Protein AF-0000000079817206 (afdb_homodimer)

Structure (mmCIF, N/CA/C/O backbone):
data_AF-0000000079817206-model_v1
#
loop_
_entity.id
_entity.type
_entity.pdbx_description
1 polymer 'threonine ammonia-lyase'
#
loop_
_atom_site.group_PDB
_atom_site.id
_atom_site.type_symbol
_atom_site.label_atom_id
_atom_site.label_alt_id
_atom_site.label_comp_id
_atom_site.label_asym_id
_atom_site.label_entity_id
_atom_site.label_seq_id
_atom_site.pdbx_PDB_ins_code
_atom_site.Cartn_x
_atom_site.Cartn_y
_atom_site.Cartn_z
_atom_site.occupancy
_atom_site.B_iso_or_equiv
_atom_site.auth_seq_id
_atom_site.auth_comp_id
_atom_site.auth_asym_id
_atom_site.auth_atom_id
_atom_site.pdbx_PDB_model_num
ATOM 1 N N . MET A 1 1 ? -5.758 43.406 7.004 1 36.78 1 MET A N 1
ATOM 2 C CA . MET A 1 1 ? -5.715 42.844 5.652 1 36.78 1 MET A CA 1
ATOM 3 C C . MET A 1 1 ? -6.172 41.406 5.641 1 36.78 1 MET A C 1
ATOM 5 O O . MET A 1 1 ? -5.727 40.594 6.469 1 36.78 1 MET A O 1
ATOM 9 N N . THR A 1 2 ? -7.305 41.031 5.168 1 45.62 2 THR A N 1
ATOM 10 C CA . THR A 1 2 ? -7.918 39.719 5.176 1 45.62 2 THR A CA 1
ATOM 11 C C . THR A 1 2 ? -6.922 38.656 4.715 1 45.62 2 THR A C 1
ATOM 13 O O . THR A 1 2 ? -6.344 38.75 3.633 1 45.62 2 THR A O 1
ATOM 16 N N . PRO A 1 3 ? -6.383 37.875 5.688 1 63.97 3 PRO A N 1
ATOM 17 C CA . PRO A 1 3 ? -5.312 36.969 5.266 1 63.97 3 PRO A CA 1
ATOM 18 C C . PRO A 1 3 ? -5.613 36.281 3.941 1 63.97 3 PRO A C 1
ATOM 20 O O . PRO A 1 3 ? -6.777 36 3.625 1 63.97 3 PRO A O 1
ATOM 23 N N . ASP A 1 4 ? -4.809 36.375 2.914 1 84.56 4 ASP A N 1
ATOM 24 C CA . ASP A 1 4 ? -4.949 35.812 1.586 1 84.56 4 ASP A CA 1
ATOM 25 C C . ASP A 1 4 ? -5.086 34.281 1.669 1 84.56 4 ASP A C 1
ATOM 27 O O . ASP A 1 4 ? -4.098 33.562 1.857 1 84.56 4 ASP A O 1
ATOM 31 N N . LEU A 1 5 ? -6.406 33.844 1.868 1 96 5 LEU A N 1
ATOM 32 C CA . LEU A 1 5 ? -6.719 32.438 1.858 1 96 5 LEU A CA 1
ATOM 33 C C . LEU A 1 5 ? -6.395 31.812 0.503 1 96 5 LEU A C 1
ATOM 35 O O . LEU A 1 5 ? -6.586 32.438 -0.536 1 96 5 LEU A O 1
ATOM 39 N N . PRO A 1 6 ? -5.809 30.609 0.53 1 98.25 6 PRO A N 1
ATOM 40 C CA . PRO A 1 6 ? -5.594 29.953 -0.757 1 98.25 6 PRO A CA 1
ATOM 41 C C . PRO A 1 6 ? -6.898 29.625 -1.48 1 98.25 6 PRO A C 1
ATOM 43 O O . PRO A 1 6 ? -7.949 29.516 -0.845 1 98.25 6 PRO A O 1
ATOM 46 N N . THR A 1 7 ? -6.828 29.562 -2.805 1 98.19 7 THR A N 1
ATOM 47 C CA . THR A 1 7 ? -7.957 29.219 -3.668 1 98.19 7 THR A CA 1
ATOM 48 C C . THR A 1 7 ? -7.688 27.922 -4.43 1 98.19 7 THR A C 1
ATOM 50 O O . THR A 1 7 ? -6.613 27.328 -4.301 1 98.19 7 THR A O 1
ATOM 53 N N . ILE A 1 8 ? -8.68 27.562 -5.234 1 98.69 8 ILE A N 1
ATOM 54 C CA . ILE A 1 8 ? -8.531 26.375 -6.055 1 98.69 8 ILE A CA 1
ATOM 55 C C . ILE A 1 8 ? -7.398 26.562 -7.059 1 98.69 8 ILE A C 1
ATOM 57 O O . ILE A 1 8 ? -6.68 25.609 -7.379 1 98.69 8 ILE A O 1
ATOM 61 N N . GLU A 1 9 ? -7.172 27.734 -7.469 1 98.62 9 GLU A N 1
ATOM 62 C CA . GLU A 1 9 ? -6.078 28.016 -8.398 1 98.62 9 GLU A CA 1
ATOM 63 C C . GLU A 1 9 ? -4.723 27.75 -7.742 1 98.62 9 GLU A C 1
ATOM 65 O O . GLU A 1 9 ? -3.787 27.312 -8.406 1 98.62 9 GLU A O 1
ATOM 70 N N . ASP A 1 10 ? -4.66 28.047 -6.441 1 98.69 10 ASP A N 1
ATOM 71 C CA . ASP A 1 10 ? -3.434 27.75 -5.703 1 98.69 10 ASP A CA 1
ATOM 72 C C . ASP A 1 10 ? -3.201 26.25 -5.586 1 98.69 10 ASP A C 1
ATOM 74 O O . ASP A 1 10 ? -2.064 25.781 -5.672 1 98.69 10 ASP A O 1
ATOM 78 N N . VAL A 1 11 ? -4.289 25.484 -5.391 1 98.94 11 VAL A N 1
ATOM 79 C CA . VAL A 1 11 ? -4.195 24.031 -5.289 1 98.94 11 VAL A CA 1
ATOM 80 C C . VAL A 1 11 ? -3.752 23.453 -6.629 1 98.94 11 VAL A C 1
ATOM 82 O O . VAL A 1 11 ? -2.873 22.578 -6.672 1 98.94 11 VAL A O 1
ATOM 85 N N . ARG A 1 12 ? -4.305 23.969 -7.703 1 98.88 12 ARG A N 1
ATOM 86 C CA . ARG A 1 12 ? -3.945 23.484 -9.039 1 98.88 12 ARG A CA 1
ATOM 87 C C . ARG A 1 12 ? -2.496 23.844 -9.367 1 98.88 12 ARG A C 1
ATOM 89 O O . ARG A 1 12 ? -1.781 23.031 -9.961 1 98.88 12 ARG A O 1
ATOM 96 N N . ALA A 1 13 ? -2.08 25.031 -8.977 1 98.81 13 ALA A N 1
ATOM 97 C CA . ALA A 1 13 ? -0.686 25.422 -9.18 1 98.81 13 ALA A CA 1
ATOM 98 C C . ALA A 1 13 ? 0.252 24.516 -8.383 1 98.81 13 ALA A C 1
ATOM 100 O O . ALA A 1 13 ? 1.326 24.156 -8.859 1 98.81 13 ALA A O 1
ATOM 101 N N . ALA A 1 14 ? -0.159 24.219 -7.152 1 98.88 14 ALA A N 1
ATOM 102 C CA . ALA A 1 14 ? 0.621 23.312 -6.312 1 98.88 14 A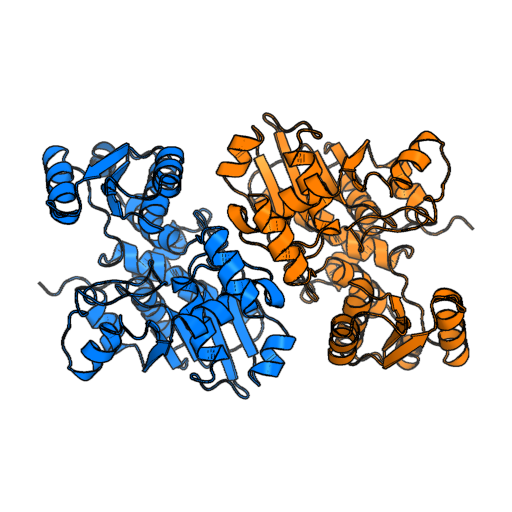LA A CA 1
ATOM 103 C C . ALA A 1 14 ? 0.752 21.938 -6.957 1 98.88 14 ALA A C 1
ATOM 105 O O . ALA A 1 14 ? 1.809 21.297 -6.879 1 98.88 14 ALA A O 1
ATOM 106 N N . ALA A 1 15 ? -0.317 21.453 -7.602 1 98.81 15 ALA A N 1
ATOM 107 C CA . ALA A 1 15 ? -0.291 20.172 -8.289 1 98.81 15 ALA A CA 1
ATOM 108 C C . ALA A 1 15 ? 0.79 20.141 -9.367 1 98.81 15 ALA A C 1
ATOM 110 O O . ALA A 1 15 ? 1.488 19.141 -9.539 1 98.81 15 ALA A O 1
ATOM 111 N N . GLY A 1 16 ? 0.89 21.25 -10.086 1 98.56 16 GLY A N 1
ATOM 112 C CA . GLY A 1 16 ? 1.954 21.359 -11.07 1 98.56 16 GLY A CA 1
ATOM 113 C C . GLY A 1 16 ? 3.342 21.328 -10.453 1 98.56 16 GLY A C 1
ATOM 114 O O . GLY A 1 16 ? 4.246 20.688 -10.992 1 98.56 16 GLY A O 1
ATOM 115 N N . ARG A 1 17 ? 3.492 21.938 -9.328 1 98.31 17 ARG A N 1
ATOM 116 C CA . ARG A 1 17 ? 4.793 22.062 -8.68 1 98.31 17 ARG A CA 1
ATOM 117 C C . ARG A 1 17 ? 5.246 20.734 -8.109 1 98.31 17 ARG A C 1
ATOM 119 O O . ARG A 1 17 ? 6.434 20.391 -8.141 1 98.31 17 ARG A O 1
ATOM 126 N N . ILE A 1 18 ? 4.277 19.938 -7.562 1 98.19 18 ILE A N 1
ATOM 127 C CA . ILE A 1 18 ? 4.711 18.734 -6.852 1 98.19 18 ILE A CA 1
ATOM 128 C C . ILE A 1 18 ? 4.754 17.562 -7.816 1 98.19 18 ILE A C 1
ATOM 130 O O . ILE A 1 18 ? 5.223 16.469 -7.461 1 98.19 18 ILE A O 1
ATOM 134 N N . ALA A 1 19 ? 4.215 17.766 -9.086 1 96.75 19 ALA A N 1
ATOM 135 C CA . ALA A 1 19 ? 4.215 16.703 -10.094 1 96.75 19 ALA A CA 1
ATOM 136 C C . ALA A 1 19 ? 5.621 16.156 -10.312 1 96.75 19 ALA A C 1
ATOM 138 O O . ALA A 1 19 ? 6.574 16.922 -10.484 1 96.75 19 ALA A O 1
ATOM 139 N N . GLY A 1 20 ? 5.785 14.828 -10.305 1 93.31 20 GLY A N 1
ATOM 140 C CA . GLY A 1 20 ? 7.082 14.195 -10.484 1 93.31 20 GLY A CA 1
ATOM 141 C C . GLY A 1 20 ? 7.867 14.055 -9.195 1 93.31 20 GLY A C 1
ATOM 142 O O . GLY A 1 20 ? 8.875 13.344 -9.148 1 93.31 20 GLY A O 1
ATOM 143 N N . HIS A 1 21 ? 7.363 14.719 -8.125 1 95.75 21 HIS A N 1
ATOM 144 C CA . HIS A 1 21 ? 8.047 14.648 -6.84 1 95.75 21 HIS A CA 1
ATOM 145 C C . HIS A 1 21 ? 7.203 13.906 -5.809 1 95.75 21 HIS A C 1
ATOM 147 O O . HIS A 1 21 ? 7.715 13.039 -5.09 1 95.75 21 HIS A O 1
ATOM 153 N N . ALA A 1 22 ? 5.941 14.242 -5.75 1 97 22 ALA A N 1
ATOM 154 C CA . ALA A 1 22 ? 5.023 13.508 -4.883 1 97 22 ALA A CA 1
ATOM 155 C C . ALA A 1 22 ? 4.535 12.234 -5.559 1 97 22 ALA A C 1
ATOM 157 O O . ALA A 1 22 ? 4.449 12.164 -6.789 1 97 22 ALA A O 1
ATOM 158 N N . VAL A 1 23 ? 4.273 11.25 -4.785 1 96.62 23 VAL A N 1
ATOM 159 C CA . VAL A 1 23 ? 3.729 9.992 -5.289 1 96.62 23 VAL A CA 1
ATOM 160 C C . VAL A 1 23 ? 2.225 10.141 -5.512 1 96.62 23 VAL A C 1
ATOM 162 O O . VAL A 1 23 ? 1.514 10.68 -4.66 1 96.62 23 VAL A O 1
ATOM 165 N N . ARG A 1 24 ? 1.726 9.844 -6.746 1 96.88 24 ARG A N 1
ATOM 166 C CA . ARG A 1 24 ? 0.29 9.641 -6.918 1 96.88 24 ARG A CA 1
ATOM 167 C C . ARG A 1 24 ? -0.172 8.367 -6.227 1 96.88 24 ARG A C 1
ATOM 169 O O . ARG A 1 24 ? -0.235 7.305 -6.848 1 96.88 24 ARG A O 1
ATOM 176 N N . THR A 1 25 ? -0.462 8.453 -4.926 1 98.12 25 THR A N 1
ATOM 177 C CA . THR A 1 25 ? -0.766 7.273 -4.121 1 98.12 25 THR A CA 1
ATOM 178 C C . THR A 1 25 ? -2.055 6.609 -4.598 1 98.12 25 THR A C 1
ATOM 180 O O . THR A 1 25 ? -2.916 7.266 -5.188 1 98.12 25 THR A O 1
ATOM 183 N N . PRO A 1 26 ? -2.246 5.336 -4.391 1 97.69 26 PRO A N 1
ATOM 184 C CA . PRO A 1 26 ? -3.395 4.621 -4.953 1 97.69 26 PRO A CA 1
ATOM 185 C C . PRO A 1 26 ? -4.703 4.953 -4.238 1 97.69 26 PRO A C 1
ATOM 187 O O . PRO A 1 26 ? -4.688 5.383 -3.08 1 97.69 26 PRO A O 1
ATOM 190 N N . LEU A 1 27 ? -5.766 4.871 -4.973 1 98.12 27 LEU A N 1
ATOM 191 C CA . LEU A 1 27 ? -7.129 4.793 -4.457 1 98.12 27 LEU A CA 1
ATOM 192 C C . LEU A 1 27 ? -7.609 3.346 -4.41 1 98.12 27 LEU A C 1
ATOM 194 O O . LEU A 1 27 ? -7.98 2.777 -5.438 1 98.12 27 LEU A O 1
ATOM 198 N N . LEU A 1 28 ? -7.609 2.773 -3.205 1 98.06 28 LEU A N 1
ATOM 199 C CA . LEU A 1 28 ? -7.801 1.34 -3.018 1 98.06 28 LEU A CA 1
ATOM 200 C C . LEU A 1 28 ? -9.281 1.004 -2.875 1 98.06 28 LEU A C 1
ATOM 202 O O . LEU A 1 28 ? -10.062 1.822 -2.387 1 98.06 28 LEU A O 1
ATOM 206 N N . GLU A 1 29 ? -9.602 -0.166 -3.266 1 95.88 29 GLU A N 1
ATOM 207 C CA . GLU A 1 29 ? -10.961 -0.694 -3.127 1 95.88 29 GLU A CA 1
ATOM 208 C C . GLU A 1 29 ? -10.938 -2.182 -2.787 1 95.88 29 GLU A C 1
ATOM 210 O O . GLU A 1 29 ? -10.102 -2.93 -3.303 1 95.88 29 GLU A O 1
ATOM 215 N N . SER A 1 30 ? -11.734 -2.574 -1.894 1 93.44 30 SER A N 1
ATOM 216 C CA . SER A 1 30 ? -11.906 -3.967 -1.493 1 93.44 30 SER A CA 1
ATOM 217 C C . SER A 1 30 ? -13.359 -4.414 -1.672 1 93.44 30 SER A C 1
ATOM 219 O O . SER A 1 30 ? -14.273 -3.826 -1.086 1 93.44 30 SER A O 1
ATOM 221 N N . PRO A 1 31 ? -13.594 -5.473 -2.438 1 88.94 31 PRO A N 1
ATOM 222 C CA . PRO A 1 31 ? -14.961 -5.984 -2.572 1 88.94 31 PRO A CA 1
ATOM 223 C C . PRO A 1 31 ? -15.586 -6.367 -1.232 1 88.94 31 PRO A C 1
ATOM 225 O O . PRO A 1 31 ? -16.781 -6.156 -1.023 1 88.94 31 PRO A O 1
ATOM 228 N N . ARG A 1 32 ? -14.797 -6.898 -0.347 1 89.5 32 ARG A N 1
ATOM 229 C CA . ARG A 1 32 ? -15.289 -7.301 0.965 1 89.5 32 ARG A CA 1
ATOM 230 C C . ARG A 1 32 ? -15.719 -6.086 1.783 1 89.5 32 ARG A C 1
ATOM 232 O O . ARG A 1 32 ? -16.734 -6.129 2.484 1 89.5 32 ARG A O 1
ATOM 239 N N . LEU A 1 33 ? -14.961 -5.031 1.721 1 95.38 33 LEU A N 1
ATOM 240 C CA . LEU A 1 33 ? -15.328 -3.814 2.436 1 95.38 33 LEU A CA 1
ATOM 241 C C . LEU A 1 33 ? -16.562 -3.17 1.812 1 95.38 33 LEU A C 1
ATOM 243 O O . LEU A 1 33 ? -17.406 -2.615 2.52 1 95.38 33 LEU A O 1
ATOM 247 N N . ASN A 1 34 ? -16.594 -3.207 0.492 1 95.25 34 ASN A N 1
ATOM 248 C CA . ASN A 1 34 ? -17.797 -2.721 -0.181 1 95.25 34 ASN A CA 1
ATOM 249 C C . ASN A 1 34 ? -19.047 -3.441 0.31 1 95.25 34 ASN A C 1
ATOM 251 O O . ASN A 1 34 ? -20.062 -2.807 0.591 1 95.25 34 ASN A O 1
ATOM 255 N N . GLU A 1 35 ? -18.938 -4.754 0.39 1 92.56 35 GLU A N 1
ATOM 256 C CA . GLU A 1 35 ? -20.062 -5.539 0.889 1 92.56 35 GLU A CA 1
ATOM 257 C C . GLU A 1 35 ? -20.406 -5.16 2.328 1 92.56 35 GLU A C 1
ATOM 259 O O . GLU A 1 35 ? -21.578 -5 2.67 1 92.56 35 GLU A O 1
ATOM 264 N N . ARG A 1 36 ? -19.422 -4.992 3.137 1 94.12 36 ARG A N 1
ATOM 265 C CA . ARG A 1 36 ? -19.594 -4.676 4.551 1 94.12 36 ARG A CA 1
ATOM 266 C C . ARG A 1 36 ? -20.312 -3.344 4.727 1 94.12 36 ARG A C 1
ATOM 268 O O . ARG A 1 36 ? -21.172 -3.213 5.59 1 94.12 36 ARG A O 1
ATOM 275 N N . VAL A 1 37 ? -19.938 -2.33 3.854 1 97.38 37 VAL A N 1
ATOM 276 C CA . VAL A 1 37 ? -20.469 -0.993 4.082 1 97.38 37 VAL A CA 1
ATOM 277 C C . VAL A 1 37 ? -21.703 -0.777 3.211 1 97.38 37 VAL A C 1
ATOM 279 O O . VAL A 1 37 ? -22.391 0.238 3.342 1 97.38 37 VAL A O 1
ATOM 282 N N . GLY A 1 38 ? -22.047 -1.653 2.291 1 97.38 38 GLY A N 1
ATOM 283 C CA . GLY A 1 38 ? -23.234 -1.577 1.45 1 97.38 38 GLY A CA 1
ATOM 284 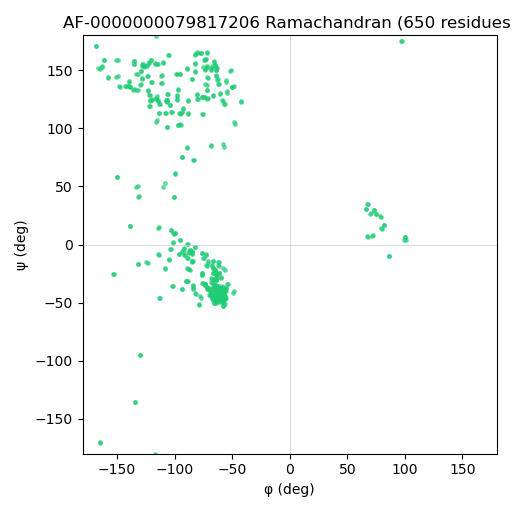C C . GLY A 1 38 ? -23.125 -0.54 0.349 1 97.38 38 GLY A C 1
ATOM 285 O O . GLY A 1 38 ? -24.125 0.019 -0.092 1 97.38 38 GLY A O 1
ATOM 286 N N . GLY A 1 39 ? -21.984 -0.208 -0.1 1 98 39 GLY A N 1
ATOM 287 C CA . GLY A 1 39 ? -21.641 0.766 -1.12 1 98 39 GLY A CA 1
ATOM 288 C C . GLY A 1 39 ? -20.219 0.614 -1.626 1 98 39 GLY A C 1
ATOM 289 O O . GLY A 1 39 ? -19.609 -0.443 -1.461 1 98 39 GLY A O 1
ATOM 290 N N . ARG A 1 40 ? -19.75 1.541 -2.381 1 97.88 40 ARG A N 1
ATOM 291 C CA . ARG A 1 40 ? -18.375 1.549 -2.859 1 97.88 40 ARG A CA 1
ATOM 292 C C . ARG A 1 40 ? -17.484 2.379 -1.942 1 97.88 40 ARG A C 1
ATOM 294 O O . ARG A 1 40 ? -17.719 3.576 -1.761 1 97.88 40 ARG A O 1
ATOM 301 N N . LEU A 1 41 ? -16.609 1.777 -1.298 1 98.75 41 LEU A N 1
ATOM 302 C CA . LEU A 1 41 ? -15.648 2.447 -0.432 1 98.75 41 LEU A CA 1
ATOM 303 C C . LEU A 1 41 ? -14.289 2.549 -1.108 1 98.75 41 LEU A C 1
ATOM 305 O O . LEU A 1 41 ? -13.664 1.529 -1.423 1 98.75 41 LEU A O 1
ATOM 309 N N . LEU A 1 42 ? -13.828 3.775 -1.421 1 98.75 42 LEU A N 1
ATOM 310 C CA . LEU A 1 42 ? -12.531 4.066 -2.021 1 98.75 42 LEU A CA 1
ATOM 311 C C . LEU A 1 42 ? -11.586 4.684 -0.998 1 98.75 42 LEU A C 1
ATOM 313 O O . LEU A 1 42 ? -11.914 5.695 -0.372 1 98.75 42 LEU A O 1
ATOM 317 N N . VAL A 1 43 ? -10.43 4.059 -0.792 1 98.88 43 VAL A N 1
ATOM 318 C CA . VAL A 1 43 ? -9.539 4.484 0.28 1 98.88 43 VAL A CA 1
ATOM 319 C C . VAL A 1 43 ? -8.25 5.047 -0.316 1 98.88 43 VAL A C 1
ATOM 321 O O . VAL A 1 43 ? -7.488 4.324 -0.967 1 98.88 43 VAL A O 1
ATOM 324 N N . LYS A 1 44 ? -8.016 6.387 -0.151 1 98.94 44 LYS A N 1
ATOM 325 C CA . LYS A 1 44 ? -6.781 7.031 -0.589 1 98.94 44 LYS A CA 1
ATOM 326 C C . LYS A 1 44 ? -5.625 6.711 0.356 1 98.94 44 LYS A C 1
ATOM 328 O O . LYS A 1 44 ? -5.602 7.184 1.496 1 98.94 44 LYS A O 1
ATOM 333 N N . ALA A 1 45 ? -4.633 5.953 -0.129 1 98.81 45 ALA A N 1
ATOM 334 C CA . ALA A 1 45 ? -3.59 5.391 0.726 1 98.81 45 ALA A CA 1
ATOM 335 C C . ALA A 1 45 ? -2.371 6.309 0.78 1 98.81 45 ALA A C 1
ATOM 337 O O . ALA A 1 45 ? -1.287 5.938 0.323 1 98.81 45 ALA A O 1
ATOM 338 N N . GLU A 1 46 ? -2.461 7.383 1.501 1 98.5 46 GLU A N 1
ATOM 339 C CA . GLU A 1 46 ? -1.394 8.375 1.588 1 98.5 46 GLU A CA 1
ATOM 340 C C . GLU A 1 46 ? -0.262 7.891 2.49 1 98.5 46 GLU A C 1
ATOM 342 O O . GLU A 1 46 ? 0.794 8.523 2.562 1 98.5 46 GLU A O 1
ATOM 347 N N . SER A 1 47 ? -0.465 6.754 3.17 1 98 47 SER A N 1
ATOM 348 C CA . SER A 1 47 ? 0.639 6.098 3.863 1 98 47 SER A CA 1
ATOM 349 C C . SER A 1 47 ? 1.729 5.668 2.887 1 98 47 SER A C 1
ATOM 351 O O . SER A 1 47 ? 2.854 5.367 3.295 1 98 47 SER A O 1
ATOM 353 N N . LEU A 1 48 ? 1.409 5.652 1.597 1 98.25 48 LEU A N 1
ATOM 354 C CA . LEU A 1 48 ? 2.371 5.234 0.582 1 98.25 48 LEU A CA 1
ATOM 355 C C . LEU A 1 48 ? 3.008 6.445 -0.092 1 98.25 48 LEU A C 1
ATOM 357 O O . LEU A 1 48 ? 3.705 6.305 -1.1 1 98.25 48 LEU A O 1
ATOM 361 N N . GLN A 1 49 ? 2.797 7.641 0.411 1 97.75 49 GLN A N 1
ATOM 362 C CA . GLN A 1 49 ? 3.477 8.859 -0.025 1 97.75 49 GLN A CA 1
ATOM 363 C C . GLN A 1 49 ? 4.895 8.93 0.536 1 97.75 49 GLN A C 1
ATOM 365 O O . GLN A 1 49 ? 5.25 8.156 1.432 1 97.75 49 GLN A O 1
ATOM 370 N N . LYS A 1 50 ? 5.727 9.805 -0.004 1 95.44 50 LYS A N 1
ATOM 371 C CA . LYS A 1 50 ? 7.02 10.102 0.61 1 95.44 50 LYS A CA 1
ATOM 372 C C . LYS A 1 50 ? 6.859 10.422 2.094 1 95.44 50 LYS A C 1
ATOM 374 O O . LYS A 1 50 ? 5.91 11.102 2.49 1 95.44 50 LYS A O 1
ATOM 379 N N . VAL A 1 51 ? 7.746 9.852 2.887 1 93.75 51 VAL A N 1
ATOM 380 C CA . VAL A 1 51 ? 7.809 9.969 4.34 1 93.75 51 VAL A CA 1
ATOM 381 C C . VAL A 1 51 ? 6.598 9.273 4.965 1 93.75 51 VAL A C 1
ATOM 383 O O . VAL A 1 51 ? 6.293 9.492 6.141 1 93.75 51 VAL A O 1
ATOM 386 N N . ALA A 1 52 ? 5.758 8.57 4.16 1 95.69 52 ALA A N 1
ATOM 387 C CA . ALA A 1 52 ? 4.605 7.781 4.582 1 95.69 52 ALA A CA 1
ATOM 388 C C . ALA A 1 52 ? 3.502 8.68 5.137 1 95.69 52 ALA A C 1
ATOM 390 O O . ALA A 1 52 ? 2.828 8.32 6.105 1 95.69 52 ALA A O 1
ATOM 391 N N . ALA A 1 53 ? 3.391 9.93 4.508 1 96.69 53 ALA A N 1
ATOM 392 C CA . ALA A 1 53 ? 2.338 10.82 4.988 1 96.69 53 ALA A CA 1
ATOM 393 C C . ALA A 1 53 ? 2.033 11.914 3.965 1 96.69 53 ALA A C 1
ATOM 395 O O . ALA A 1 53 ? 2.91 12.305 3.191 1 96.69 53 ALA A O 1
ATOM 396 N N . PHE A 1 54 ? 0.867 12.469 4.082 1 98.5 54 PHE A N 1
ATOM 397 C CA . PHE A 1 54 ? 0.378 13.516 3.191 1 98.5 54 PHE A CA 1
ATOM 398 C C . PHE A 1 54 ? 1.191 14.789 3.355 1 98.5 54 PHE A C 1
ATOM 400 O O . PHE A 1 54 ? 1.214 15.641 2.461 1 98.5 54 PHE A O 1
ATOM 407 N N . LYS A 1 55 ? 1.89 14.938 4.473 1 97.88 55 LYS A N 1
ATOM 408 C CA . LYS A 1 55 ? 2.566 16.172 4.828 1 97.88 55 LYS A CA 1
ATOM 409 C C . LYS A 1 55 ? 3.631 16.547 3.799 1 97.88 55 LYS A C 1
ATOM 411 O O . LYS A 1 55 ? 3.986 17.719 3.65 1 97.88 55 LYS A O 1
ATOM 416 N N . PHE A 1 56 ? 4.129 15.562 3.078 1 98.19 56 PHE A N 1
ATOM 417 C CA . PHE A 1 56 ? 5.133 15.828 2.057 1 98.19 56 PHE A CA 1
ATOM 418 C C . PHE A 1 56 ? 4.609 16.828 1.028 1 98.19 56 PHE A C 1
ATOM 420 O O . PHE A 1 56 ? 5.344 17.703 0.574 1 98.19 56 PHE A O 1
ATOM 427 N N . ARG A 1 57 ? 3.32 16.734 0.616 1 98.81 57 ARG A N 1
ATOM 428 C CA . ARG A 1 57 ? 2.734 17.562 -0.441 1 98.81 57 ARG A CA 1
ATOM 429 C C . ARG A 1 57 ? 2.854 19.047 -0.113 1 98.81 57 ARG A C 1
ATOM 431 O O . ARG A 1 57 ? 3.361 19.828 -0.921 1 98.81 57 ARG A O 1
ATOM 438 N N . GLY A 1 58 ? 2.393 19.422 1.06 1 98.75 58 GLY A N 1
ATOM 439 C CA . GLY A 1 58 ? 2.441 20.812 1.476 1 98.75 58 GLY A CA 1
ATOM 440 C C . GLY A 1 58 ? 3.852 21.328 1.723 1 98.75 58 GLY A C 1
ATOM 441 O O . GLY A 1 58 ? 4.203 22.422 1.313 1 98.75 58 GLY A O 1
ATOM 442 N N . ALA A 1 59 ? 4.664 20.453 2.443 1 98.5 59 ALA A N 1
ATOM 443 C CA . ALA A 1 59 ? 6.043 20.844 2.732 1 98.5 59 ALA A CA 1
ATOM 444 C C . ALA A 1 59 ? 6.82 21.109 1.446 1 98.5 59 ALA A C 1
ATOM 446 O O . ALA A 1 59 ? 7.496 22.125 1.323 1 98.5 59 ALA A O 1
ATOM 447 N N . PHE A 1 60 ? 6.684 20.219 0.492 1 98.69 60 PHE A N 1
ATOM 448 C CA . PHE A 1 60 ? 7.398 20.375 -0.768 1 98.69 60 PHE A CA 1
ATOM 449 C C . PHE A 1 60 ? 6.906 21.609 -1.518 1 98.69 60 PHE A C 1
ATOM 451 O O . PHE A 1 60 ? 7.703 22.375 -2.061 1 98.69 60 PHE A O 1
ATOM 458 N N . ASN A 1 61 ? 5.566 21.797 -1.572 1 98.81 61 ASN A N 1
ATOM 459 C CA . ASN A 1 61 ? 5.012 22.969 -2.244 1 98.81 61 ASN A CA 1
ATOM 460 C C . ASN A 1 61 ? 5.543 24.266 -1.642 1 98.81 61 ASN A C 1
ATOM 462 O O . ASN A 1 61 ? 5.953 25.172 -2.369 1 98.81 61 ASN A O 1
ATOM 466 N N . ARG A 1 62 ? 5.559 24.359 -0.304 1 98.62 62 ARG A N 1
ATOM 467 C CA . ARG A 1 62 ? 6.023 25.547 0.385 1 98.62 62 ARG A CA 1
ATOM 468 C C . ARG A 1 62 ? 7.508 25.797 0.121 1 98.62 62 ARG A C 1
ATOM 470 O O . ARG A 1 62 ? 7.906 26.906 -0.241 1 98.62 62 ARG A O 1
ATOM 477 N N . ILE A 1 63 ? 8.289 24.781 0.196 1 98.5 63 ILE A N 1
ATOM 478 C CA . ILE A 1 63 ? 9.742 24.922 0.12 1 98.5 63 ILE A CA 1
ATOM 479 C C . ILE A 1 63 ? 10.164 25.172 -1.328 1 98.5 63 ILE A C 1
ATOM 481 O O . ILE A 1 63 ? 11.102 25.938 -1.589 1 98.5 63 ILE A O 1
ATOM 485 N N . SER A 1 64 ? 9.43 24.594 -2.289 1 97.81 64 SER A N 1
ATOM 486 C CA . SER A 1 64 ? 9.75 24.781 -3.699 1 97.81 64 SER A CA 1
ATOM 487 C C . SER A 1 64 ? 9.531 26.234 -4.125 1 97.81 64 SER A C 1
ATOM 489 O O . SER A 1 64 ? 10.023 26.656 -5.176 1 97.81 64 SER A O 1
ATOM 491 N N . ARG A 1 65 ? 8.836 27.031 -3.316 1 97.75 65 ARG A N 1
ATOM 492 C CA . ARG A 1 65 ? 8.469 28.406 -3.689 1 97.75 65 ARG A CA 1
ATOM 493 C C . ARG A 1 65 ? 9.383 29.422 -3.014 1 97.75 65 ARG A C 1
ATOM 495 O O . ARG A 1 65 ? 9.18 30.625 -3.145 1 97.75 65 ARG A O 1
ATOM 502 N N . LEU A 1 66 ? 10.32 28.969 -2.293 1 98.12 66 LEU A N 1
ATOM 503 C CA . LEU A 1 66 ? 11.25 29.859 -1.605 1 98.12 66 LEU A CA 1
ATOM 504 C C . LEU A 1 66 ? 12.078 30.656 -2.605 1 98.12 66 LEU A C 1
ATOM 506 O O . LEU A 1 66 ? 12.461 30.141 -3.658 1 98.12 66 LEU A O 1
ATOM 510 N N . THR A 1 67 ? 12.375 31.875 -2.25 1 97.44 67 THR A N 1
ATOM 511 C CA . THR A 1 67 ? 13.336 32.656 -3.012 1 97.44 67 THR A CA 1
ATOM 512 C C . THR A 1 67 ? 14.75 32.125 -2.795 1 97.44 67 THR A C 1
ATOM 514 O O . THR A 1 67 ? 15 31.359 -1.864 1 97.44 67 THR A O 1
ATOM 517 N N . GLU A 1 68 ? 15.625 32.562 -3.639 1 97.44 68 GLU A N 1
ATOM 518 C CA . GLU A 1 68 ? 17.016 32.188 -3.484 1 97.44 68 GLU A CA 1
ATOM 519 C C . GLU A 1 68 ? 17.578 32.625 -2.135 1 97.44 68 GLU A C 1
ATOM 521 O O . GLU A 1 68 ? 18.375 31.906 -1.518 1 97.44 68 GLU A O 1
ATOM 526 N N . GLU A 1 69 ? 17.172 33.781 -1.738 1 97.44 69 GLU A N 1
ATOM 527 C CA . GLU A 1 69 ? 17.609 34.312 -0.445 1 97.44 69 GLU A CA 1
ATOM 528 C C . GLU A 1 69 ? 17.094 33.438 0.7 1 97.44 69 GLU A C 1
ATOM 530 O O . GLU A 1 69 ? 17.828 33.125 1.631 1 97.44 69 GLU A O 1
ATOM 535 N N . GLU A 1 70 ? 15.852 33.062 0.62 1 97.62 70 GLU A N 1
ATOM 536 C CA . GLU A 1 70 ? 15.258 32.188 1.63 1 97.62 70 GLU A CA 1
ATOM 537 C C . GLU A 1 70 ? 15.93 30.828 1.652 1 97.62 70 GLU A C 1
ATOM 539 O O . GLU A 1 70 ? 16.156 30.266 2.723 1 97.62 70 GLU A O 1
ATOM 544 N N . LYS A 1 71 ? 16.203 30.328 0.488 1 97.69 71 LYS A N 1
ATOM 545 C CA . LYS A 1 71 ? 16.875 29.031 0.385 1 97.69 71 LYS A CA 1
ATOM 546 C C . LYS A 1 71 ? 18.234 29.062 1.062 1 97.69 71 LYS A C 1
ATOM 548 O O . LYS A 1 71 ? 18.625 28.109 1.727 1 97.69 71 LYS A O 1
ATOM 553 N N . ARG A 1 72 ? 18.922 30.141 0.877 1 97 72 ARG A N 1
ATOM 554 C CA . ARG A 1 72 ? 20.234 30.266 1.481 1 97 72 ARG A CA 1
ATOM 555 C C . ARG A 1 72 ? 20.141 30.297 3.004 1 97 72 ARG A C 1
ATOM 557 O O . ARG A 1 72 ? 21.031 29.797 3.697 1 97 72 ARG A O 1
ATOM 564 N N . ALA A 1 73 ? 19.094 30.906 3.461 1 97.44 73 ALA A N 1
ATOM 565 C CA . ALA A 1 73 ? 18.906 31.031 4.906 1 97.44 73 ALA A CA 1
ATOM 566 C C . ALA A 1 73 ? 18.5 29.703 5.52 1 97.44 73 ALA A C 1
ATOM 568 O O . ALA A 1 73 ? 18.844 29.406 6.668 1 97.44 73 ALA A O 1
ATOM 569 N N . GLY A 1 74 ? 17.719 28.922 4.77 1 98 74 GLY A N 1
ATOM 570 C CA . GLY A 1 74 ? 17.266 27.625 5.242 1 98 74 GLY A CA 1
ATOM 571 C C . GLY A 1 74 ? 15.867 27.672 5.836 1 98 74 GLY A C 1
ATOM 572 O O . GLY A 1 74 ? 15.258 28.734 5.93 1 98 74 GLY A O 1
ATOM 573 N N . VAL A 1 75 ? 15.359 26.469 6.191 1 98.31 75 VAL A N 1
ATOM 574 C CA . VAL A 1 75 ? 14 26.391 6.715 1 98.31 75 VAL A CA 1
ATOM 575 C C . VAL A 1 75 ? 14.016 25.75 8.102 1 98.31 75 VAL A C 1
ATOM 577 O O . VAL A 1 75 ? 14.977 25.078 8.469 1 98.31 75 VAL A O 1
ATOM 580 N N . LEU A 1 76 ? 12.977 26.062 8.875 1 97.5 76 LEU A N 1
ATOM 581 C CA . LEU A 1 76 ? 12.812 25.531 10.219 1 97.5 76 LEU A CA 1
ATOM 582 C C . LEU A 1 76 ? 11.383 25.062 10.453 1 97.5 76 LEU A C 1
ATOM 584 O O . LEU A 1 76 ? 10.43 25.719 10.039 1 97.5 76 LEU A O 1
ATOM 588 N N . ALA A 1 77 ? 11.25 23.906 11.008 1 95.62 77 ALA A N 1
ATOM 589 C CA . ALA A 1 77 ? 9.945 23.406 11.453 1 95.62 77 ALA A CA 1
ATOM 590 C C . ALA A 1 77 ? 10.016 22.922 12.891 1 95.62 77 ALA A C 1
ATOM 592 O O . ALA A 1 77 ? 11.086 22.547 13.375 1 95.62 77 ALA A O 1
ATOM 593 N N . PHE A 1 78 ? 8.938 23.047 13.555 1 88.56 78 PHE A N 1
ATOM 594 C CA . PHE A 1 78 ? 8.836 22.453 14.883 1 88.56 78 PHE A CA 1
ATOM 595 C C . PHE A 1 78 ? 7.77 21.359 14.906 1 88.56 78 PHE A C 1
ATOM 597 O O . PHE A 1 78 ? 6.586 21.641 14.719 1 88.56 78 PHE A O 1
ATOM 604 N N . SER A 1 79 ? 8.172 20.203 14.93 1 80 79 SER A N 1
ATOM 605 C CA . SER A 1 79 ? 7.355 19 14.898 1 80 79 SER A CA 1
ATOM 606 C C . SER A 1 79 ? 8.164 17.766 15.312 1 80 79 SER A C 1
ATOM 608 O O . SER A 1 79 ? 9.391 17.766 15.195 1 80 79 SER A O 1
ATOM 610 N N . SER A 1 80 ? 7.395 16.875 15.852 1 68.38 80 SER A N 1
ATOM 611 C CA . SER A 1 80 ? 8.062 15.594 16.094 1 68.38 80 SER A CA 1
ATOM 612 C C . SER A 1 80 ? 7.484 14.492 15.219 1 68.38 80 SER A C 1
ATOM 614 O O . SER A 1 80 ? 7.805 13.312 15.406 1 68.38 80 SER A O 1
ATOM 616 N N . GLY A 1 81 ? 6.797 14.781 14.289 1 86.81 81 GLY A N 1
ATOM 617 C CA . GLY A 1 81 ? 6.105 13.719 13.578 1 86.81 81 GLY A CA 1
ATOM 618 C C . GLY A 1 81 ? 6.223 13.836 12.07 1 86.81 81 GLY A C 1
ATOM 619 O O . GLY A 1 81 ? 7.316 14.039 11.547 1 86.81 81 GLY A O 1
ATOM 620 N N . ASN A 1 82 ? 5.141 13.648 11.359 1 91.19 82 ASN A N 1
ATOM 621 C CA . ASN A 1 82 ? 5.082 13.555 9.906 1 91.19 82 ASN A CA 1
ATOM 622 C C . ASN A 1 82 ? 5.543 14.844 9.242 1 91.19 82 ASN A C 1
ATOM 624 O O . ASN A 1 82 ? 6.203 14.812 8.195 1 91.19 82 ASN A O 1
ATOM 628 N N . HIS A 1 83 ? 5.234 15.945 9.867 1 94.31 83 HIS A N 1
ATOM 629 C CA . HIS A 1 83 ? 5.617 17.234 9.297 1 94.31 83 HIS A CA 1
ATOM 630 C C . HIS A 1 83 ? 7.129 17.422 9.336 1 94.31 83 HIS A C 1
ATOM 632 O O . HIS A 1 83 ? 7.719 17.922 8.375 1 94.31 83 HIS A O 1
ATOM 638 N N . ALA A 1 84 ? 7.746 17.016 10.461 1 93.12 84 ALA A N 1
ATOM 639 C CA . ALA A 1 84 ? 9.203 17.109 10.586 1 93.12 84 ALA A CA 1
ATOM 640 C C . ALA A 1 84 ? 9.898 16.328 9.469 1 93.12 84 ALA A C 1
ATOM 642 O O . ALA A 1 84 ? 10.805 16.859 8.82 1 93.12 84 ALA A O 1
ATOM 643 N N . GLN A 1 85 ? 9.469 15.156 9.219 1 92.25 85 GLN A N 1
ATOM 644 C CA . GLN A 1 85 ? 10.062 14.312 8.188 1 92.25 85 GLN A CA 1
ATOM 645 C C . GLN A 1 85 ? 9.812 14.883 6.801 1 92.25 85 GLN A C 1
ATOM 647 O O . GLN A 1 85 ? 10.703 14.859 5.945 1 92.25 85 GLN A O 1
ATOM 652 N N . ALA A 1 86 ? 8.641 15.398 6.57 1 95.75 86 ALA A N 1
ATOM 653 C CA . ALA A 1 86 ? 8.273 15.984 5.285 1 95.75 86 ALA A CA 1
ATOM 654 C C . ALA A 1 86 ? 9.148 17.188 4.961 1 95.75 86 ALA A C 1
ATOM 656 O O . ALA A 1 86 ? 9.656 17.312 3.84 1 95.75 86 ALA A O 1
ATOM 657 N N . VAL A 1 87 ? 9.32 18.062 5.969 1 96.94 87 VAL A N 1
ATOM 658 C CA . VAL A 1 87 ? 10.125 19.266 5.777 1 96.94 87 VAL A CA 1
ATOM 659 C C . VAL A 1 87 ? 11.578 18.875 5.523 1 96.94 87 VAL A C 1
ATOM 661 O O . VAL A 1 87 ? 12.227 19.422 4.625 1 96.94 87 VAL A O 1
ATOM 664 N N . ALA A 1 88 ? 12.062 17.938 6.312 1 95.12 88 ALA A N 1
ATOM 665 C CA . ALA A 1 88 ? 13.445 17.484 6.152 1 95.12 88 ALA A CA 1
ATOM 666 C C . ALA A 1 88 ? 13.688 16.953 4.746 1 95.12 88 ALA A C 1
ATOM 668 O O . ALA A 1 88 ? 14.648 17.344 4.082 1 95.12 88 ALA A O 1
ATOM 669 N N . LEU A 1 89 ? 12.836 16.094 4.277 1 94.88 89 LEU A N 1
ATOM 670 C CA . LEU A 1 89 ? 13.016 15.492 2.959 1 94.88 89 LEU A CA 1
ATOM 671 C C . LEU A 1 89 ? 12.859 16.531 1.859 1 94.88 89 LEU A C 1
ATOM 673 O O . LEU A 1 89 ? 13.656 16.578 0.922 1 94.88 89 LEU A O 1
ATOM 677 N N . ALA A 1 90 ? 11.789 17.359 1.935 1 97 90 ALA A N 1
ATOM 678 C CA . ALA A 1 90 ? 11.539 18.391 0.928 1 97 90 ALA A CA 1
ATOM 679 C C . ALA A 1 90 ? 12.719 19.344 0.825 1 97 90 ALA A C 1
ATOM 681 O O . ALA A 1 90 ? 13.117 19.734 -0.276 1 97 90 ALA A O 1
ATOM 682 N N . ALA A 1 91 ? 13.25 19.734 1.983 1 97.31 91 ALA A N 1
ATOM 683 C CA . ALA A 1 91 ? 14.406 20.625 2.008 1 97.31 91 ALA A CA 1
ATOM 684 C C . ALA A 1 91 ? 15.609 19.984 1.318 1 97.31 91 ALA A C 1
ATOM 686 O O . ALA A 1 91 ? 16.25 20.625 0.478 1 97.31 91 ALA A O 1
ATOM 687 N N . ARG A 1 92 ? 15.867 18.781 1.658 1 94.75 92 ARG A N 1
ATOM 688 C CA . ARG A 1 92 ? 16.969 18.047 1.033 1 94.75 92 ARG A CA 1
ATOM 689 C C . ARG A 1 92 ? 16.812 18.016 -0.484 1 94.75 92 ARG A C 1
ATOM 691 O O . ARG A 1 92 ? 17.766 18.266 -1.218 1 94.75 92 ARG A O 1
ATOM 698 N N . MET A 1 93 ? 15.625 17.75 -0.941 1 94 93 MET A N 1
ATOM 699 C CA . MET A 1 93 ? 15.344 17.641 -2.369 1 94 93 MET A CA 1
ATOM 700 C C . MET A 1 93 ? 15.531 19 -3.059 1 94 93 MET A C 1
ATOM 702 O O . MET A 1 93 ? 15.891 19.047 -4.238 1 94 93 MET A O 1
ATOM 706 N N . ALA A 1 94 ? 15.297 20.062 -2.305 1 95.88 94 ALA A N 1
ATOM 707 C CA . ALA A 1 94 ? 15.398 21.406 -2.861 1 95.88 94 ALA A CA 1
ATOM 708 C C . ALA A 1 94 ? 16.797 21.969 -2.66 1 95.88 94 ALA A C 1
ATOM 710 O O . ALA A 1 94 ? 17.094 23.094 -3.098 1 95.88 94 ALA A O 1
ATOM 711 N N . GLY A 1 95 ? 17.672 21.25 -1.975 1 95.38 95 GLY A N 1
ATOM 712 C CA . GLY A 1 95 ? 19 21.734 -1.675 1 95.38 95 GLY A CA 1
ATOM 713 C C . GLY A 1 95 ? 19.016 22.812 -0.61 1 95.38 95 GLY A C 1
ATOM 714 O O . GLY A 1 95 ? 19.828 23.75 -0.677 1 95.38 95 GLY A O 1
ATOM 715 N N . VAL A 1 96 ? 18.094 22.797 0.296 1 97.25 96 VAL A N 1
ATOM 716 C CA . VAL A 1 96 ? 17.922 23.797 1.347 1 97.25 96 VAL A CA 1
ATOM 717 C C . VAL A 1 96 ? 18.25 23.188 2.705 1 97.25 96 VAL A C 1
ATOM 719 O O . VAL A 1 96 ? 17.891 22.031 2.971 1 97.25 96 VAL A O 1
ATOM 722 N N . SER A 1 97 ? 18.922 23.875 3.559 1 96.81 97 SER A N 1
ATOM 723 C CA . SER A 1 97 ? 19.172 23.406 4.914 1 96.81 97 SER A CA 1
ATOM 724 C C . SER A 1 97 ? 17.891 23.438 5.754 1 96.81 97 SER A C 1
ATOM 726 O O . SER A 1 97 ? 17.062 24.328 5.594 1 96.81 97 SER A O 1
ATOM 728 N N . ALA A 1 98 ? 17.766 22.422 6.613 1 97.25 98 ALA A N 1
ATOM 729 C CA . ALA A 1 98 ? 16.578 22.359 7.461 1 97.25 98 ALA A CA 1
ATOM 730 C C . ALA A 1 98 ? 16.969 22.156 8.922 1 97.25 98 ALA A C 1
ATOM 732 O O . ALA A 1 98 ? 17.891 21.406 9.234 1 97.25 98 ALA A O 1
ATOM 733 N N . VAL A 1 99 ? 16.281 22.875 9.797 1 96.19 99 VAL A N 1
ATOM 734 C CA . VAL A 1 99 ? 16.344 22.703 11.242 1 96.19 99 VAL A CA 1
ATOM 735 C C . VAL A 1 99 ? 14.992 22.234 11.766 1 96.19 99 VAL A C 1
ATOM 737 O O . VAL A 1 99 ? 13.961 22.844 11.445 1 96.19 99 VAL A O 1
ATOM 740 N N . ILE A 1 100 ? 15.016 21.172 12.5 1 95.56 100 ILE A N 1
ATOM 741 C CA . ILE A 1 100 ? 13.797 20.656 13.109 1 95.56 100 ILE A CA 1
ATOM 742 C C . ILE A 1 100 ? 13.914 20.734 14.633 1 95.56 100 ILE A C 1
ATOM 744 O O . ILE A 1 100 ? 14.836 20.156 15.219 1 95.56 100 ILE A O 1
ATOM 748 N N . VAL A 1 101 ? 12.938 21.391 15.242 1 93.31 101 VAL A N 1
ATOM 749 C CA . VAL A 1 101 ? 12.883 21.516 16.703 1 93.31 101 VAL A CA 1
ATOM 750 C C . VAL A 1 101 ? 12.039 20.375 17.281 1 93.31 101 VAL A C 1
ATOM 752 O O . VAL A 1 101 ? 10.859 20.234 16.938 1 93.31 101 VAL A O 1
ATOM 755 N N . MET A 1 102 ? 12.641 19.547 18.047 1 89.69 102 MET A N 1
ATOM 756 C CA . MET A 1 102 ? 11.977 18.391 18.625 1 89.69 102 MET A CA 1
ATOM 757 C C . MET A 1 102 ? 12.18 18.344 20.141 1 89.69 102 MET A C 1
ATOM 759 O O . MET A 1 102 ? 13.156 18.891 20.656 1 89.69 102 MET A O 1
ATOM 763 N N . PRO A 1 103 ? 11.234 17.703 20.844 1 86.44 103 PRO A N 1
ATOM 764 C CA . PRO A 1 103 ? 11.461 17.562 22.281 1 86.44 103 PRO A CA 1
ATOM 765 C C . PRO A 1 103 ? 12.633 16.641 22.609 1 86.44 103 PRO A C 1
ATOM 767 O O . PRO A 1 103 ? 12.891 15.688 21.875 1 86.44 103 PRO A O 1
ATOM 770 N N . GLU A 1 104 ? 13.203 16.891 23.688 1 84.88 104 GLU A N 1
ATOM 771 C CA . GLU A 1 104 ? 14.359 16.109 24.125 1 84.88 104 GLU A CA 1
ATOM 772 C C . GLU A 1 104 ? 13.992 14.641 24.359 1 84.88 104 GLU A C 1
ATOM 774 O O . GLU A 1 104 ? 14.828 13.75 24.203 1 84.88 104 GLU A O 1
ATOM 779 N N . ASP A 1 105 ? 12.742 14.414 24.656 1 78.81 105 ASP A N 1
ATOM 780 C CA . ASP A 1 105 ? 12.32 13.062 24.984 1 78.81 105 ASP A CA 1
ATOM 781 C C . ASP A 1 105 ? 11.578 12.414 23.812 1 78.81 105 ASP A C 1
ATOM 783 O O . ASP A 1 105 ? 10.836 11.445 23.984 1 78.81 105 ASP A O 1
ATOM 787 N N . ALA A 1 106 ? 11.68 13.047 22.688 1 75.75 106 ALA A N 1
ATOM 788 C CA . ALA A 1 106 ? 11.078 12.445 21.5 1 75.75 106 ALA A CA 1
ATOM 789 C C . ALA A 1 106 ? 11.617 11.031 21.281 1 75.75 106 ALA A C 1
ATOM 791 O O . ALA A 1 106 ? 12.781 10.758 21.547 1 75.75 106 ALA A O 1
ATOM 792 N N . PRO A 1 107 ? 10.781 10.156 20.875 1 68.88 107 PRO A N 1
ATOM 793 C CA . PRO A 1 107 ? 11.258 8.812 20.562 1 68.88 107 PRO A CA 1
ATOM 794 C C . PRO A 1 107 ? 12.477 8.82 19.641 1 68.88 107 PRO A C 1
ATOM 796 O O . PRO A 1 107 ? 12.516 9.594 18.672 1 68.88 107 PRO A O 1
ATOM 799 N N . ALA A 1 108 ? 13.406 8 20.016 1 68.56 108 ALA A N 1
ATOM 800 C CA . ALA A 1 108 ? 14.688 7.941 19.297 1 68.56 108 ALA A CA 1
ATOM 801 C C . ALA A 1 108 ? 14.469 7.715 17.812 1 68.56 108 ALA A C 1
ATOM 803 O O . ALA A 1 108 ? 15.18 8.289 16.984 1 68.56 108 ALA A O 1
ATOM 804 N N . MET A 1 109 ? 13.453 6.977 17.484 1 67.19 109 MET A N 1
ATOM 805 C CA . MET A 1 109 ? 13.188 6.645 16.094 1 67.19 109 MET A CA 1
ATOM 806 C C . MET A 1 109 ? 12.805 7.891 15.297 1 67.19 109 MET A C 1
ATOM 808 O O . MET A 1 109 ? 13.219 8.047 14.148 1 67.19 109 MET A O 1
ATOM 812 N N . LYS A 1 110 ? 12.133 8.766 15.828 1 70.75 110 LYS A N 1
ATOM 813 C CA . LYS A 1 110 ? 11.727 9.992 15.148 1 70.75 110 LYS A CA 1
ATOM 814 C C . LYS A 1 110 ? 12.914 10.922 14.922 1 70.75 110 LYS A C 1
ATOM 816 O O . LYS A 1 110 ? 13.023 11.555 13.875 1 70.75 110 LYS A O 1
ATOM 821 N N . LEU A 1 111 ? 13.766 10.906 16 1 75.19 111 LEU A N 1
ATOM 822 C CA . LEU A 1 111 ? 14.984 11.695 15.906 1 75.19 111 LEU A CA 1
ATOM 823 C C . LEU A 1 111 ? 15.891 11.172 14.797 1 75.19 111 LEU A C 1
ATOM 825 O O . LEU A 1 111 ? 16.359 11.938 13.953 1 75.19 111 LEU A O 1
ATOM 829 N N . THR A 1 112 ? 16.031 9.844 14.852 1 74.69 112 THR A N 1
ATOM 830 C CA . THR A 1 112 ? 16.875 9.195 13.859 1 74.69 112 THR A CA 1
ATOM 831 C C . THR A 1 112 ? 16.328 9.398 12.453 1 74.69 112 THR A C 1
ATOM 833 O O . THR A 1 112 ? 17.062 9.758 11.531 1 74.69 112 THR A O 1
ATOM 836 N N . ASN A 1 113 ? 15.094 9.289 12.25 1 76.88 113 ASN A N 1
ATOM 837 C CA . ASN A 1 113 ? 14.469 9.445 10.945 1 76.88 113 ASN A CA 1
ATOM 838 C C . ASN A 1 113 ? 14.648 10.859 10.398 1 76.88 113 ASN A C 1
ATOM 840 O O . ASN A 1 113 ? 14.945 11.039 9.219 1 76.88 113 ASN A O 1
ATOM 844 N N . THR A 1 114 ? 14.508 11.758 11.273 1 78.88 114 THR A N 1
ATOM 845 C CA . THR A 1 114 ? 14.633 13.156 10.883 1 78.88 114 THR A CA 1
ATOM 846 C C . THR A 1 114 ? 16.062 13.484 10.477 1 78.88 114 THR A C 1
ATOM 848 O O . THR A 1 114 ? 16.297 14.156 9.469 1 78.88 114 THR A O 1
ATOM 851 N N . ARG A 1 115 ? 16.984 12.984 11.219 1 81.81 115 ARG A N 1
ATOM 852 C CA . ARG A 1 115 ? 18.391 13.227 10.938 1 81.81 115 ARG A CA 1
ATOM 853 C C . ARG A 1 115 ? 18.812 12.531 9.648 1 81.81 115 ARG A C 1
ATOM 855 O O . ARG A 1 115 ? 19.656 13.039 8.914 1 81.81 115 ARG A O 1
ATOM 862 N N . GLU A 1 116 ? 18.172 11.422 9.438 1 81.31 116 GLU A N 1
ATOM 863 C CA . GLU A 1 116 ? 18.516 10.641 8.25 1 81.31 116 GLU A CA 1
ATOM 864 C C . GLU A 1 116 ? 18.141 11.391 6.977 1 81.31 116 GLU A C 1
ATOM 866 O O . GLU A 1 116 ? 18.75 11.188 5.926 1 81.31 116 GLU A O 1
ATOM 871 N N . TYR A 1 117 ? 17.281 12.281 7.109 1 84.75 117 TYR A N 1
ATOM 872 C CA . TYR A 1 117 ? 16.906 13.102 5.961 1 84.75 117 TYR A CA 1
ATOM 873 C C . TYR A 1 117 ? 17.828 14.297 5.82 1 84.75 117 TYR A C 1
ATOM 875 O O . TYR A 1 117 ? 17.688 15.102 4.898 1 84.75 117 TYR A O 1
ATOM 883 N N . GLY A 1 118 ? 18.766 14.5 6.781 1 85.44 118 GLY A N 1
ATOM 884 C CA . GLY A 1 118 ? 19.797 15.523 6.656 1 85.44 118 GLY 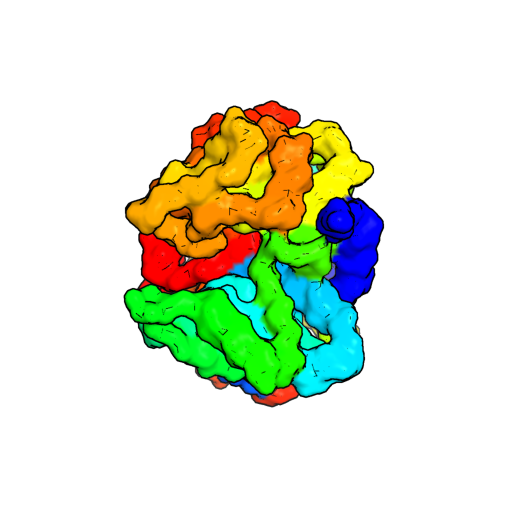A CA 1
ATOM 885 C C . GLY A 1 118 ? 19.469 16.781 7.434 1 85.44 118 GLY A C 1
ATOM 886 O O . GLY A 1 118 ? 20.203 17.781 7.344 1 85.44 118 GLY A O 1
ATOM 887 N N . ALA A 1 119 ? 18.438 16.75 8.188 1 93 119 ALA A N 1
ATOM 888 C CA . ALA A 1 119 ? 18.047 17.938 8.922 1 93 119 ALA A CA 1
ATOM 889 C C . ALA A 1 119 ? 18.797 18.062 10.242 1 93 119 ALA A C 1
ATOM 891 O O . ALA A 1 119 ? 19.156 17.047 10.852 1 93 119 ALA A O 1
ATOM 892 N N . GLU A 1 120 ? 19.125 19.266 10.57 1 93.88 120 GLU A N 1
ATOM 893 C CA . GLU A 1 120 ? 19.609 19.547 11.914 1 93.88 120 GLU A CA 1
ATOM 894 C C . GLU A 1 120 ? 18.484 19.469 12.938 1 93.88 120 GLU A C 1
ATOM 896 O O . GLU A 1 120 ? 17.391 19.984 12.703 1 93.88 120 GLU A O 1
ATOM 901 N N . VAL A 1 121 ? 18.734 18.781 14.055 1 92.69 121 VAL A N 1
ATOM 902 C CA . VAL A 1 121 ? 17.719 18.641 15.102 1 92.69 121 VAL A CA 1
ATOM 903 C C . VAL A 1 121 ? 18.094 19.531 16.297 1 92.69 121 VAL A C 1
ATOM 905 O O . VAL A 1 121 ? 19.219 19.438 16.812 1 92.69 121 VAL A O 1
ATOM 908 N N . VAL A 1 122 ? 17.203 20.375 16.656 1 91.81 122 VAL A N 1
ATOM 909 C CA . VAL A 1 122 ? 17.328 21.188 17.859 1 91.81 122 VAL A CA 1
ATOM 910 C C . VAL A 1 122 ? 16.359 20.688 18.922 1 91.81 122 VAL A C 1
ATOM 912 O O . VAL A 1 122 ? 15.148 20.609 18.672 1 91.81 122 VAL A O 1
ATOM 915 N N . LEU A 1 123 ? 16.953 20.375 20.031 1 90.12 123 LEU A N 1
ATOM 916 C CA . LEU A 1 123 ? 16.125 19.797 21.078 1 90.12 123 LEU A CA 1
ATOM 917 C C . LEU A 1 123 ? 15.656 20.875 22.062 1 90.12 123 LEU A C 1
ATOM 919 O O . LEU A 1 123 ? 16.328 21.891 22.25 1 90.12 123 LEU A O 1
ATOM 923 N N . TYR A 1 124 ? 14.484 20.688 22.578 1 88.94 124 TYR A N 1
ATOM 924 C CA . TYR A 1 124 ? 13.969 21.578 23.6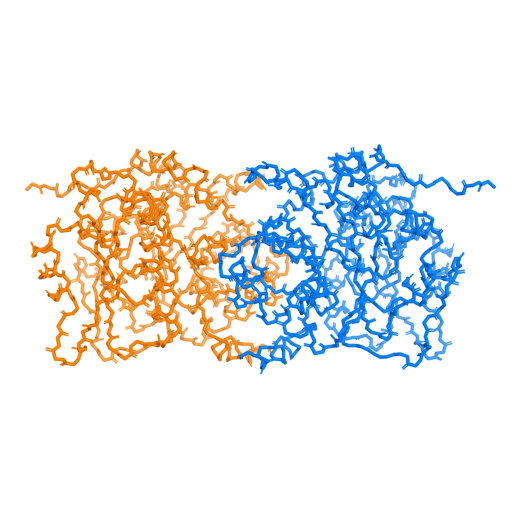25 1 88.94 124 TYR A CA 1
ATOM 925 C C . TYR A 1 124 ? 13.336 20.766 24.75 1 88.94 124 TYR A C 1
ATOM 927 O O . TYR A 1 124 ? 12.984 19.594 24.562 1 88.94 124 TYR A O 1
ATOM 935 N N . ASP A 1 125 ? 13.242 21.375 25.922 1 88.62 125 ASP A N 1
ATOM 936 C CA . ASP A 1 125 ? 12.57 20.766 27.062 1 88.62 125 ASP A CA 1
ATOM 937 C C . ASP A 1 125 ? 11.078 21.109 27.062 1 88.62 125 ASP A C 1
ATOM 939 O O . ASP A 1 125 ? 10.688 22.219 27.422 1 88.62 125 ASP A O 1
ATOM 943 N N . ARG A 1 126 ? 10.219 20.078 26.844 1 80.06 126 ARG A N 1
ATOM 944 C CA . ARG A 1 126 ? 8.797 20.312 26.656 1 80.06 126 ARG A CA 1
ATOM 945 C C . ARG A 1 126 ? 8.125 20.734 27.953 1 80.06 126 ARG A C 1
ATOM 947 O O . ARG A 1 126 ? 7 21.234 27.953 1 80.06 126 ARG A O 1
ATOM 954 N N . TYR A 1 127 ? 8.789 20.516 29.078 1 83.25 127 TYR A N 1
ATOM 955 C CA . TYR A 1 127 ? 8.195 20.844 30.359 1 83.25 127 TYR A CA 1
ATOM 956 C C . TYR A 1 127 ? 8.5 22.281 30.75 1 83.25 127 TYR A C 1
ATOM 958 O O . TYR A 1 127 ? 7.75 22.906 31.516 1 83.25 127 TYR A O 1
ATOM 966 N N . THR A 1 128 ? 9.508 22.812 30.172 1 86.19 128 THR A N 1
ATOM 967 C CA . THR A 1 128 ? 9.922 24.125 30.625 1 86.19 128 THR A CA 1
ATOM 968 C C . THR A 1 128 ? 9.938 25.125 29.469 1 86.19 128 THR A C 1
ATOM 970 O O . THR A 1 128 ? 10 26.328 29.672 1 86.19 128 THR A O 1
ATOM 973 N N . GLN A 1 129 ? 9.898 24.516 28.25 1 86.5 129 GLN A N 1
ATOM 974 C CA . GLN A 1 129 ? 10.008 25.375 27.062 1 86.5 129 GLN A CA 1
ATOM 975 C C . GLN A 1 129 ? 8.852 25.141 26.109 1 86.5 129 GLN A C 1
ATOM 977 O O . GLN A 1 129 ? 8.25 24.062 26.094 1 86.5 129 GLN A O 1
ATOM 982 N N . ASP A 1 130 ? 8.625 26.203 25.391 1 84.19 130 ASP A N 1
ATOM 983 C CA . ASP A 1 130 ? 7.645 26.141 24.312 1 84.19 130 ASP A CA 1
ATOM 984 C C . ASP A 1 130 ? 8.32 25.922 22.969 1 84.19 130 ASP A C 1
ATOM 986 O O . ASP A 1 130 ? 9.203 26.672 22.578 1 84.19 130 ASP A O 1
ATOM 990 N N . ARG A 1 131 ? 7.879 24.875 22.297 1 82.94 131 ARG A N 1
ATOM 991 C CA . ARG A 1 131 ? 8.516 24.484 21.031 1 82.94 131 ARG A CA 1
ATOM 992 C C . ARG A 1 131 ? 8.453 25.625 20.031 1 82.94 131 ARG A C 1
ATOM 994 O O . ARG A 1 131 ? 9.414 25.875 19.297 1 82.94 131 ARG A O 1
ATOM 1001 N N . GLU A 1 132 ? 7.336 26.281 19.922 1 84.69 132 GLU A N 1
ATOM 1002 C CA . GLU A 1 132 ? 7.188 27.375 18.969 1 84.69 132 GLU A CA 1
ATOM 1003 C C . GLU A 1 132 ? 8.109 28.547 19.312 1 84.69 132 GLU A C 1
ATOM 1005 O O . GLU A 1 132 ? 8.727 29.125 18.422 1 84.69 132 GLU A O 1
ATOM 1010 N N . ALA A 1 133 ? 8.195 28.828 20.547 1 88.12 133 ALA A N 1
ATOM 1011 C CA . ALA A 1 133 ? 9.055 29.922 20.984 1 88.12 133 ALA A CA 1
ATOM 1012 C C . ALA A 1 133 ? 10.523 29.609 20.688 1 88.12 133 ALA A C 1
ATOM 1014 O O . ALA A 1 133 ? 11.266 30.484 20.219 1 88.12 133 ALA A O 1
ATOM 1015 N N . VAL A 1 134 ? 10.875 28.406 21 1 90.06 134 VAL A N 1
ATOM 1016 C CA . VAL A 1 134 ? 12.242 27.984 20.75 1 90.06 134 VAL A CA 1
ATOM 1017 C C . VAL A 1 134 ?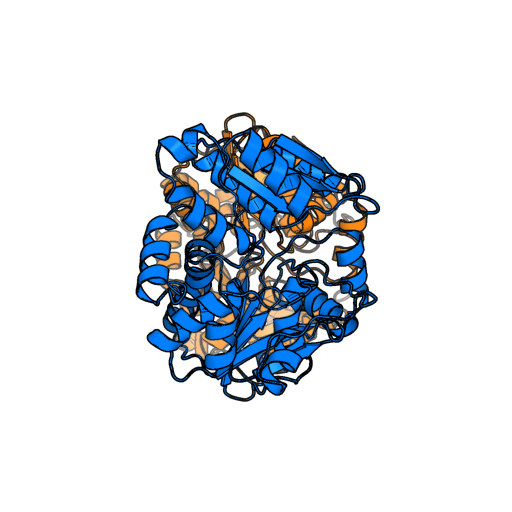 12.531 28.047 19.25 1 90.06 134 VAL A C 1
ATOM 1019 O O . VAL A 1 134 ? 13.562 28.578 18.828 1 90.06 134 VAL A O 1
ATOM 1022 N N . GLY A 1 135 ? 11.68 27.5 18.484 1 90.5 135 GLY A N 1
ATOM 1023 C CA . GLY A 1 135 ? 11.836 27.5 17.047 1 90.5 135 GLY A CA 1
ATOM 1024 C C . GLY A 1 135 ? 11.906 28.891 16.438 1 90.5 135 GLY A C 1
ATOM 1025 O O . GLY A 1 135 ? 12.758 29.156 15.594 1 90.5 135 GLY A O 1
ATOM 1026 N N . MET A 1 136 ? 11.031 29.75 16.922 1 91.69 136 MET A N 1
ATOM 1027 C CA . MET A 1 136 ? 10.992 31.109 16.406 1 91.69 136 MET A CA 1
ATOM 1028 C C . MET A 1 136 ? 12.273 31.859 16.75 1 91.69 136 MET A C 1
ATOM 1030 O O . MET A 1 136 ? 12.773 32.656 15.938 1 91.69 136 MET A O 1
ATOM 1034 N N . ALA A 1 137 ? 12.773 31.594 17.891 1 93 137 ALA A N 1
ATOM 1035 C CA . ALA A 1 137 ? 14.023 32.25 18.297 1 93 137 ALA A CA 1
ATOM 1036 C C . ALA A 1 137 ? 15.172 31.812 17.391 1 93 137 ALA A C 1
ATOM 1038 O O . ALA A 1 137 ? 15.969 32.656 16.953 1 93 137 ALA A O 1
ATOM 1039 N N . VAL A 1 138 ? 15.211 30.562 17.156 1 93.44 138 VAL A N 1
ATOM 1040 C CA . VAL A 1 138 ? 16.25 30.031 16.281 1 93.44 138 VAL A CA 1
ATOM 1041 C C . VAL A 1 138 ? 16.094 30.594 14.867 1 93.44 138 VAL A C 1
ATOM 1043 O O . VAL A 1 138 ? 17.062 31 14.234 1 93.44 138 VAL A O 1
ATOM 1046 N N . ALA A 1 139 ? 14.867 30.578 14.367 1 95 139 ALA A N 1
ATOM 1047 C CA . ALA A 1 139 ? 14.578 31.078 13.023 1 95 139 ALA A CA 1
ATOM 1048 C C . ALA A 1 139 ? 14.977 32.531 12.883 1 95 139 ALA A C 1
ATOM 1050 O O . ALA A 1 139 ? 15.539 32.938 11.859 1 95 139 ALA A O 1
ATOM 1051 N N . GLU A 1 140 ? 14.648 33.344 13.875 1 94.94 140 GLU A N 1
ATOM 1052 C CA . GLU A 1 140 ? 14.977 34.75 13.859 1 94.94 140 GLU A CA 1
ATOM 1053 C C . GLU A 1 140 ? 16.484 34.969 13.891 1 94.94 140 GLU A C 1
ATOM 1055 O O . GLU A 1 140 ? 17.016 35.812 13.148 1 94.94 140 GLU A O 1
ATOM 1060 N N . GLU A 1 141 ? 17.078 34.281 14.75 1 95.12 141 GLU A N 1
ATOM 1061 C CA . GLU A 1 141 ? 18.516 34.406 14.898 1 95.12 141 GLU A CA 1
ATOM 1062 C C . GLU A 1 141 ? 19.25 34.062 13.609 1 95.12 141 GLU A C 1
ATOM 1064 O O . GLU A 1 141 ? 20.203 34.719 13.219 1 95.12 141 GLU A O 1
ATOM 1069 N N . ARG A 1 142 ? 18.719 33.062 12.922 1 95.06 142 ARG A N 1
ATOM 1070 C CA . ARG A 1 142 ? 19.422 32.562 11.766 1 95.06 142 ARG A CA 1
ATOM 1071 C C . ARG A 1 142 ? 18.781 33.062 10.469 1 95.06 142 ARG A C 1
ATOM 1073 O O . ARG A 1 142 ? 19.281 32.75 9.375 1 95.06 142 ARG A O 1
ATOM 1080 N N . GLY A 1 143 ? 17.688 33.781 10.602 1 96.5 143 GLY A N 1
ATOM 1081 C CA . GLY A 1 143 ? 17 34.312 9.438 1 96.5 143 GLY A CA 1
ATOM 1082 C C . GLY A 1 143 ? 16.312 33.219 8.625 1 96.5 143 GLY A C 1
ATOM 1083 O O . GLY A 1 143 ? 16.188 33.312 7.406 1 96.5 143 GLY A O 1
ATOM 1084 N N . MET A 1 144 ? 15.945 32.156 9.242 1 97.69 144 MET A N 1
ATOM 1085 C CA . MET A 1 144 ? 15.375 30.984 8.555 1 97.69 144 MET A CA 1
ATOM 1086 C C . MET A 1 144 ? 13.891 31.188 8.289 1 97.69 144 MET A C 1
ATOM 1088 O O . MET A 1 144 ? 13.234 32 8.961 1 97.69 144 MET A O 1
ATOM 1092 N N . VAL A 1 145 ? 13.406 30.516 7.332 1 97.75 145 VAL A N 1
ATOM 1093 C CA . VAL A 1 145 ? 11.977 30.516 7.023 1 97.75 145 VAL A CA 1
ATOM 1094 C C . VAL A 1 145 ? 11.273 29.422 7.824 1 97.75 145 VAL A C 1
ATOM 1096 O O . VAL A 1 145 ? 11.648 28.25 7.742 1 97.75 145 VAL A O 1
ATOM 1099 N N . VAL A 1 146 ? 10.281 29.812 8.578 1 96.94 146 VAL A N 1
ATOM 1100 C CA . VAL A 1 146 ? 9.5 28.844 9.328 1 96.94 146 VAL A CA 1
ATOM 1101 C C . VAL A 1 146 ? 8.477 28.188 8.406 1 96.94 146 VAL A C 1
ATOM 1103 O O . VAL A 1 146 ? 7.758 28.875 7.672 1 96.94 146 VAL A O 1
ATOM 1106 N N . VAL A 1 147 ? 8.453 26.859 8.414 1 97.31 147 VAL A N 1
ATOM 1107 C CA . VAL A 1 147 ? 7.461 26.094 7.664 1 97.31 147 VAL A CA 1
ATOM 1108 C C . VAL A 1 147 ? 6.438 25.5 8.625 1 97.31 147 VAL A C 1
ATOM 1110 O O . VAL A 1 147 ? 6.695 24.469 9.258 1 97.31 147 VAL A O 1
ATOM 1113 N N . PRO A 1 148 ? 5.301 26.125 8.711 1 95.44 148 PRO A N 1
ATOM 1114 C CA . PRO A 1 148 ? 4.305 25.625 9.664 1 95.44 148 PRO A CA 1
ATOM 1115 C C . PRO A 1 148 ? 3.643 24.328 9.203 1 95.44 148 PRO A C 1
ATOM 1117 O O . PRO A 1 148 ? 3.67 24 8.016 1 95.44 148 PRO A O 1
ATOM 1120 N N . PRO A 1 149 ? 3.086 23.641 10.117 1 94.69 149 PRO A N 1
ATOM 1121 C CA . PRO A 1 149 ? 2.58 22.297 9.812 1 94.69 149 PRO A CA 1
ATOM 1122 C C . PRO A 1 149 ? 1.269 22.328 9.031 1 94.69 149 PRO A C 1
ATOM 1124 O O . PRO A 1 149 ? 0.928 21.359 8.352 1 94.69 149 PRO A O 1
ATOM 1127 N N . PHE A 1 150 ? 0.44 23.422 9.156 1 96.06 150 PHE A N 1
ATOM 1128 C CA . PHE A 1 150 ? -0.841 23.344 8.461 1 96.06 150 PHE A CA 1
ATOM 1129 C C . PHE A 1 150 ? -1.352 24.75 8.125 1 96.06 150 PHE A C 1
ATOM 1131 O O . PHE A 1 150 ? -2.043 24.938 7.121 1 96.06 150 PHE A O 1
ATOM 1138 N N . ASP A 1 151 ? -0.926 25.781 8.891 1 96.25 151 ASP A N 1
ATOM 1139 C CA . ASP A 1 151 ? -1.59 27.078 8.812 1 96.25 151 ASP A CA 1
ATOM 1140 C C . ASP A 1 151 ? -0.806 28.047 7.926 1 96.25 151 ASP A C 1
ATOM 1142 O O . ASP A 1 151 ? -0.399 29.125 8.375 1 96.25 151 ASP A O 1
ATOM 1146 N N . HIS A 1 152 ? -0.668 27.703 6.758 1 97.44 152 HIS A N 1
ATOM 1147 C CA . HIS A 1 152 ? 0.016 28.469 5.719 1 97.44 152 HIS A CA 1
ATOM 1148 C C . HIS A 1 152 ? -0.611 28.219 4.352 1 97.44 152 HIS A C 1
ATOM 1150 O O . HIS A 1 152 ? -0.934 27.078 4.008 1 97.44 152 HIS A O 1
ATOM 1156 N N . PRO A 1 153 ? -0.812 29.328 3.549 1 98.31 153 PRO A N 1
ATOM 1157 C CA . PRO A 1 153 ? -1.521 29.172 2.277 1 98.31 153 PRO A CA 1
ATOM 1158 C C . PRO A 1 153 ? -0.864 28.125 1.366 1 98.31 153 PRO A C 1
ATOM 1160 O O . PRO A 1 153 ? -1.559 27.328 0.735 1 98.31 153 PRO A O 1
ATOM 1163 N N . ASN A 1 154 ? 0.462 28.094 1.344 1 98.44 154 ASN A N 1
ATOM 1164 C CA . ASN A 1 154 ? 1.165 27.172 0.464 1 98.44 154 ASN A CA 1
ATOM 1165 C C . ASN A 1 154 ? 1.086 25.734 0.982 1 98.44 154 ASN A C 1
ATOM 1167 O O . ASN A 1 154 ? 1.092 24.781 0.198 1 98.44 154 ASN A O 1
ATOM 1171 N N . ILE A 1 155 ? 1.088 25.594 2.312 1 98.5 155 ILE A N 1
ATOM 1172 C CA . ILE A 1 155 ? 0.935 24.281 2.906 1 98.5 155 ILE A CA 1
ATOM 1173 C C . ILE A 1 155 ? -0.458 23.734 2.602 1 98.5 155 ILE A C 1
ATOM 1175 O O . ILE A 1 155 ? -0.6 22.594 2.127 1 98.5 155 ILE A O 1
ATOM 1179 N N . ILE A 1 156 ? -1.454 24.562 2.799 1 98.88 156 ILE A N 1
ATOM 1180 C CA . ILE A 1 156 ? -2.84 24.188 2.551 1 98.88 156 ILE A CA 1
ATOM 1181 C C . ILE A 1 156 ? -3.014 23.797 1.085 1 98.88 156 ILE A C 1
ATOM 1183 O O . ILE A 1 156 ? -3.588 22.75 0.781 1 98.88 156 ILE A O 1
ATOM 1187 N N . ALA A 1 157 ? -2.48 24.609 0.187 1 98.88 157 ALA A N 1
ATOM 1188 C CA . ALA A 1 157 ? -2.594 24.344 -1.245 1 98.88 157 ALA A CA 1
ATOM 1189 C C . ALA A 1 157 ? -1.935 23.016 -1.613 1 98.88 157 ALA A C 1
ATOM 1191 O O . ALA A 1 157 ? -2.5 22.234 -2.371 1 98.88 157 ALA A O 1
ATOM 1192 N N . GLY A 1 158 ? -0.734 22.797 -1.091 1 98.88 158 GLY A N 1
ATOM 1193 C CA . GLY A 1 158 ? -0.042 21.547 -1.345 1 98.88 158 GLY A CA 1
ATOM 1194 C C . GLY A 1 158 ? -0.818 20.328 -0.872 1 98.88 158 GLY A C 1
ATOM 1195 O O . GLY A 1 158 ? -0.945 19.344 -1.604 1 98.88 158 GLY A O 1
ATOM 1196 N N . GLN A 1 159 ? -1.354 20.422 0.338 1 98.81 159 GLN A N 1
ATOM 1197 C CA . GLN A 1 159 ? -2.121 19.312 0.889 1 98.81 159 GLN A CA 1
ATOM 1198 C C . GLN A 1 159 ? -3.385 19.062 0.072 1 98.81 159 GLN A C 1
ATOM 1200 O O . GLN A 1 159 ? -3.818 17.906 -0.07 1 98.81 159 GLN A O 1
ATOM 1205 N N . GLY A 1 160 ? -3.926 20.141 -0.54 1 98.94 160 GLY A N 1
ATOM 1206 C CA . GLY A 1 160 ? -5.16 20.062 -1.304 1 98.94 160 GLY A CA 1
ATOM 1207 C C . GLY A 1 160 ? -5.023 19.25 -2.58 1 98.94 160 GLY A C 1
ATOM 1208 O O . GLY A 1 160 ? -6.023 18.844 -3.168 1 98.94 160 GLY A O 1
ATOM 1209 N N . THR A 1 161 ? -3.793 19.016 -3.064 1 98.94 161 THR A N 1
ATOM 1210 C CA . THR A 1 161 ? -3.574 18.234 -4.281 1 98.94 161 THR A CA 1
ATOM 1211 C C . THR A 1 161 ? -4.07 16.812 -4.113 1 98.94 161 THR A C 1
ATOM 1213 O O . THR A 1 161 ? -4.426 16.141 -5.09 1 98.94 161 THR A O 1
ATOM 1216 N N . LEU A 1 162 ? -4.102 16.359 -2.844 1 98.94 162 LEU A N 1
ATOM 1217 C CA . LEU A 1 162 ? -4.668 15.055 -2.533 1 98.94 162 LEU A CA 1
ATOM 1218 C C . LEU A 1 162 ? -6.125 14.969 -2.982 1 98.94 162 LEU A C 1
ATOM 1220 O O . LEU A 1 162 ? -6.535 13.984 -3.596 1 98.94 162 LEU A O 1
ATOM 1224 N N . GLY A 1 163 ? -6.875 16.047 -2.688 1 98.94 163 GLY A N 1
ATOM 1225 C CA . GLY A 1 163 ? -8.266 16.094 -3.109 1 98.94 163 GLY A CA 1
ATOM 1226 C C . GLY A 1 163 ? -8.438 16.031 -4.617 1 98.94 163 GLY A C 1
ATOM 1227 O O . GLY A 1 163 ? -9.32 15.328 -5.117 1 98.94 163 GLY A O 1
ATOM 1228 N N . LEU A 1 164 ? -7.586 16.719 -5.348 1 98.88 164 LEU A N 1
ATOM 1229 C CA . LEU A 1 164 ? -7.613 16.672 -6.805 1 98.88 164 LEU A CA 1
ATOM 1230 C C . LEU A 1 164 ? -7.406 15.242 -7.305 1 98.88 164 LEU A C 1
ATOM 1232 O O . LEU A 1 164 ? -8.133 14.773 -8.188 1 98.88 164 LEU A O 1
ATOM 1236 N N . GLU A 1 165 ? -6.434 14.586 -6.738 1 98.75 165 GLU A N 1
ATOM 1237 C CA . GLU A 1 165 ? -6.109 13.227 -7.156 1 98.75 165 GLU A CA 1
ATOM 1238 C C . GLU A 1 165 ? -7.277 12.281 -6.902 1 98.75 165 GLU A C 1
ATOM 1240 O O . GLU A 1 165 ? -7.586 11.43 -7.738 1 98.75 165 GLU A O 1
ATOM 1245 N N . VAL A 1 166 ? -7.918 12.414 -5.73 1 98.88 166 VAL A N 1
ATOM 1246 C CA . VAL A 1 166 ? -9.016 11.523 -5.379 1 98.88 166 VAL A CA 1
ATOM 1247 C C . VAL A 1 166 ? -10.148 11.672 -6.391 1 98.88 166 VAL A C 1
ATOM 1249 O O . VAL A 1 166 ? -10.703 10.68 -6.859 1 98.88 166 VAL A O 1
ATOM 1252 N N . ILE A 1 167 ? -10.477 12.93 -6.727 1 98.81 167 ILE A N 1
ATOM 1253 C CA . ILE A 1 167 ? -11.547 13.203 -7.684 1 98.81 167 ILE A CA 1
ATOM 1254 C C . ILE A 1 167 ? -11.195 12.578 -9.031 1 98.81 167 ILE A C 1
ATOM 1256 O O . ILE A 1 167 ? -12.023 11.875 -9.633 1 98.81 167 ILE A O 1
ATOM 1260 N N . GLU A 1 168 ? -9.977 12.789 -9.461 1 98.38 168 GLU A N 1
ATOM 1261 C CA . GLU A 1 168 ? -9.516 12.273 -10.75 1 98.38 168 GLU A CA 1
ATOM 1262 C C . GLU A 1 168 ? -9.508 10.75 -10.766 1 98.38 168 GLU A C 1
ATOM 1264 O O . GLU A 1 168 ? -9.984 10.133 -11.727 1 98.38 168 GLU A O 1
ATOM 1269 N N . GLN A 1 169 ? -8.977 10.148 -9.766 1 97.88 169 GLN A N 1
ATOM 1270 C CA . GLN A 1 169 ? -8.852 8.695 -9.688 1 97.88 169 GLN A CA 1
ATOM 1271 C C . GLN A 1 169 ? -10.219 8.031 -9.586 1 97.88 169 GLN A C 1
ATOM 1273 O O . GLN A 1 169 ? -10.43 6.953 -10.141 1 97.88 169 GLN A O 1
ATOM 1278 N N . ALA A 1 170 ? -11.117 8.648 -8.789 1 98.12 170 ALA A N 1
ATOM 1279 C CA . ALA A 1 170 ? -12.484 8.133 -8.75 1 98.12 170 ALA A CA 1
ATOM 1280 C C . ALA A 1 170 ? -13.117 8.133 -10.133 1 98.12 170 ALA A C 1
ATOM 1282 O O . ALA A 1 170 ? -13.742 7.148 -10.539 1 98.12 170 ALA A O 1
ATOM 1283 N N . ALA A 1 171 ? -12.906 9.211 -10.867 1 97.31 171 ALA A N 1
ATOM 1284 C CA . ALA A 1 171 ? -13.43 9.305 -12.227 1 97.31 171 ALA A CA 1
ATOM 1285 C C . ALA A 1 171 ? -12.828 8.227 -13.125 1 97.31 171 ALA A C 1
ATOM 1287 O O . ALA A 1 171 ? -13.531 7.641 -13.953 1 97.31 171 ALA A O 1
ATOM 1288 N N . GLU A 1 172 ? -11.531 7.973 -12.977 1 95.06 172 GLU A N 1
ATOM 1289 C CA . GLU A 1 172 ? -10.852 6.93 -13.742 1 95.06 172 GLU A CA 1
ATOM 1290 C C . GLU A 1 172 ? -11.469 5.559 -13.477 1 95.06 172 GLU A C 1
ATOM 1292 O O . GLU A 1 172 ? -11.438 4.68 -14.336 1 95.06 172 GLU A O 1
ATOM 1297 N N . LEU A 1 173 ? -12.039 5.391 -12.281 1 93.88 173 LEU A N 1
ATOM 1298 C CA . LEU A 1 173 ? -12.688 4.141 -11.906 1 93.88 173 LEU A CA 1
ATOM 1299 C C . LEU A 1 173 ? -14.156 4.141 -12.312 1 93.88 173 LEU A C 1
ATOM 1301 O O . LEU A 1 173 ? -14.898 3.221 -11.961 1 93.88 173 LEU A O 1
ATOM 1305 N N . GLY A 1 174 ? -14.625 5.211 -12.922 1 94.06 174 GLY A N 1
ATOM 1306 C CA . GLY A 1 174 ? -16.016 5.34 -13.352 1 94.06 174 GLY A CA 1
ATOM 1307 C C . GLY A 1 174 ? -16.953 5.703 -12.219 1 94.06 174 GLY A C 1
ATOM 1308 O O . GLY A 1 174 ? -18.141 5.383 -12.258 1 94.06 174 GLY A O 1
ATOM 1309 N N . ALA A 1 175 ? -16.375 6.301 -11.227 1 95.25 175 ALA A N 1
ATOM 1310 C CA . ALA A 1 175 ? -17.172 6.605 -10.039 1 95.25 175 ALA A CA 1
ATOM 1311 C C . ALA A 1 175 ? -17.375 8.109 -9.891 1 95.25 175 ALA A C 1
ATOM 1313 O O . ALA A 1 175 ? -16.5 8.898 -10.242 1 95.25 175 ALA A O 1
ATOM 1314 N N . THR A 1 176 ? -18.547 8.477 -9.398 1 95.81 176 THR A N 1
ATOM 1315 C CA . THR A 1 176 ? -18.828 9.812 -8.891 1 95.81 176 THR A CA 1
ATOM 1316 C C . THR A 1 176 ? -18.891 9.82 -7.367 1 95.81 176 THR A C 1
ATOM 1318 O O . THR A 1 176 ? -19.625 9.031 -6.773 1 95.81 176 THR A O 1
ATOM 1321 N N . LEU A 1 177 ? -18.188 10.703 -6.773 1 98.56 177 LEU A N 1
ATOM 1322 C CA . LEU A 1 177 ? -18.109 10.727 -5.316 1 98.56 177 LEU A CA 1
ATOM 1323 C C . LEU A 1 177 ? -19.406 11.258 -4.707 1 98.56 177 LEU A C 1
ATOM 1325 O O . LEU A 1 177 ? -19.859 12.352 -5.066 1 98.56 177 LEU A O 1
ATOM 1329 N N . ASP A 1 178 ? -19.969 10.508 -3.801 1 98.88 178 ASP A N 1
ATOM 1330 C CA . ASP A 1 178 ? -21.109 10.977 -3.012 1 98.88 178 ASP A CA 1
ATOM 1331 C C . ASP A 1 178 ? -20.641 11.586 -1.69 1 98.88 178 ASP A C 1
ATOM 1333 O O . ASP A 1 178 ? -21.25 12.547 -1.197 1 98.88 178 ASP A O 1
ATOM 1337 N N . THR A 1 179 ? -19.656 11 -1.12 1 98.94 179 THR A N 1
ATOM 1338 C CA . THR A 1 179 ? -19.141 11.43 0.177 1 98.94 179 THR A CA 1
ATOM 1339 C C . THR A 1 179 ? -17.625 11.367 0.205 1 98.94 179 THR A C 1
ATOM 1341 O O . THR A 1 179 ? -17.016 10.453 -0.365 1 98.94 179 THR A O 1
ATOM 1344 N N . PHE A 1 180 ? -17.031 12.375 0.744 1 98.94 180 PHE A N 1
ATOM 1345 C CA . PHE A 1 180 ? -15.602 12.453 1.008 1 98.94 180 PHE A CA 1
ATOM 1346 C C . PHE A 1 180 ? -15.336 12.625 2.498 1 98.94 180 PHE A C 1
ATOM 1348 O O . PHE A 1 180 ? -15.883 13.523 3.135 1 98.94 180 PHE A O 1
ATOM 1355 N N . VAL A 1 181 ? -14.5 11.688 3.074 1 99 181 VAL A N 1
ATOM 1356 C CA . VAL A 1 181 ? -14.227 11.68 4.508 1 99 181 VAL A CA 1
ATOM 1357 C C . VAL A 1 181 ? -12.719 11.828 4.742 1 99 181 VAL A C 1
ATOM 1359 O O . VAL A 1 181 ? -11.922 11.078 4.18 1 99 181 VAL A O 1
ATOM 1362 N N . VAL A 1 182 ? -12.328 12.773 5.578 1 98.94 182 VAL A N 1
ATOM 1363 C CA . VAL A 1 182 ? -10.922 13.094 5.754 1 98.94 182 VAL A CA 1
ATOM 1364 C C . VAL A 1 182 ? -10.625 13.344 7.23 1 98.94 182 VAL A C 1
ATOM 1366 O O . VAL A 1 182 ? -11.453 13.906 7.949 1 98.94 182 VAL A O 1
ATOM 1369 N N . PRO A 1 183 ? -9.43 12.852 7.738 1 98.88 183 PRO A N 1
ATOM 1370 C CA . PRO A 1 183 ? -9.047 13.258 9.094 1 98.88 183 PRO A CA 1
ATOM 1371 C C . PRO A 1 183 ? -8.789 14.758 9.211 1 98.88 183 PRO A C 1
ATOM 1373 O O . PRO A 1 183 ? -8.398 15.398 8.234 1 98.88 183 PRO A O 1
ATOM 1376 N N . ILE A 1 184 ? -9.039 15.305 10.406 1 98.69 184 ILE A N 1
ATOM 1377 C CA . ILE A 1 184 ? -8.789 16.734 10.594 1 98.69 184 ILE A CA 1
ATOM 1378 C C . ILE A 1 184 ? -8.156 16.969 11.961 1 98.69 184 ILE A C 1
ATOM 1380 O O . ILE A 1 184 ? -8.523 16.312 12.945 1 98.69 184 ILE A O 1
ATOM 1384 N N . SER A 1 185 ? -7.18 17.75 12.047 1 96.44 185 SER A N 1
ATOM 1385 C CA . SER A 1 185 ? -6.52 18.281 13.234 1 96.44 185 SER A CA 1
ATOM 1386 C C . SER A 1 185 ? -6.363 19.797 13.148 1 96.44 185 SER A C 1
ATOM 1388 O O . SER A 1 185 ? -7.344 20.531 13.266 1 96.44 185 SER A O 1
ATOM 1390 N N . GLY A 1 186 ? -5.191 20.234 12.68 1 95.62 186 GLY A N 1
ATOM 1391 C CA . GLY A 1 186 ? -5.027 21.656 12.43 1 95.62 186 GLY A CA 1
ATOM 1392 C C . GLY A 1 186 ? -5.793 22.141 11.211 1 95.62 186 GLY A C 1
ATOM 1393 O O . GLY A 1 186 ? -6.004 23.344 11.047 1 95.62 186 GLY A O 1
ATOM 1394 N N . GLY A 1 187 ? -6.152 21.281 10.398 1 98.31 187 GLY A N 1
ATOM 1395 C CA . GLY A 1 187 ? -7.117 21.547 9.344 1 98.31 187 GLY A CA 1
ATOM 1396 C C . GLY A 1 187 ? -6.469 21.781 7.988 1 98.31 187 GLY A C 1
ATOM 1397 O O . GLY A 1 187 ? -7.16 22.062 7.008 1 98.31 187 GLY A O 1
ATOM 1398 N N . GLY A 1 188 ? -5.168 21.656 7.883 1 98.31 188 GLY A N 1
ATOM 1399 C CA . GLY A 1 188 ? -4.492 21.953 6.629 1 98.31 188 GLY A CA 1
ATOM 1400 C C . GLY A 1 188 ? -4.883 21.016 5.504 1 98.31 188 GLY A C 1
ATOM 1401 O O . GLY A 1 188 ? -5.16 21.453 4.387 1 98.31 188 GLY A O 1
ATOM 1402 N N . LEU A 1 189 ? -4.906 19.719 5.773 1 98.81 189 LEU A N 1
ATOM 1403 C CA . LEU A 1 189 ? -5.297 18.719 4.773 1 98.81 189 LEU A CA 1
ATOM 1404 C C . LEU A 1 189 ? -6.754 18.906 4.363 1 98.81 189 LEU A C 1
ATOM 1406 O O . LEU A 1 189 ? -7.059 19.016 3.174 1 98.81 189 LEU A O 1
ATOM 1410 N N . SER A 1 190 ? -7.625 19 5.371 1 98.88 190 SER A N 1
ATOM 1411 C CA . SER A 1 190 ? -9.047 19.125 5.09 1 98.88 190 SER A CA 1
ATOM 1412 C C . SER A 1 190 ? -9.344 20.406 4.312 1 98.88 190 SER A C 1
ATOM 1414 O O . SER A 1 190 ? -10.078 20.391 3.326 1 98.88 190 SER A O 1
ATOM 1416 N N . ALA A 1 191 ? -8.742 21.484 4.734 1 98.88 191 ALA A N 1
ATOM 1417 C CA . ALA A 1 191 ? -8.984 22.75 4.059 1 98.88 191 ALA A CA 1
ATOM 1418 C C . ALA A 1 191 ? -8.602 22.672 2.582 1 98.88 191 ALA A C 1
ATOM 1420 O O . ALA A 1 191 ? -9.367 23.078 1.711 1 98.88 191 ALA A O 1
ATOM 1421 N N . GLY A 1 192 ? -7.422 22.156 2.311 1 98.94 192 GLY A N 1
ATOM 1422 C CA . GLY A 1 192 ? -6.996 22 0.929 1 98.94 192 GLY A CA 1
ATOM 1423 C C . GLY A 1 192 ? -7.926 21.109 0.121 1 98.94 192 GLY A C 1
ATOM 1424 O O . GLY A 1 192 ? -8.305 21.453 -0.998 1 98.94 192 GLY A O 1
ATOM 1425 N N . CYS A 1 193 ? -8.289 19.969 0.68 1 98.94 193 CYS A N 1
ATOM 1426 C CA . CYS A 1 193 ? -9.188 19.047 -0.002 1 98.94 193 CYS A CA 1
ATOM 1427 C C . CYS A 1 193 ? -10.547 19.688 -0.241 1 98.94 193 CYS A C 1
ATOM 1429 O O . CYS A 1 193 ? -11.172 19.453 -1.282 1 98.94 193 CYS A O 1
ATOM 1431 N N . MET A 1 194 ? -11.031 20.5 0.749 1 98.88 194 MET A N 1
ATOM 1432 C CA . MET A 1 194 ? -12.328 21.156 0.604 1 98.88 194 MET A CA 1
ATOM 1433 C C . MET A 1 194 ? -12.32 22.109 -0.588 1 98.88 194 MET A C 1
ATOM 1435 O O . MET A 1 194 ? -13.305 22.188 -1.324 1 98.88 194 MET A O 1
ATOM 1439 N N . LEU A 1 195 ? -11.227 22.828 -0.753 1 98.88 195 LEU A N 1
ATOM 1440 C CA . LEU A 1 195 ? -11.117 23.734 -1.894 1 98.88 195 LEU A CA 1
ATOM 1441 C C . LEU A 1 195 ? -11.211 22.969 -3.207 1 98.88 195 LEU A C 1
ATOM 1443 O O . LEU A 1 195 ? -11.898 23.391 -4.133 1 98.88 195 LEU A O 1
ATOM 1447 N N . ALA A 1 196 ? -10.523 21.812 -3.279 1 98.94 196 ALA A N 1
ATOM 1448 C CA . ALA A 1 196 ? -10.562 20.969 -4.473 1 98.94 196 ALA A CA 1
ATOM 1449 C C . ALA A 1 196 ? -11.977 20.453 -4.73 1 98.94 196 ALA A C 1
ATOM 1451 O O . ALA A 1 196 ? -12.469 20.5 -5.855 1 98.94 196 ALA A O 1
ATOM 1452 N N . LEU A 1 197 ? -12.633 19.953 -3.672 1 98.88 197 LEU A N 1
ATOM 1453 C CA . LEU A 1 197 ? -13.953 19.359 -3.805 1 98.88 197 LEU A CA 1
ATOM 1454 C C . LEU A 1 197 ? -14.992 20.406 -4.164 1 98.88 197 LEU A C 1
ATOM 1456 O O . LEU A 1 197 ? -15.891 20.156 -4.977 1 98.88 197 LEU A O 1
ATOM 1460 N N . GLU A 1 198 ? -14.875 21.562 -3.521 1 98.75 198 GLU A N 1
ATOM 1461 C CA . GLU A 1 198 ? -15.805 22.641 -3.846 1 98.75 198 GLU A CA 1
ATOM 1462 C C . GLU A 1 198 ? -15.781 22.953 -5.34 1 98.75 198 GLU A C 1
ATOM 1464 O O . GLU A 1 198 ? -16.828 23.188 -5.945 1 98.75 198 GLU A O 1
ATOM 1469 N N . ALA A 1 199 ? -14.648 22.953 -5.934 1 98.69 199 ALA A N 1
ATOM 1470 C CA . ALA A 1 199 ? -14.469 23.375 -7.324 1 98.69 199 ALA A CA 1
ATOM 1471 C C . ALA A 1 199 ? -14.812 22.234 -8.281 1 98.69 199 ALA A C 1
ATOM 1473 O O . ALA A 1 199 ? -15.5 22.453 -9.289 1 98.69 199 ALA A O 1
ATOM 1474 N N . ASP A 1 200 ? -14.383 20.969 -7.969 1 98.5 200 ASP A N 1
ATOM 1475 C CA . ASP A 1 200 ? -14.375 19.938 -9 1 98.5 200 ASP A CA 1
ATOM 1476 C C . ASP A 1 200 ? -15.383 18.844 -8.672 1 98.5 200 ASP A C 1
ATOM 1478 O O . ASP A 1 200 ? -15.656 17.984 -9.516 1 98.5 200 ASP A O 1
ATOM 1482 N N . SER A 1 201 ? -15.969 18.812 -7.535 1 98.62 201 SER A N 1
ATOM 1483 C CA . SER A 1 201 ? -16.969 17.844 -7.117 1 98.62 201 SER A CA 1
ATOM 1484 C C . SER A 1 201 ? -17.953 18.438 -6.113 1 98.62 201 SER A C 1
ATOM 1486 O O . SER A 1 201 ? -18.094 17.938 -5.004 1 98.62 201 SER A O 1
ATOM 1488 N N . PRO A 1 202 ? -18.625 19.516 -6.516 1 98.31 202 PRO A N 1
ATOM 1489 C CA . PRO A 1 202 ? -19.438 20.297 -5.586 1 98.31 202 PRO A CA 1
ATOM 1490 C C . PRO A 1 202 ? -20.594 19.484 -4.984 1 98.31 202 PRO A C 1
ATOM 1492 O O . PRO A 1 202 ? -21.109 19.844 -3.93 1 98.31 202 PRO A O 1
ATOM 1495 N N . GLY A 1 203 ? -20.953 18.391 -5.566 1 98.31 203 GLY A N 1
ATOM 1496 C CA . GLY A 1 203 ? -22.047 17.562 -5.07 1 98.31 203 GLY A CA 1
ATOM 1497 C C . GLY A 1 203 ? -21.625 16.594 -3.982 1 98.31 203 GLY A C 1
ATOM 1498 O O . GLY A 1 203 ? -22.469 15.938 -3.369 1 98.31 203 GLY A O 1
ATOM 1499 N N . THR A 1 204 ? -20.359 16.484 -3.721 1 98.81 204 THR A N 1
ATOM 1500 C CA . THR A 1 204 ? -19.828 15.547 -2.742 1 98.81 204 THR A CA 1
ATOM 1501 C C . THR A 1 204 ? -20.062 16.047 -1.321 1 98.81 204 THR A C 1
ATOM 1503 O O . THR A 1 204 ? -19.734 17.188 -1.001 1 98.81 204 THR A O 1
ATOM 1506 N N . ARG A 1 205 ? -20.656 15.242 -0.502 1 98.88 205 ARG A N 1
ATOM 1507 C CA . ARG A 1 205 ? -20.719 15.547 0.923 1 98.88 205 ARG A CA 1
ATOM 1508 C C . ARG A 1 205 ? -19.344 15.508 1.565 1 98.88 205 ARG A C 1
ATOM 1510 O O . ARG A 1 205 ? -18.594 14.555 1.377 1 98.88 205 ARG A O 1
ATOM 1517 N N . ARG A 1 206 ? -19.016 16.547 2.256 1 98.88 206 ARG A N 1
ATOM 1518 C CA . ARG A 1 206 ? -17.672 16.734 2.805 1 98.88 206 ARG A CA 1
ATOM 1519 C C . ARG A 1 206 ? -17.672 16.547 4.32 1 98.88 206 ARG A C 1
ATOM 1521 O O . ARG A 1 206 ? -18.281 17.344 5.043 1 98.88 206 ARG A O 1
ATOM 1528 N N . VAL A 1 207 ? -16.984 15.438 4.789 1 98.94 207 VAL A N 1
ATOM 1529 C CA . VAL A 1 207 ? -17.016 15.039 6.195 1 98.94 207 VAL A CA 1
ATOM 1530 C C . VAL A 1 207 ? -15.586 14.984 6.742 1 98.94 207 VAL A C 1
ATOM 1532 O O . VAL A 1 207 ? -14.672 14.492 6.07 1 98.94 207 VAL A O 1
ATOM 1535 N N . ALA A 1 208 ? -15.359 15.57 7.898 1 98.94 208 ALA A N 1
ATOM 1536 C CA . ALA A 1 208 ? -14.094 15.414 8.602 1 98.94 208 ALA A CA 1
ATOM 1537 C C . ALA A 1 208 ? -14.266 14.586 9.867 1 98.94 208 ALA A C 1
ATOM 1539 O O . ALA A 1 208 ? -15.383 14.453 10.383 1 98.94 208 ALA A O 1
ATOM 1540 N N . VAL A 1 209 ? -13.18 13.969 10.32 1 98.94 209 VAL A N 1
ATOM 1541 C CA . VAL A 1 209 ? -13.25 13.102 11.492 1 98.94 209 VAL A CA 1
ATOM 1542 C C . VAL A 1 209 ? -12.125 13.445 12.461 1 98.94 209 VAL A C 1
ATOM 1544 O O . VAL A 1 209 ? -10.984 13.68 12.047 1 98.94 209 VAL A O 1
ATOM 1547 N N . GLU A 1 210 ? -12.453 13.57 13.719 1 98.75 210 GLU A N 1
ATOM 1548 C CA . GLU A 1 210 ? -11.539 13.82 14.828 1 98.75 210 GLU A CA 1
ATOM 1549 C C . GLU A 1 210 ? -11.609 12.703 15.867 1 98.75 210 GLU A C 1
ATOM 1551 O O . GLU A 1 210 ? -12.602 11.977 15.938 1 98.75 210 GLU A O 1
ATOM 1556 N N . PRO A 1 211 ? -10.492 12.562 16.719 1 98.12 211 PRO A N 1
ATOM 1557 C CA . PRO A 1 211 ? -10.656 11.695 17.891 1 98.12 211 PRO A CA 1
ATOM 1558 C C . PRO A 1 211 ? -11.625 12.281 18.922 1 98.12 211 PRO A C 1
ATOM 1560 O O . PRO A 1 211 ? -11.758 13.5 19.031 1 98.12 211 PRO A O 1
ATOM 1563 N N . ASP A 1 212 ? -12.336 11.492 19.719 1 97.25 212 ASP A N 1
ATOM 1564 C CA . ASP A 1 212 ? -13.352 11.883 20.688 1 97.25 212 ASP A CA 1
ATOM 1565 C C . ASP A 1 212 ? -12.859 13.008 21.594 1 97.25 212 ASP A C 1
ATOM 1567 O O . ASP A 1 212 ? -13.586 13.969 21.859 1 97.25 212 ASP A O 1
ATOM 1571 N N . ASP A 1 213 ? -11.648 13.055 22.094 1 94.88 213 ASP A N 1
ATOM 1572 C CA . ASP A 1 213 ? -11.195 14.039 23.062 1 94.88 213 ASP A CA 1
ATOM 1573 C C . ASP A 1 213 ? -10.391 15.148 22.391 1 94.88 213 ASP A C 1
ATOM 1575 O O . ASP A 1 213 ? -9.859 16.031 23.062 1 94.88 213 ASP A O 1
ATOM 1579 N N . PHE A 1 214 ? -10.422 15.102 21.125 1 97 214 PHE A N 1
ATOM 1580 C CA . PHE A 1 214 ? -9.75 16.141 20.359 1 97 214 PHE A CA 1
ATOM 1581 C C . PHE A 1 214 ? -10.656 16.688 19.266 1 97 214 PHE A C 1
ATOM 1583 O O . PHE A 1 214 ? -10.25 16.812 18.109 1 97 214 PHE A O 1
ATOM 1590 N N . ASP A 1 215 ? -11.906 17.047 19.719 1 97.81 215 ASP A N 1
ATOM 1591 C CA . ASP A 1 215 ? -12.945 17.438 18.766 1 97.81 215 ASP A CA 1
ATOM 1592 C C . ASP A 1 215 ? -13.086 18.953 18.703 1 97.81 215 ASP A C 1
ATOM 1594 O O . ASP A 1 215 ? -14.203 19.484 18.719 1 97.81 215 ASP A O 1
ATOM 1598 N N . ASP A 1 216 ? -11.945 19.672 18.719 1 98 216 ASP A N 1
ATOM 1599 C CA . ASP A 1 216 ? -11.93 21.125 18.703 1 98 216 ASP A CA 1
ATOM 1600 C C . ASP A 1 216 ? -12.648 21.656 17.453 1 98 216 ASP A C 1
ATOM 1602 O O . ASP A 1 216 ? -13.391 22.641 17.547 1 98 216 ASP A O 1
ATOM 1606 N N . THR A 1 217 ? -12.453 21.062 16.25 1 98.56 217 THR A N 1
ATOM 1607 C CA . THR A 1 217 ? -13.086 21.562 15.031 1 98.56 217 THR A CA 1
ATOM 1608 C C . THR A 1 217 ? -14.602 21.422 15.109 1 98.56 217 THR A C 1
ATOM 1610 O O . THR A 1 217 ? -15.328 22.359 14.789 1 98.56 217 THR A O 1
ATOM 1613 N N . ARG A 1 218 ? -15.078 20.25 15.547 1 98.38 218 ARG A N 1
ATOM 1614 C CA . ARG A 1 218 ? -16.516 20.031 15.68 1 98.38 218 ARG A CA 1
ATOM 1615 C C . ARG A 1 218 ? -17.141 21.062 16.609 1 98.38 218 ARG A C 1
ATOM 1617 O O . ARG A 1 218 ? -18.109 21.719 16.25 1 98.38 218 ARG A O 1
ATOM 1624 N N . ARG A 1 219 ? -16.562 21.234 17.781 1 98.31 219 ARG A N 1
ATOM 1625 C CA . ARG A 1 219 ? -17.094 22.156 18.781 1 98.31 219 ARG A CA 1
ATOM 1626 C C . ARG A 1 219 ? -17 23.594 18.281 1 98.31 219 ARG A C 1
ATOM 1628 O O . ARG A 1 219 ? -17.875 24.422 18.562 1 98.31 219 ARG A O 1
ATOM 1635 N N . SER A 1 220 ? -15.891 23.875 17.609 1 98.69 220 SER A N 1
ATOM 1636 C CA . SER A 1 220 ? -15.695 25.203 17.062 1 98.69 220 SER A CA 1
ATOM 1637 C C . SER A 1 220 ? -16.781 25.562 16.062 1 98.69 220 SER A C 1
ATOM 1639 O O . SER A 1 220 ? -17.297 26.672 16.047 1 98.69 220 SER A O 1
ATOM 1641 N N . ILE A 1 221 ? -17.078 24.641 15.164 1 98.25 221 ILE A N 1
ATOM 1642 C CA . ILE A 1 221 ? -18.109 24.859 14.156 1 98.25 221 ILE A CA 1
ATOM 1643 C C . ILE A 1 221 ? -19.453 25.109 14.844 1 98.25 221 ILE A C 1
ATOM 1645 O O . ILE A 1 221 ? -20.188 26.031 14.477 1 98.25 221 ILE A O 1
ATOM 1649 N N . GLU A 1 222 ? -19.75 24.344 15.844 1 97.75 222 GLU A N 1
ATOM 1650 C CA . GLU A 1 222 ? -21 24.5 16.578 1 97.75 222 GLU A CA 1
ATOM 1651 C C . GLU A 1 222 ? -21.062 25.859 17.281 1 97.75 222 GLU A C 1
ATOM 1653 O O . GLU A 1 222 ? -22.125 26.484 17.328 1 97.75 222 GLU A O 1
ATOM 1658 N N . ALA A 1 223 ? -19.969 26.312 17.734 1 98.06 223 ALA A N 1
ATOM 1659 C CA . ALA A 1 223 ? -19.906 27.547 18.5 1 98.06 223 ALA A CA 1
ATOM 1660 C C . ALA A 1 223 ? -19.766 28.766 17.578 1 98.06 223 ALA A C 1
ATOM 1662 O O . ALA A 1 223 ? -20.016 29.891 18 1 98.06 223 ALA A O 1
ATOM 1663 N N . GLY A 1 224 ? -19.297 28.562 16.391 1 97.69 224 GLY A N 1
ATOM 1664 C CA . GLY A 1 224 ? -19.047 29.656 15.438 1 97.69 224 GLY A CA 1
ATOM 1665 C C . GLY A 1 224 ? -17.75 30.391 15.695 1 97.69 224 GLY A C 1
ATOM 1666 O O . GLY A 1 224 ? -17.562 31.5 15.203 1 97.69 224 GLY A O 1
ATOM 1667 N N . GLU A 1 225 ? -16.875 29.812 16.547 1 97.81 225 GLU A N 1
ATOM 1668 C CA . GLU A 1 225 ? -15.57 30.359 16.859 1 97.81 225 GLU A CA 1
ATOM 1669 C C . GLU A 1 225 ? -14.562 29.266 17.188 1 97.81 225 GLU A C 1
ATOM 1671 O O . GLU A 1 225 ? -14.953 28.156 17.547 1 97.81 225 GLU A O 1
ATOM 1676 N N . ARG A 1 226 ? -13.32 29.562 17.062 1 98.06 226 ARG A N 1
ATOM 1677 C CA . ARG A 1 226 ? -12.281 28.562 17.344 1 98.06 226 ARG A CA 1
ATOM 1678 C C . ARG A 1 226 ? -12.18 28.281 18.844 1 98.06 226 ARG A C 1
ATOM 1680 O O . ARG A 1 226 ? -12.008 29.203 19.641 1 98.06 226 ARG A O 1
ATOM 1687 N N . LEU A 1 227 ? -12.273 27.062 19.188 1 97.94 227 LEU A N 1
ATOM 1688 C CA . LEU A 1 227 ? -12.188 26.609 20.578 1 97.94 227 LEU A CA 1
ATOM 1689 C C . LEU A 1 227 ? -10.984 25.703 20.766 1 97.94 227 LEU A C 1
ATOM 1691 O O . LEU A 1 227 ? -10.523 25.062 19.828 1 97.94 227 LEU A O 1
ATOM 1695 N N . ARG A 1 228 ? -10.516 25.641 21.969 1 96.81 228 ARG A N 1
ATOM 1696 C CA . ARG A 1 228 ? -9.344 24.844 22.312 1 96.81 228 ARG A CA 1
ATOM 1697 C C . ARG A 1 228 ? -9.75 23.5 22.906 1 96.81 228 ARG A C 1
ATOM 1699 O O . ARG A 1 228 ? -10.75 23.406 23.609 1 96.81 228 ARG A O 1
ATOM 1706 N N . ASN A 1 229 ? -8.961 22.469 22.641 1 96.25 229 ASN A N 1
ATOM 1707 C CA . ASN A 1 229 ? -9.125 21.172 23.312 1 96.25 229 ASN A CA 1
ATOM 1708 C C . ASN A 1 229 ? -8.688 21.234 24.766 1 96.25 229 ASN A C 1
ATOM 1710 O O . ASN A 1 229 ? -7.883 22.094 25.141 1 96.25 229 ASN A O 1
ATOM 1714 N N . ASP A 1 230 ? -9.258 20.375 25.516 1 95.06 230 ASP A N 1
ATOM 1715 C CA . ASP A 1 230 ? -8.836 20.203 26.906 1 95.06 230 ASP A CA 1
ATOM 1716 C C . ASP A 1 230 ? -7.359 19.812 26.984 1 95.06 230 ASP A C 1
ATOM 1718 O O . ASP A 1 230 ? -6.934 18.859 26.328 1 95.06 230 ASP A O 1
ATOM 1722 N N . PRO A 1 231 ? -6.555 20.578 27.719 1 91 231 PRO A N 1
ATOM 1723 C CA . PRO A 1 231 ? -5.129 20.266 27.828 1 91 231 PRO A CA 1
ATOM 1724 C C . PRO A 1 231 ? -4.879 18.859 28.375 1 91 231 PRO A C 1
ATOM 1726 O O . PRO A 1 231 ? -3.799 18.297 28.172 1 91 231 PRO A O 1
ATOM 1729 N N . ASP A 1 232 ? -5.828 18.234 29.047 1 92.88 232 ASP A N 1
ATOM 1730 C CA . ASP A 1 232 ? -5.676 16.906 29.656 1 92.88 232 ASP A CA 1
ATOM 1731 C C . ASP A 1 232 ? -6.207 15.82 28.719 1 92.88 232 ASP A C 1
ATOM 1733 O O . ASP A 1 232 ? -6.176 14.633 29.078 1 92.88 232 ASP A O 1
ATOM 1737 N N . ALA A 1 233 ? -6.617 16.25 27.516 1 93.69 233 ALA A N 1
ATOM 1738 C CA . ALA A 1 233 ? -7.113 15.273 26.547 1 93.69 233 ALA A CA 1
ATOM 1739 C C . ALA A 1 233 ? -6.023 14.273 26.172 1 93.69 233 ALA A C 1
ATOM 1741 O O . ALA A 1 233 ? -4.84 14.625 26.141 1 93.69 233 ALA A O 1
ATOM 1742 N N . ARG A 1 234 ? -6.406 12.977 25.984 1 93.75 234 ARG A N 1
ATOM 1743 C CA . ARG A 1 234 ? -5.484 11.914 25.578 1 93.75 234 ARG A CA 1
ATOM 1744 C C . ARG A 1 234 ? -6.078 11.086 24.453 1 93.75 234 ARG A C 1
ATOM 1746 O O . ARG A 1 234 ? -7.293 10.891 24.391 1 93.75 234 ARG A O 1
ATOM 1753 N N . SER A 1 235 ? -5.25 10.641 23.625 1 95.88 235 SER A N 1
ATOM 1754 C CA . SER A 1 235 ? -5.613 9.742 22.531 1 95.88 235 SER A CA 1
ATOM 1755 C C . SER A 1 235 ? -4.387 9.039 21.953 1 95.88 235 SER A C 1
ATOM 1757 O O . SER A 1 235 ? -3.27 9.562 22.047 1 95.88 235 SER A O 1
ATOM 1759 N N . ILE A 1 236 ? -4.578 7.84 21.375 1 95.81 236 ILE A N 1
ATOM 1760 C CA . ILE A 1 236 ? -3.49 7.137 20.703 1 95.81 236 ILE A CA 1
ATOM 1761 C C . ILE A 1 236 ? -3.203 7.801 19.359 1 95.81 236 ILE A C 1
ATOM 1763 O O . ILE A 1 236 ? -2.199 7.492 18.719 1 95.81 236 ILE A O 1
ATOM 1767 N N . CYS A 1 237 ? -4.098 8.703 18.922 1 95.75 237 CYS A N 1
ATOM 1768 C CA . CYS A 1 237 ? -3.957 9.391 17.641 1 95.75 237 CYS A CA 1
ATOM 1769 C C . CYS A 1 237 ? -3.051 10.609 17.766 1 95.75 237 CYS A C 1
ATOM 1771 O O . CYS A 1 237 ? -3.496 11.742 17.578 1 95.75 237 CYS A O 1
ATOM 1773 N N . ASP A 1 238 ? -1.839 10.367 17.906 1 88.25 238 ASP A N 1
ATOM 1774 C CA . ASP A 1 238 ? -0.855 11.383 18.266 1 88.25 238 ASP A CA 1
ATOM 1775 C C . ASP A 1 238 ? -0.697 12.414 17.156 1 88.25 238 ASP A C 1
ATOM 1777 O O . ASP A 1 238 ? -0.381 13.578 17.422 1 88.25 238 ASP A O 1
ATOM 1781 N N . ALA A 1 239 ? -1.004 12.055 15.93 1 87.5 239 ALA A N 1
ATOM 1782 C CA . ALA A 1 239 ? -0.76 12.922 14.781 1 87.5 239 ALA A CA 1
ATOM 1783 C C . ALA A 1 239 ? -1.908 13.914 14.586 1 87.5 239 ALA A C 1
ATOM 1785 O O . ALA A 1 239 ? -1.826 14.805 13.742 1 87.5 239 ALA A O 1
ATOM 1786 N N . VAL A 1 240 ? -2.998 13.773 15.391 1 93.81 240 VAL A N 1
ATOM 1787 C CA . VAL A 1 240 ? -4.168 14.625 15.18 1 93.81 240 VAL A CA 1
ATOM 1788 C C . VAL A 1 240 ? -4.613 15.219 16.516 1 93.81 240 VAL A C 1
ATOM 1790 O O . VAL A 1 240 ? -5.809 15.258 16.812 1 93.81 240 VAL A O 1
ATOM 1793 N N . GLN A 1 241 ? -3.621 15.633 17.344 1 91.38 241 GLN A N 1
ATOM 1794 C CA . GLN A 1 241 ? -3.91 16.203 18.656 1 91.38 241 GLN A CA 1
ATOM 1795 C C . GLN A 1 241 ? -3.627 17.703 18.672 1 91.38 241 GLN A C 1
ATOM 1797 O O . GLN A 1 241 ? -2.955 18.203 19.578 1 91.38 241 GLN A O 1
ATOM 1802 N N . THR A 1 242 ? -4.18 18.422 17.766 1 89.44 242 THR A N 1
ATOM 1803 C CA . THR A 1 242 ? -3.977 19.859 17.719 1 89.44 242 THR A CA 1
ATOM 1804 C C . THR A 1 242 ? -4.793 20.547 18.812 1 89.44 242 THR A C 1
ATOM 1806 O O . THR A 1 242 ? -5.871 20.078 19.188 1 89.44 242 THR A O 1
ATOM 1809 N N . GLU A 1 243 ? -4.312 21.688 19.25 1 91.25 243 GLU A N 1
ATOM 1810 C CA . GLU A 1 243 ? -4.945 22.406 20.344 1 91.25 243 GLU A CA 1
ATOM 1811 C C . GLU A 1 243 ? -6.191 23.156 19.875 1 91.25 243 GLU A C 1
ATOM 1813 O O . GLU A 1 243 ? -7.195 23.203 20.578 1 91.25 243 GLU A O 1
ATOM 1818 N N . THR A 1 244 ? -6.078 23.797 18.766 1 95.88 244 THR A N 1
ATOM 1819 C CA . THR A 1 244 ? -7.117 24.672 18.234 1 95.88 244 THR A CA 1
ATOM 1820 C C . THR A 1 244 ? -7.062 24.703 16.703 1 95.88 244 THR A C 1
ATOM 1822 O O . THR A 1 244 ? -5.996 24.531 16.109 1 95.88 244 THR A O 1
ATOM 1825 N N . PRO A 1 245 ? -8.234 24.781 16.016 1 97.62 245 PRO A N 1
ATOM 1826 C CA . PRO A 1 245 ? -8.18 24.922 14.555 1 97.62 245 PRO A CA 1
ATOM 1827 C C . PRO A 1 245 ? -7.266 26.062 14.102 1 97.62 245 PRO A C 1
ATOM 1829 O O . PRO A 1 245 ? -7.117 27.062 14.805 1 97.62 245 PRO A O 1
ATOM 1832 N N . GLY A 1 246 ? -6.672 25.953 12.969 1 96.69 246 GLY A N 1
ATOM 1833 C CA . GLY A 1 246 ? -5.789 26.969 12.438 1 96.69 246 GLY A CA 1
ATOM 1834 C C . GLY A 1 246 ? -6.508 28.266 12.117 1 96.69 246 GLY A C 1
ATOM 1835 O O . GLY A 1 246 ? -7.73 28.281 11.961 1 96.69 246 GLY A O 1
ATOM 1836 N N . ARG A 1 247 ? -5.738 29.328 12.078 1 96.25 247 ARG A N 1
ATOM 1837 C CA . ARG A 1 247 ? -6.301 30.641 11.758 1 96.25 247 ARG A CA 1
ATOM 1838 C C . ARG A 1 247 ? -6.699 30.719 10.289 1 96.25 247 ARG A C 1
ATOM 1840 O O . ARG A 1 247 ? -7.707 31.344 9.953 1 96.25 247 ARG A O 1
ATOM 1847 N N . LEU A 1 248 ? -5.898 30.109 9.492 1 97.62 248 LEU A N 1
ATOM 1848 C CA . LEU A 1 248 ? -6.164 30.172 8.055 1 97.62 248 LEU A CA 1
ATOM 1849 C C . LEU A 1 248 ? -7.055 29.016 7.617 1 97.62 248 LEU A C 1
ATOM 1851 O O . LEU A 1 248 ? -7.836 29.156 6.672 1 97.62 248 LEU A O 1
ATOM 1855 N N . THR A 1 249 ? -6.926 27.859 8.305 1 98.31 249 THR A N 1
ATOM 1856 C CA . THR A 1 249 ? -7.699 26.688 7.906 1 98.31 249 THR A CA 1
ATOM 1857 C C . THR A 1 249 ? -9.148 26.812 8.352 1 98.31 249 THR A C 1
ATOM 1859 O O . THR A 1 249 ? -10.055 26.312 7.688 1 98.31 249 THR A O 1
ATOM 1862 N N . TRP A 1 250 ? -9.414 27.609 9.398 1 97.88 250 TRP A N 1
ATOM 1863 C CA . TRP A 1 250 ? -10.727 27.703 10.039 1 97.88 250 TRP A CA 1
ATOM 1864 C C . TRP A 1 250 ? -11.758 28.297 9.094 1 97.88 250 TRP A C 1
ATOM 1866 O O . TRP A 1 250 ? -12.812 27.719 8.867 1 97.88 250 TRP A O 1
ATOM 1876 N N . PRO A 1 251 ? -11.438 29.438 8.469 1 97.88 251 PRO A N 1
ATOM 1877 C CA . PRO A 1 251 ? -12.461 30.016 7.598 1 97.88 251 PRO A CA 1
ATOM 1878 C C . PRO A 1 251 ? -12.805 29.125 6.41 1 97.88 251 PRO A C 1
ATOM 1880 O O . PRO A 1 251 ? -13.922 29.188 5.887 1 97.88 251 PRO A O 1
ATOM 1883 N N . ILE A 1 252 ? -11.914 28.266 5.969 1 98.62 252 ILE A N 1
ATOM 1884 C CA . ILE A 1 252 ? -12.172 27.359 4.855 1 98.62 252 ILE A CA 1
ATOM 1885 C C . ILE A 1 252 ? -13 26.172 5.34 1 98.62 252 ILE A C 1
ATOM 1887 O O . ILE A 1 252 ? -14.07 25.891 4.801 1 98.62 252 ILE A O 1
ATOM 1891 N N . ASN A 1 253 ? -12.57 25.531 6.406 1 98.75 253 ASN A N 1
ATOM 1892 C CA . ASN A 1 253 ? -13.219 24.312 6.918 1 98.75 253 ASN A CA 1
ATOM 1893 C C . ASN A 1 253 ? -14.602 24.625 7.477 1 98.75 253 ASN A C 1
ATOM 1895 O O . ASN A 1 253 ? -15.547 23.859 7.246 1 98.75 253 ASN A O 1
ATOM 1899 N N . SER A 1 254 ? -14.719 25.734 8.234 1 98.5 254 SER A N 1
ATOM 1900 C CA . SER A 1 254 ? -16 26.078 8.844 1 98.5 254 SER A CA 1
ATOM 1901 C C . SER A 1 254 ? -17.062 26.359 7.785 1 98.5 254 SER A C 1
ATOM 1903 O O . SER A 1 254 ? -18.25 26.094 8 1 98.5 254 SER A O 1
ATOM 1905 N N . ARG A 1 255 ? -16.625 26.828 6.66 1 98.06 255 ARG A N 1
ATOM 1906 C CA . ARG A 1 255 ? -17.547 27.156 5.578 1 98.06 255 ARG A CA 1
ATOM 1907 C C . ARG A 1 255 ? -17.891 25.922 4.75 1 98.06 255 ARG A C 1
ATOM 1909 O O . ARG A 1 255 ? -19.031 25.766 4.305 1 98.06 255 ARG A O 1
ATOM 1916 N N . LEU A 1 256 ? -16.906 25.016 4.578 1 98.75 256 LEU A N 1
ATOM 1917 C CA . LEU A 1 256 ? -17.031 24.062 3.482 1 98.75 256 LEU A CA 1
ATOM 1918 C C . LEU A 1 256 ? -17.328 22.656 4.016 1 98.75 256 LEU A C 1
ATOM 1920 O O . LEU A 1 256 ? -17.797 21.797 3.271 1 98.75 256 LEU A O 1
ATOM 1924 N N . LEU A 1 257 ? -17.031 22.406 5.262 1 98.81 257 LEU A N 1
ATOM 1925 C CA . LEU A 1 257 ? -17.359 21.109 5.824 1 98.81 257 LEU A CA 1
ATOM 1926 C C . LEU A 1 257 ? -18.859 20.984 6.07 1 98.81 257 LEU A C 1
ATOM 1928 O O . LEU A 1 257 ? -19.484 21.922 6.547 1 98.81 257 LEU A O 1
ATOM 1932 N N . HIS A 1 258 ? -19.391 19.844 5.746 1 98.69 258 HIS A N 1
ATOM 1933 C CA . HIS A 1 258 ? -20.797 19.578 6.023 1 98.69 258 HIS A CA 1
ATOM 1934 C C . HIS A 1 258 ? -20.984 18.984 7.414 1 98.69 258 HIS A C 1
ATOM 1936 O O . HIS A 1 258 ? -22.031 19.172 8.039 1 98.69 258 HIS A O 1
ATOM 1942 N N . GLU A 1 259 ? -19.969 18.234 7.852 1 98.5 259 GLU A N 1
ATOM 1943 C CA . GLU A 1 259 ? -20.078 17.5 9.117 1 98.5 259 GLU A CA 1
ATOM 1944 C C . GLU A 1 259 ? -18.703 17.172 9.68 1 98.5 259 GLU A C 1
ATOM 1946 O O . GLU A 1 259 ? -17.734 17 8.922 1 98.5 259 GLU A O 1
ATOM 1951 N N . VAL A 1 260 ? -18.578 17.234 10.984 1 98.88 260 VAL A N 1
ATOM 1952 C CA . VAL A 1 260 ? -17.406 16.734 11.68 1 98.88 260 VAL A CA 1
ATOM 1953 C C . VAL A 1 260 ? -17.797 15.656 12.688 1 98.88 260 VAL A C 1
ATOM 1955 O O . VAL A 1 260 ? -18.625 15.898 13.562 1 98.88 260 VAL A O 1
ATOM 1958 N N . LEU A 1 261 ? -17.266 14.469 12.484 1 98.88 261 LEU A N 1
ATOM 1959 C CA . LEU A 1 261 ? -17.562 13.32 13.336 1 98.88 261 LEU A CA 1
ATOM 1960 C C . LEU A 1 261 ? -16.375 13.016 14.258 1 98.88 261 LEU A C 1
ATOM 1962 O O . LEU A 1 261 ? -15.281 13.555 14.07 1 98.88 261 LEU A O 1
ATOM 1966 N N . THR A 1 262 ? -16.625 12.25 15.281 1 98.75 262 THR A N 1
ATOM 1967 C CA . THR A 1 262 ? -15.562 11.805 16.172 1 98.75 262 THR A CA 1
ATOM 1968 C C . THR A 1 262 ? -15.547 10.281 16.266 1 98.75 262 THR A C 1
ATOM 1970 O O . THR A 1 262 ? -16.547 9.625 16.016 1 98.75 262 THR A O 1
ATOM 1973 N N . VAL A 1 263 ? -14.383 9.703 16.578 1 98.81 263 VAL A N 1
ATOM 1974 C CA . VAL A 1 263 ? -14.25 8.266 16.766 1 98.81 263 VAL A CA 1
ATOM 1975 C C . VAL A 1 263 ? -13.406 7.988 18.016 1 98.81 263 VAL A C 1
ATOM 1977 O O . VAL A 1 263 ? -12.586 8.82 18.406 1 98.81 263 VAL A O 1
ATOM 1980 N N . SER A 1 264 ? -13.578 6.844 18.609 1 98.69 264 SER A N 1
ATOM 1981 C CA . SER A 1 264 ? -12.812 6.41 19.766 1 98.69 264 SER A CA 1
ATOM 1982 C C . SER A 1 264 ? -11.469 5.816 19.359 1 98.69 264 SER A C 1
ATOM 1984 O O . SER A 1 264 ? -11.266 5.484 18.188 1 98.69 264 SER A O 1
ATOM 1986 N N . ASP A 1 265 ? -10.594 5.723 20.344 1 98.31 265 ASP A N 1
ATOM 1987 C CA . ASP A 1 265 ? -9.312 5.062 20.109 1 98.31 265 ASP A CA 1
ATOM 1988 C C . ASP A 1 265 ? -9.516 3.619 19.656 1 98.31 265 ASP A C 1
ATOM 1990 O O . ASP A 1 265 ? -8.773 3.125 18.812 1 98.31 265 ASP A O 1
ATOM 1994 N N . ASP A 1 266 ? -10.5 2.975 20.219 1 98.56 266 ASP A N 1
ATOM 1995 C CA . ASP A 1 266 ? -10.781 1.591 19.844 1 98.56 266 ASP A CA 1
ATOM 1996 C C . ASP A 1 266 ? -11.227 1.494 18.391 1 98.56 266 ASP A C 1
ATOM 1998 O O . ASP A 1 266 ? -10.82 0.578 17.672 1 98.56 266 ASP A O 1
ATOM 2002 N N . GLU A 1 267 ? -12.078 2.393 17.953 1 98.69 267 GLU A N 1
ATOM 2003 C CA . GLU A 1 267 ? -12.5 2.432 16.547 1 98.69 267 GLU A CA 1
ATOM 2004 C C . GLU A 1 267 ? -11.32 2.664 15.617 1 98.69 267 GLU A C 1
ATOM 2006 O O . GLU A 1 267 ? -11.242 2.074 14.539 1 98.69 267 GLU A O 1
ATOM 2011 N N . ALA A 1 268 ? -10.406 3.539 16.047 1 98.75 268 ALA A N 1
ATOM 2012 C CA . ALA A 1 268 ? -9.203 3.793 15.258 1 98.75 268 ALA A CA 1
ATOM 2013 C C . ALA A 1 268 ? -8.359 2.529 15.125 1 98.75 268 ALA A C 1
ATOM 2015 O O . ALA A 1 268 ? -7.883 2.209 14.031 1 98.75 268 ALA A O 1
ATOM 2016 N N . LEU A 1 269 ? -8.211 1.835 16.25 1 98.75 269 LEU A N 1
ATOM 2017 C CA . LEU A 1 269 ? -7.43 0.602 16.234 1 98.75 269 LEU A CA 1
ATOM 2018 C C . LEU A 1 269 ? -8.062 -0.425 15.297 1 98.75 269 LEU A C 1
ATOM 2020 O O . LEU A 1 269 ? -7.355 -1.095 14.539 1 98.75 269 LEU A O 1
ATOM 2024 N N . HIS A 1 270 ? -9.359 -0.558 15.336 1 98.62 270 HIS A N 1
ATOM 2025 C CA . HIS A 1 270 ? -10.062 -1.48 14.453 1 98.62 270 HIS A CA 1
ATOM 2026 C C . HIS A 1 270 ? -9.844 -1.109 12.984 1 98.62 270 HIS A C 1
ATOM 2028 O O . HIS A 1 270 ? -9.672 -1.987 12.141 1 98.62 270 HIS A O 1
ATOM 2034 N N . ALA A 1 271 ? -9.914 0.167 12.695 1 98.81 271 ALA A N 1
ATOM 2035 C CA . ALA A 1 271 ? -9.695 0.63 11.328 1 98.81 271 ALA A CA 1
ATOM 2036 C C . ALA A 1 271 ? -8.273 0.332 10.867 1 98.81 271 ALA A C 1
ATOM 2038 O O . ALA A 1 271 ? -8.047 -0.036 9.711 1 98.81 271 ALA A O 1
ATOM 2039 N N . MET A 1 272 ? -7.305 0.5 11.789 1 98.81 272 MET A N 1
ATOM 2040 C CA . MET A 1 272 ? -5.93 0.132 11.469 1 98.81 272 MET A CA 1
ATOM 2041 C C . MET A 1 272 ? -5.836 -1.341 11.094 1 98.81 272 MET A C 1
ATOM 2043 O O . MET A 1 272 ? -5.215 -1.688 10.086 1 98.81 272 MET A O 1
ATOM 2047 N N . ALA A 1 273 ? -6.438 -2.16 11.891 1 98.62 273 ALA A N 1
ATOM 2048 C CA . ALA A 1 273 ? -6.43 -3.596 11.625 1 98.62 273 ALA A CA 1
ATOM 2049 C C . ALA A 1 273 ? -7.082 -3.908 10.281 1 98.62 273 ALA A C 1
ATOM 2051 O O . ALA A 1 273 ? -6.559 -4.711 9.508 1 98.62 273 ALA A O 1
ATOM 2052 N N . THR A 1 274 ? -8.211 -3.275 10.023 1 98.25 274 THR A N 1
ATOM 2053 C CA . THR A 1 274 ? -8.93 -3.482 8.773 1 98.25 274 THR A CA 1
ATOM 2054 C C . THR A 1 274 ? -8.07 -3.062 7.582 1 98.25 274 THR A C 1
ATOM 2056 O O . THR A 1 274 ? -8.047 -3.744 6.555 1 98.25 274 THR A O 1
ATOM 2059 N N . ALA A 1 275 ? -7.348 -1.932 7.707 1 98.75 275 ALA A N 1
ATOM 2060 C CA . ALA A 1 275 ? -6.457 -1.476 6.645 1 98.75 275 ALA A CA 1
ATOM 2061 C C . ALA A 1 275 ? -5.387 -2.52 6.34 1 98.75 275 ALA A C 1
ATOM 2063 O O . ALA A 1 275 ? -5.098 -2.799 5.172 1 98.75 275 ALA A O 1
ATOM 2064 N N . MET A 1 276 ? -4.805 -3.133 7.367 1 98.5 276 MET A N 1
ATOM 2065 C CA . MET A 1 276 ? -3.762 -4.137 7.172 1 98.5 276 MET A CA 1
ATOM 2066 C C . MET A 1 276 ? -4.34 -5.41 6.566 1 98.5 276 MET A C 1
ATOM 2068 O O . MET A 1 276 ? -3.797 -5.941 5.594 1 98.5 276 MET A O 1
ATOM 2072 N N . VAL A 1 277 ? -5.461 -5.824 7.051 1 96.06 277 VAL A N 1
ATOM 2073 C CA . VAL A 1 277 ? -5.973 -7.152 6.734 1 96.06 277 VAL A CA 1
ATOM 2074 C C . VAL A 1 277 ? -6.723 -7.117 5.406 1 96.06 277 VAL A C 1
ATOM 2076 O O . VAL A 1 277 ? -6.59 -8.031 4.586 1 96.06 277 VAL A O 1
ATOM 2079 N N . GLU A 1 278 ? -7.473 -6.043 5.129 1 95.31 278 GLU A N 1
ATOM 2080 C CA . GLU A 1 278 ? -8.359 -6 3.971 1 95.31 278 GLU A CA 1
ATOM 2081 C C . GLU A 1 278 ? -7.738 -5.191 2.832 1 95.31 278 GLU A C 1
ATOM 2083 O O . GLU A 1 278 ? -7.938 -5.512 1.658 1 95.31 278 GLU A O 1
ATOM 2088 N N . LEU A 1 279 ? -7.016 -4.152 3.17 1 98.06 279 LEU A N 1
ATOM 2089 C CA . LEU A 1 279 ? -6.5 -3.248 2.15 1 98.06 279 LEU A CA 1
ATOM 2090 C C . LEU A 1 279 ? -5.004 -3.463 1.934 1 98.06 279 LEU A C 1
ATOM 2092 O O . LEU A 1 279 ? -4.434 -2.943 0.974 1 98.06 279 LEU A O 1
ATOM 2096 N N . LYS A 1 280 ? -4.391 -4.188 2.84 1 98.56 280 LYS A N 1
ATOM 2097 C CA . LYS A 1 280 ? -2.99 -4.594 2.76 1 98.56 280 LYS A CA 1
ATOM 2098 C C . LYS A 1 280 ? -2.061 -3.389 2.869 1 98.56 280 LYS A C 1
ATOM 2100 O O . LYS A 1 280 ? -0.982 -3.373 2.271 1 98.56 280 LYS A O 1
ATOM 2105 N N . VAL A 1 281 ? -2.469 -2.316 3.619 1 98.81 281 VAL A N 1
ATOM 2106 C CA . VAL A 1 281 ? -1.611 -1.163 3.877 1 98.81 281 VAL A CA 1
ATOM 2107 C C . VAL A 1 281 ? -1.555 -0.887 5.375 1 98.81 281 VAL A C 1
ATOM 2109 O O . VAL A 1 281 ? -2.445 -1.297 6.125 1 98.81 281 VAL A O 1
ATOM 2112 N N . VAL A 1 282 ? -0.5 -0.265 5.789 1 98.62 282 VAL A N 1
ATOM 2113 C CA . VAL A 1 282 ? -0.309 0.167 7.168 1 98.62 282 VAL A CA 1
ATOM 2114 C C . VAL A 1 282 ? -0.686 1.641 7.309 1 98.62 282 VAL A C 1
ATOM 2116 O O . VAL A 1 282 ? -0.245 2.477 6.516 1 98.62 282 VAL A O 1
ATOM 2119 N N . VAL A 1 283 ? -1.521 1.91 8.258 1 98.5 283 VAL A N 1
ATOM 2120 C CA . VAL A 1 283 ? -1.908 3.285 8.555 1 98.5 283 VAL A CA 1
ATOM 2121 C C . VAL A 1 283 ? -1.726 3.561 10.047 1 98.5 283 VAL A C 1
ATOM 2123 O O . VAL A 1 283 ? -1.902 2.666 10.875 1 98.5 283 VAL A O 1
ATOM 2126 N N . GLU A 1 284 ? -1.3 4.781 10.391 1 97.81 284 GLU A N 1
ATOM 2127 C CA . GLU A 1 284 ? -1.155 5.152 11.797 1 97.81 284 GLU A CA 1
ATOM 2128 C C . GLU A 1 284 ? -2.502 5.535 12.406 1 97.81 284 GLU A C 1
ATOM 2130 O O . GLU A 1 284 ? -3.455 5.828 11.688 1 97.81 284 GLU A O 1
ATOM 2135 N N . PRO A 1 285 ? -2.625 5.617 13.742 1 98 285 PRO A N 1
ATOM 2136 C CA . PRO A 1 285 ? -3.934 5.781 14.383 1 98 285 PRO A CA 1
ATOM 2137 C C . PRO A 1 285 ? -4.672 7.031 13.898 1 98 285 PRO A C 1
ATOM 2139 O O . PRO A 1 285 ? -5.832 6.941 13.484 1 98 285 PRO A O 1
ATOM 2142 N N . GLY A 1 286 ? -3.99 8.164 13.898 1 97.5 286 GLY A N 1
ATOM 2143 C CA . GLY A 1 286 ? -4.621 9.414 13.492 1 97.5 286 GLY A CA 1
ATOM 2144 C C . GLY A 1 286 ? -5.055 9.414 12.031 1 97.5 286 GLY A C 1
ATOM 2145 O O . GLY A 1 286 ? -5.98 10.133 11.656 1 97.5 286 GLY A O 1
ATOM 2146 N N . ALA A 1 287 ? -4.395 8.594 11.227 1 98.31 287 ALA A N 1
ATOM 2147 C CA . ALA A 1 287 ? -4.68 8.508 9.797 1 98.31 287 ALA A CA 1
ATOM 2148 C C . ALA A 1 287 ? -5.836 7.551 9.531 1 98.31 287 ALA A C 1
ATOM 2150 O O . ALA A 1 287 ? -6.422 7.562 8.445 1 98.31 287 ALA A O 1
ATOM 2151 N N . ALA A 1 288 ? -6.211 6.742 10.516 1 98.75 288 ALA A N 1
ATOM 2152 C CA . ALA A 1 288 ? -7.207 5.695 10.336 1 98.75 288 ALA A CA 1
ATOM 2153 C C . ALA A 1 288 ? -8.602 6.195 10.703 1 98.75 288 ALA A C 1
ATOM 2155 O O . ALA A 1 288 ? -9.602 5.535 10.414 1 98.75 288 ALA A O 1
ATOM 2156 N N . ILE A 1 289 ? -8.711 7.363 11.219 1 98.88 289 ILE A N 1
ATOM 2157 C CA . ILE A 1 289 ? -9.938 7.754 11.898 1 98.88 289 ILE A CA 1
ATOM 2158 C C . ILE A 1 289 ? -11.039 8 10.875 1 98.88 289 ILE A C 1
ATOM 2160 O O . ILE A 1 289 ? -12.219 7.781 11.156 1 98.88 289 ILE A O 1
ATOM 2164 N N . ALA A 1 290 ? -10.727 8.516 9.68 1 98.94 290 ALA A N 1
ATOM 2165 C CA . ALA A 1 290 ? -11.742 8.648 8.648 1 98.94 290 ALA A CA 1
ATOM 2166 C C . ALA A 1 290 ? -12.32 7.285 8.258 1 98.94 290 ALA A C 1
ATOM 2168 O O . ALA A 1 290 ? -13.531 7.125 8.148 1 98.94 290 ALA A O 1
ATOM 2169 N N . LEU A 1 291 ? -11.453 6.297 8.062 1 98.94 291 LEU A N 1
ATOM 2170 C CA . LEU A 1 291 ? -11.883 4.93 7.789 1 98.94 291 LEU A CA 1
ATOM 2171 C C . LEU A 1 291 ? -12.688 4.367 8.953 1 98.94 291 LEU A C 1
ATOM 2173 O O . LEU A 1 291 ? -13.695 3.689 8.75 1 98.94 291 LEU A O 1
ATOM 2177 N N . ALA A 1 292 ? -12.234 4.695 10.148 1 98.94 292 ALA A N 1
ATOM 2178 C CA . ALA A 1 292 ? -12.906 4.234 11.367 1 98.94 292 ALA A CA 1
ATOM 2179 C C . ALA A 1 292 ? -14.359 4.707 11.398 1 98.94 292 ALA A C 1
ATOM 2181 O O . ALA A 1 292 ? -15.258 3.938 11.734 1 98.94 292 ALA A O 1
ATOM 2182 N N . ALA A 1 293 ? -14.562 5.961 11.055 1 98.94 293 ALA A N 1
ATOM 2183 C CA . ALA A 1 293 ? -15.914 6.512 11.086 1 98.94 293 ALA A CA 1
ATOM 2184 C C . ALA A 1 293 ? -16.844 5.758 10.125 1 98.94 293 ALA A C 1
ATOM 2186 O O . ALA A 1 293 ? -17.984 5.465 10.469 1 98.94 293 ALA A O 1
ATOM 2187 N N . VAL A 1 294 ? -16.359 5.453 8.953 1 98.94 294 VAL A N 1
ATOM 2188 C CA . VAL A 1 294 ? -17.141 4.734 7.957 1 98.94 294 VAL A CA 1
ATOM 2189 C C . VAL A 1 294 ? -17.422 3.312 8.445 1 98.94 294 VAL A C 1
ATOM 2191 O O . VAL A 1 294 ? -18.562 2.848 8.398 1 98.94 294 VAL A O 1
ATOM 2194 N N . LEU A 1 295 ? -16.391 2.654 8.969 1 98.62 295 LEU A N 1
ATOM 2195 C CA . LEU A 1 295 ? -16.516 1.268 9.406 1 98.62 295 LEU A CA 1
ATOM 2196 C C . LEU A 1 295 ? -17.438 1.16 10.617 1 98.62 295 LEU A C 1
ATOM 2198 O O . LEU A 1 295 ? -18.094 0.137 10.812 1 98.62 295 LEU A O 1
ATOM 2202 N N . ALA A 1 296 ? -17.469 2.215 11.406 1 98.56 296 ALA A N 1
ATOM 2203 C CA . ALA A 1 296 ? -18.312 2.236 12.609 1 98.56 296 ALA A CA 1
ATOM 2204 C C . ALA A 1 296 ? -19.75 2.594 12.266 1 98.56 296 ALA A C 1
ATOM 2206 O O . ALA A 1 296 ? -20.594 2.676 13.148 1 98.56 296 ALA A O 1
ATOM 2207 N N . GLY A 1 297 ? -20.047 2.865 11.023 1 98.56 297 GLY A N 1
ATOM 2208 C CA . GLY A 1 297 ? -21.406 3.146 10.578 1 98.56 297 GLY A CA 1
ATOM 2209 C C . GLY A 1 297 ? -21.828 4.578 10.836 1 98.56 297 GLY A C 1
ATOM 2210 O O . GLY A 1 297 ? -23.031 4.891 10.828 1 98.56 297 GLY A O 1
ATOM 2211 N N . LYS A 1 298 ? -20.859 5.445 11.086 1 98.75 298 LYS A N 1
ATOM 2212 C CA . LYS A 1 298 ? -21.188 6.828 11.422 1 98.75 298 LYS A CA 1
ATOM 2213 C C . LYS A 1 298 ? -21.391 7.668 10.164 1 98.75 298 LYS A C 1
ATOM 2215 O O . LYS A 1 298 ? -21.906 8.781 10.234 1 98.75 298 LYS A O 1
ATOM 2220 N N . VAL A 1 299 ? -20.984 7.184 9.016 1 98.75 299 VAL A N 1
ATOM 2221 C CA . VAL A 1 299 ? -21.172 7.809 7.711 1 98.75 299 VAL A CA 1
ATOM 2222 C C . VAL A 1 299 ? -22.094 6.953 6.855 1 98.75 299 VAL A C 1
ATOM 2224 O O . VAL A 1 299 ? -21.844 5.766 6.648 1 98.75 299 VAL A O 1
ATOM 2227 N N . PRO A 1 300 ? -23.188 7.504 6.363 1 98.38 300 PRO A N 1
ATOM 2228 C CA . PRO A 1 300 ? -24.016 6.727 5.438 1 98.38 300 PRO A CA 1
ATOM 2229 C C . PRO A 1 300 ? -23.266 6.32 4.172 1 98.38 300 PRO A C 1
ATOM 2231 O O . PRO A 1 300 ? -22.625 7.16 3.527 1 98.38 300 PRO A O 1
ATOM 2234 N N . THR A 1 301 ? -23.344 4.984 3.814 1 98.56 301 THR A N 1
ATOM 2235 C CA . THR A 1 301 ? -22.547 4.516 2.68 1 98.56 301 THR A CA 1
ATOM 2236 C C . THR A 1 301 ? -23.422 3.68 1.735 1 98.56 301 THR A C 1
ATOM 2238 O O . THR A 1 301 ? -23 3.381 0.613 1 98.56 301 THR A O 1
ATOM 2241 N N . GLU A 1 302 ? -24.578 3.201 2.143 1 98.19 302 GLU A N 1
ATOM 2242 C CA . GLU A 1 302 ? -25.391 2.271 1.361 1 98.19 302 GLU A CA 1
ATOM 2243 C C . GLU A 1 302 ? -25.703 2.844 -0.017 1 98.19 302 GLU A C 1
ATOM 2245 O O . GLU A 1 302 ? -26.312 3.908 -0.128 1 98.19 302 GLU A O 1
ATOM 2250 N N . GLY A 1 303 ? -25.297 2.145 -1.078 1 98.06 303 GLY A N 1
ATOM 2251 C CA . GLY A 1 303 ? -25.578 2.543 -2.451 1 98.06 303 GLY A CA 1
ATOM 2252 C C . GLY A 1 303 ? -24.781 3.764 -2.885 1 98.06 303 GLY A C 1
ATOM 2253 O O . GLY A 1 303 ? -25.016 4.305 -3.969 1 98.06 303 GLY A O 1
ATOM 2254 N N . LEU A 1 304 ? -23.844 4.211 -2.061 1 98.69 304 LEU A N 1
ATOM 2255 C CA . LEU A 1 304 ? -23.094 5.438 -2.328 1 98.69 304 LEU A CA 1
ATOM 2256 C C . LEU A 1 304 ? -21.625 5.141 -2.561 1 98.69 304 LEU A C 1
ATOM 2258 O O . LEU A 1 304 ? -21.141 4.062 -2.205 1 98.69 304 LEU A O 1
ATOM 2262 N N . THR A 1 305 ? -20.984 6.02 -3.277 1 98.75 305 THR A N 1
ATOM 2263 C CA . THR A 1 305 ? -19.531 5.98 -3.398 1 98.75 305 THR A CA 1
ATOM 2264 C C . THR A 1 305 ? -18.875 6.918 -2.389 1 98.75 305 THR A C 1
ATOM 2266 O O . THR A 1 305 ? -19.062 8.133 -2.455 1 98.75 305 THR A O 1
ATOM 2269 N N . THR A 1 306 ? -18.188 6.359 -1.448 1 98.94 306 THR A N 1
ATOM 2270 C CA . THR A 1 306 ? -17.516 7.102 -0.384 1 98.94 306 THR A CA 1
ATOM 2271 C C . THR A 1 306 ? -16 6.984 -0.51 1 98.94 306 THR A C 1
ATOM 2273 O O . THR A 1 306 ? -15.461 5.879 -0.583 1 98.94 306 THR A O 1
ATOM 2276 N N . ALA A 1 307 ? -15.336 8.133 -0.648 1 98.94 307 ALA A N 1
ATOM 2277 C CA . ALA A 1 307 ? -13.875 8.156 -0.593 1 98.94 307 ALA A CA 1
ATOM 2278 C C . ALA A 1 307 ? -13.383 8.547 0.798 1 98.94 307 ALA A C 1
ATOM 2280 O O . ALA A 1 307 ? -13.906 9.484 1.406 1 98.94 307 ALA A O 1
ATOM 2281 N N . VAL A 1 308 ? -12.438 7.828 1.313 1 98.94 308 VAL A N 1
ATOM 2282 C CA . VAL A 1 308 ? -11.852 8.094 2.621 1 98.94 308 VAL A CA 1
ATOM 2283 C C . VAL A 1 308 ? -10.344 8.273 2.48 1 98.94 308 VAL A C 1
ATOM 2285 O O . VAL A 1 308 ? -9.703 7.609 1.66 1 98.94 308 VAL A O 1
ATOM 2288 N N . VAL A 1 309 ? -9.781 9.156 3.283 1 98.94 309 VAL A N 1
ATOM 2289 C CA . VAL A 1 309 ? -8.344 9.406 3.236 1 98.94 309 VAL A CA 1
ATOM 2290 C C . VAL A 1 309 ? -7.664 8.742 4.43 1 98.94 309 VAL A C 1
ATOM 2292 O O . VAL A 1 309 ? -8.016 9.016 5.582 1 98.94 309 VAL A O 1
ATOM 2295 N N . CYS A 1 310 ? -6.742 7.832 4.168 1 98.88 310 CYS A N 1
ATOM 2296 C CA . CYS A 1 310 ? -5.766 7.383 5.152 1 98.88 310 CYS A CA 1
ATOM 2297 C C . CYS A 1 310 ? -4.465 8.164 5.023 1 98.88 310 CYS A C 1
ATOM 2299 O O . CYS A 1 310 ? -3.637 7.867 4.16 1 98.88 310 CYS A O 1
ATOM 2301 N N . SER A 1 311 ? -4.219 9.117 5.91 1 98.5 311 SER A N 1
ATOM 2302 C CA . SER A 1 311 ? -3.379 10.281 5.648 1 98.5 311 SER A CA 1
ATOM 2303 C C . SER A 1 311 ? -1.917 9.992 5.973 1 98.5 311 SER A C 1
ATOM 2305 O O . SER A 1 311 ? -1.032 10.773 5.625 1 98.5 311 SER A O 1
ATOM 2307 N N . GLY A 1 312 ? -1.598 8.891 6.648 1 97.44 312 GLY A N 1
ATOM 2308 C CA . GLY A 1 312 ? -0.229 8.547 7.004 1 97.44 312 GLY A CA 1
ATOM 2309 C C . GLY A 1 312 ? -0.076 7.129 7.508 1 97.44 312 GLY A C 1
ATOM 2310 O O . GLY A 1 312 ? -1.07 6.438 7.746 1 97.44 312 GLY A O 1
ATOM 2311 N N . GLY A 1 313 ? 1.18 6.695 7.66 1 96.69 313 GLY A N 1
ATOM 2312 C CA . GLY A 1 313 ? 1.406 5.293 7.98 1 96.69 313 GLY A CA 1
ATOM 2313 C C . GLY A 1 313 ? 2.496 5.086 9.016 1 96.69 313 GLY A C 1
ATOM 2314 O O . GLY A 1 313 ? 3.008 3.977 9.172 1 96.69 313 GLY A O 1
ATOM 2315 N N . ASN A 1 314 ? 2.879 6.164 9.742 1 93.06 314 ASN A N 1
ATOM 2316 C CA . ASN A 1 314 ? 4.004 6.059 10.664 1 93.06 314 ASN A CA 1
ATOM 2317 C C . ASN A 1 314 ? 3.553 5.625 12.055 1 93.06 314 ASN A C 1
ATOM 2319 O O . ASN A 1 314 ? 3.266 6.465 12.906 1 93.06 314 ASN A O 1
ATOM 2323 N N . ALA A 1 315 ? 3.402 4.379 12.234 1 93.56 315 ALA A N 1
ATOM 2324 C CA . ALA A 1 315 ? 3.084 3.729 13.5 1 93.56 315 ALA A CA 1
ATOM 2325 C C . ALA A 1 315 ? 4.18 2.748 13.906 1 93.56 315 ALA A C 1
ATOM 2327 O O . ALA A 1 315 ? 4.75 2.059 13.055 1 93.56 315 ALA A O 1
ATOM 2328 N N . ASP A 1 316 ? 4.496 2.73 15.203 1 92.06 316 ASP A N 1
ATOM 2329 C CA . ASP A 1 316 ? 5.512 1.776 15.641 1 92.06 316 ASP A CA 1
ATOM 2330 C C . ASP A 1 316 ? 4.957 0.354 15.656 1 92.06 316 ASP A C 1
ATOM 2332 O O . ASP A 1 316 ? 3.742 0.156 15.703 1 92.06 316 ASP A O 1
ATOM 2336 N N . PRO A 1 317 ? 5.848 -0.628 15.609 1 95.44 317 PRO A N 1
ATOM 2337 C CA . PRO A 1 317 ? 5.422 -2.029 15.555 1 95.44 317 PRO A CA 1
ATOM 2338 C C . PRO A 1 317 ? 4.484 -2.406 16.703 1 95.44 317 PRO A C 1
ATOM 2340 O O . PRO A 1 317 ? 3.539 -3.172 16.5 1 95.44 317 PRO A O 1
ATOM 2343 N N . ALA A 1 318 ? 4.715 -1.879 17.922 1 95.5 318 ALA A N 1
ATOM 2344 C CA . ALA A 1 318 ? 3.875 -2.205 19.078 1 95.5 318 ALA A CA 1
ATOM 2345 C C . ALA A 1 318 ? 2.434 -1.76 18.844 1 95.5 318 ALA A C 1
ATOM 2347 O O . ALA A 1 318 ? 1.493 -2.455 19.234 1 95.5 318 ALA A O 1
ATOM 2348 N N . MET A 1 319 ? 2.26 -0.587 18.281 1 96.44 319 MET A N 1
ATOM 2349 C CA . MET A 1 319 ? 0.929 -0.081 17.953 1 96.44 319 MET A CA 1
ATOM 2350 C C . MET A 1 319 ? 0.25 -0.956 16.906 1 96.44 319 MET A C 1
ATOM 2352 O O . MET A 1 319 ? -0.956 -1.198 16.984 1 96.44 319 MET A O 1
ATOM 2356 N N . LEU A 1 320 ? 1.003 -1.457 15.891 1 98.19 320 LEU A N 1
ATOM 2357 C CA . LEU A 1 320 ? 0.457 -2.338 14.859 1 98.19 320 LEU A CA 1
ATOM 2358 C C . LEU A 1 320 ? -0.024 -3.65 15.469 1 98.19 320 LEU A C 1
ATOM 2360 O O . LEU A 1 320 ? -1.101 -4.145 15.125 1 98.19 320 LEU A O 1
ATOM 2364 N N . VAL A 1 321 ? 0.772 -4.188 16.375 1 98.19 321 VAL A N 1
ATOM 2365 C CA . VAL A 1 321 ? 0.389 -5.418 17.062 1 98.19 321 VAL A CA 1
ATOM 2366 C C . VAL A 1 321 ? -0.889 -5.188 17.875 1 98.19 321 VAL A C 1
ATOM 2368 O O . VAL A 1 321 ? -1.812 -6.004 17.828 1 98.19 321 VAL A O 1
ATOM 2371 N N . ARG A 1 322 ? -0.915 -4.055 18.562 1 97.69 322 ARG A N 1
ATOM 2372 C CA . ARG A 1 322 ? -2.096 -3.695 19.344 1 97.69 322 ARG A CA 1
ATOM 2373 C C . ARG A 1 322 ? -3.338 -3.646 18.469 1 97.69 322 ARG A C 1
ATOM 2375 O O . ARG A 1 322 ? -4.402 -4.129 18.859 1 97.69 322 ARG A O 1
ATOM 2382 N N . ALA A 1 323 ? -3.225 -3.066 17.297 1 98.44 323 ALA A N 1
ATOM 2383 C CA . ALA A 1 323 ? -4.336 -2.988 16.359 1 98.44 323 ALA A CA 1
ATOM 2384 C C . ALA A 1 323 ? -4.762 -4.379 15.898 1 98.44 323 ALA A C 1
ATOM 2386 O O . ALA A 1 323 ? -5.953 -4.703 15.898 1 98.44 323 ALA A O 1
ATOM 2387 N N . LEU A 1 324 ? -3.795 -5.219 15.508 1 98 324 LEU A N 1
ATOM 2388 C CA . LEU A 1 324 ? -4.074 -6.535 14.945 1 98 324 LEU A CA 1
ATOM 2389 C C . LEU A 1 324 ? -4.742 -7.438 15.969 1 98 324 LEU A C 1
ATOM 2391 O O . LEU A 1 324 ? -5.402 -8.414 15.609 1 98 324 LEU A O 1
ATOM 2395 N N . GLU A 1 325 ? -4.562 -7.125 17.203 1 95.31 325 GLU A N 1
ATOM 2396 C CA . GLU A 1 325 ? -5.184 -7.898 18.281 1 95.31 325 GLU A CA 1
ATOM 2397 C C . GLU A 1 325 ? -6.684 -7.633 18.359 1 95.31 325 GLU A C 1
ATOM 2399 O O . GLU A 1 325 ? -7.414 -8.359 19.031 1 95.31 325 GLU A O 1
ATOM 2404 N N . ARG A 1 326 ? -7.152 -6.668 17.609 1 91.62 326 ARG A N 1
ATOM 2405 C CA . ARG A 1 326 ? -8.57 -6.324 17.625 1 91.62 326 ARG A CA 1
ATOM 2406 C C . ARG A 1 326 ? -9.344 -7.164 16.609 1 91.62 326 ARG A C 1
ATOM 2408 O O . ARG A 1 326 ? -10.57 -7.07 16.516 1 91.62 326 ARG A O 1
ATOM 2415 N N . VAL A 1 327 ? -8.656 -7.961 15.789 1 87.88 327 VAL A N 1
ATOM 2416 C CA . VAL A 1 327 ? -9.32 -8.75 14.758 1 87.88 327 VAL A CA 1
ATOM 2417 C C . VAL A 1 327 ? -8.789 -10.18 14.781 1 87.88 327 VAL A C 1
ATOM 2419 O O . VAL A 1 327 ? -7.66 -10.422 15.219 1 87.88 327 VAL A O 1
ATOM 2422 N N . MET B 1 1 ? 4.672 -33.094 -30.094 1 37 1 MET B N 1
ATOM 2423 C CA . MET B 1 1 ? 4.473 -31.719 -30.5 1 37 1 MET B CA 1
ATOM 2424 C C . MET B 1 1 ? 5.012 -30.766 -29.438 1 37 1 MET B C 1
ATOM 2426 O O . MET B 1 1 ? 4.75 -30.938 -28.234 1 37 1 MET B O 1
ATOM 2430 N N . THR B 1 2 ? 6.094 -30.062 -29.609 1 45.91 2 THR B N 1
ATOM 2431 C CA . THR B 1 2 ? 6.781 -29.203 -28.656 1 45.91 2 THR B CA 1
ATOM 2432 C C . THR B 1 2 ? 5.797 -28.25 -27.969 1 45.91 2 THR B C 1
ATOM 2434 O O . THR B 1 2 ? 5.062 -27.531 -28.656 1 45.91 2 THR B O 1
ATOM 2437 N N . PRO B 1 3 ? 5.469 -28.547 -26.688 1 64 3 PRO B N 1
ATOM 2438 C CA . PRO B 1 3 ? 4.414 -27.719 -26.094 1 64 3 PRO B CA 1
ATOM 2439 C C . PRO B 1 3 ? 4.562 -26.234 -26.422 1 64 3 PRO B C 1
ATOM 2441 O O . PRO B 1 3 ? 5.684 -25.75 -26.594 1 64 3 PRO B O 1
ATOM 2444 N N . ASP B 1 4 ? 3.609 -25.578 -27.016 1 84.81 4 ASP B N 1
ATOM 2445 C CA . ASP B 1 4 ? 3.588 -24.172 -27.406 1 84.81 4 ASP B CA 1
ATOM 2446 C C . ASP B 1 4 ? 3.822 -23.266 -26.203 1 84.81 4 ASP B C 1
ATOM 2448 O O . ASP B 1 4 ? 2.895 -22.984 -25.438 1 84.81 4 ASP B O 1
ATOM 2452 N N . LEU B 1 5 ? 5.18 -23.094 -25.906 1 96.12 5 LEU B N 1
ATOM 2453 C CA . LEU B 1 5 ? 5.57 -22.156 -24.844 1 96.12 5 LEU B CA 1
ATOM 2454 C C . LEU B 1 5 ? 5.145 -20.734 -25.188 1 96.12 5 LEU B C 1
ATOM 2456 O O . LEU B 1 5 ? 5.199 -20.328 -26.344 1 96.12 5 LEU B O 1
ATOM 2460 N N . PRO B 1 6 ? 4.625 -20.031 -24.188 1 98.25 6 PRO B N 1
ATOM 2461 C CA . PRO B 1 6 ? 4.312 -18.625 -24.453 1 98.25 6 PRO B CA 1
ATOM 2462 C C . PRO B 1 6 ? 5.555 -17.797 -24.781 1 98.25 6 PRO B C 1
ATOM 2464 O O . PRO B 1 6 ? 6.668 -18.172 -24.406 1 98.25 6 PRO B O 1
ATOM 2467 N N . THR B 1 7 ? 5.363 -16.734 -25.562 1 98.19 7 THR B N 1
ATOM 2468 C CA . THR B 1 7 ? 6.414 -15.797 -25.953 1 98.19 7 THR B CA 1
ATOM 2469 C C . THR B 1 7 ? 6.137 -14.398 -25.406 1 98.19 7 THR B C 1
ATOM 2471 O O . THR B 1 7 ? 5.105 -14.172 -24.766 1 98.19 7 THR B O 1
ATOM 2474 N N . ILE B 1 8 ? 7.055 -13.508 -25.719 1 98.75 8 ILE B N 1
ATOM 2475 C CA . ILE B 1 8 ? 6.891 -12.125 -25.297 1 98.75 8 ILE B CA 1
ATOM 2476 C C . ILE B 1 8 ? 5.652 -11.523 -25.969 1 98.75 8 ILE B C 1
ATOM 2478 O O . ILE B 1 8 ? 4.953 -10.711 -25.359 1 98.75 8 ILE B O 1
ATOM 2482 N N . GLU B 1 9 ? 5.344 -11.969 -27.125 1 98.62 9 GLU B N 1
ATOM 2483 C CA . GLU B 1 9 ? 4.152 -11.477 -27.797 1 98.62 9 GLU B CA 1
ATOM 2484 C C . GLU B 1 9 ? 2.881 -11.875 -27.062 1 98.62 9 GLU B C 1
ATOM 2486 O O . GLU B 1 9 ? 1.905 -11.125 -27.031 1 98.62 9 GLU B O 1
ATOM 2491 N N . ASP B 1 10 ? 2.928 -13.062 -26.453 1 98.69 10 ASP B N 1
ATOM 2492 C CA . ASP B 1 10 ? 1.794 -13.508 -25.656 1 98.69 10 ASP B CA 1
ATOM 2493 C C . ASP B 1 10 ? 1.647 -12.656 -24.391 1 98.69 10 ASP B C 1
ATOM 2495 O O . ASP B 1 10 ? 0.53 -12.352 -23.969 1 98.69 10 ASP B O 1
ATOM 2499 N N . VAL B 1 11 ? 2.779 -12.281 -23.781 1 98.94 11 VAL B N 1
ATOM 2500 C CA . VAL B 1 11 ? 2.768 -11.445 -22.578 1 98.94 11 VAL B CA 1
ATOM 2501 C C . VAL B 1 11 ? 2.221 -10.062 -22.922 1 98.94 11 VAL B C 1
ATOM 2503 O O . VAL B 1 11 ? 1.382 -9.516 -22.203 1 98.94 11 VAL B O 1
ATOM 2506 N N . ARG B 1 12 ? 2.641 -9.531 -24.062 1 98.88 12 ARG B N 1
ATOM 2507 C CA . ARG B 1 12 ? 2.174 -8.219 -24.5 1 98.88 12 ARG B CA 1
ATOM 2508 C C . ARG B 1 12 ? 0.685 -8.25 -24.828 1 98.88 12 ARG B C 1
ATOM 2510 O O . ARG B 1 12 ? -0.047 -7.312 -24.5 1 98.88 12 ARG B O 1
ATOM 2517 N N . ALA B 1 13 ? 0.253 -9.328 -25.469 1 98.81 13 ALA B N 1
ATOM 2518 C CA . ALA B 1 13 ? -1.172 -9.477 -25.75 1 98.81 13 ALA B CA 1
ATOM 2519 C C . ALA B 1 13 ? -1.982 -9.57 -24.453 1 98.81 13 ALA B C 1
ATOM 2521 O O . ALA B 1 13 ? -3.08 -9.016 -24.359 1 98.81 13 ALA B O 1
ATOM 2522 N N . ALA B 1 14 ? -1.438 -10.305 -23.484 1 98.88 14 ALA B N 1
ATOM 2523 C CA . ALA B 1 14 ? -2.088 -10.422 -22.188 1 98.88 14 ALA B CA 1
ATOM 2524 C C . ALA B 1 14 ? -2.219 -9.062 -21.516 1 98.88 14 ALA B C 1
ATOM 2526 O O . ALA B 1 14 ? -3.232 -8.773 -20.875 1 98.88 14 ALA B O 1
ATOM 2527 N N . ALA B 1 15 ? -1.192 -8.195 -21.656 1 98.81 15 ALA B N 1
ATOM 2528 C CA . ALA B 1 15 ? -1.226 -6.852 -21.094 1 98.81 15 ALA B CA 1
ATOM 2529 C C . ALA B 1 15 ? -2.406 -6.055 -21.641 1 98.81 15 ALA B C 1
ATOM 2531 O O . ALA B 1 15 ? -3.068 -5.324 -20.891 1 98.81 15 ALA B O 1
ATOM 2532 N N . GLY B 1 16 ? -2.631 -6.211 -22.922 1 98.62 16 GLY B N 1
ATOM 2533 C CA . GLY B 1 16 ? -3.791 -5.57 -23.531 1 98.62 16 GLY B CA 1
ATOM 2534 C C . GLY B 1 16 ? -5.105 -6.086 -22.969 1 98.62 16 GLY B C 1
ATOM 2535 O O . GLY B 1 16 ? -6.027 -5.309 -22.719 1 98.62 16 GLY B O 1
ATOM 2536 N N . ARG B 1 17 ? -5.176 -7.355 -22.734 1 98.31 17 ARG B N 1
ATOM 2537 C CA . ARG B 1 17 ? -6.41 -7.996 -22.297 1 98.31 17 ARG B CA 1
ATOM 2538 C C . ARG B 1 17 ? -6.742 -7.621 -20.859 1 98.31 17 ARG B C 1
ATOM 2540 O O . ARG B 1 17 ? -7.91 -7.441 -20.5 1 98.31 17 ARG B O 1
ATOM 2547 N N . ILE B 1 18 ? -5.691 -7.492 -20 1 98.19 18 ILE B N 1
ATOM 2548 C CA . ILE B 1 18 ? -6 -7.305 -18.578 1 98.19 18 ILE B CA 1
ATOM 2549 C C . ILE B 1 18 ? -6.078 -5.812 -18.266 1 98.19 18 ILE B C 1
ATOM 2551 O O . ILE B 1 18 ? -6.449 -5.426 -17.156 1 98.19 18 ILE B O 1
ATOM 2555 N N . ALA B 1 19 ? -5.672 -4.938 -19.281 1 96.75 19 ALA B N 1
ATOM 2556 C CA . ALA B 1 19 ? -5.719 -3.488 -19.094 1 96.75 19 ALA B CA 1
ATOM 2557 C C . ALA B 1 19 ? -7.113 -3.035 -18.672 1 96.75 19 ALA B C 1
ATOM 2559 O O . ALA B 1 19 ? -8.109 -3.426 -19.266 1 96.75 19 ALA B O 1
ATOM 2560 N N . GLY B 1 20 ? -7.211 -2.219 -17.609 1 93.31 20 GLY B N 1
ATOM 2561 C CA . GLY B 1 20 ? -8.484 -1.732 -17.109 1 93.31 20 GLY B CA 1
ATOM 2562 C C . GLY B 1 20 ? -9.141 -2.678 -16.125 1 93.31 20 GLY B C 1
ATOM 2563 O O . GLY B 1 20 ? -10.102 -2.311 -15.445 1 93.31 20 GLY B O 1
ATOM 2564 N N . HIS B 1 21 ? -8.57 -3.898 -16.016 1 95.75 21 HIS B N 1
ATOM 2565 C CA . HIS B 1 21 ? -9.109 -4.883 -15.086 1 95.75 21 HIS B CA 1
ATOM 2566 C C . HIS B 1 21 ? -8.141 -5.168 -13.953 1 95.75 21 HIS B C 1
ATOM 2568 O O . HIS B 1 21 ? -8.539 -5.207 -12.781 1 95.75 21 HIS B O 1
ATOM 2574 N N . ALA B 1 22 ? -6.895 -5.371 -14.297 1 97 22 ALA B N 1
ATOM 2575 C CA . ALA B 1 22 ? -5.863 -5.535 -13.281 1 97 22 ALA B CA 1
ATOM 2576 C C . ALA B 1 22 ? -5.383 -4.18 -12.766 1 97 22 ALA B C 1
ATOM 2578 O O . ALA B 1 22 ? -5.418 -3.186 -13.492 1 97 22 ALA B O 1
ATOM 2579 N N . VAL B 1 23 ? -4.996 -4.148 -11.547 1 96.62 23 VAL B N 1
ATOM 2580 C CA . VAL B 1 23 ? -4.438 -2.938 -10.953 1 96.62 23 VAL B CA 1
ATOM 2581 C C . VAL B 1 23 ? -2.973 -2.791 -11.352 1 96.62 23 VAL B C 1
ATOM 2583 O O . VAL B 1 23 ? -2.211 -3.76 -11.312 1 96.62 23 VAL B O 1
ATOM 2586 N N . ARG B 1 24 ? -2.582 -1.624 -11.945 1 96.94 24 ARG B N 1
ATOM 2587 C CA . ARG B 1 24 ? -1.161 -1.303 -12.039 1 96.94 24 ARG B CA 1
ATOM 2588 C C . ARG B 1 24 ? -0.574 -1.012 -10.664 1 96.94 24 ARG B C 1
ATOM 2590 O O . ARG B 1 24 ? -0.531 0.143 -10.227 1 96.94 24 ARG B O 1
ATOM 2597 N N . THR B 1 25 ? -0.161 -2.055 -9.953 1 98.19 25 THR B N 1
ATOM 2598 C CA . THR B 1 25 ? 0.271 -1.923 -8.562 1 98.19 25 THR B CA 1
ATOM 2599 C C . THR B 1 25 ? 1.532 -1.069 -8.469 1 98.19 25 THR B C 1
ATOM 2601 O O . THR B 1 25 ? 2.301 -0.978 -9.43 1 98.19 25 THR B O 1
ATOM 2604 N N . PRO B 1 26 ? 1.796 -0.415 -7.359 1 97.69 26 PRO B N 1
ATOM 2605 C CA . PRO B 1 26 ? 2.914 0.526 -7.262 1 97.69 26 PRO B CA 1
ATOM 2606 C C . PRO B 1 26 ? 4.27 -0.172 -7.211 1 97.69 26 PRO B C 1
ATOM 2608 O O . PRO B 1 26 ? 4.352 -1.341 -6.824 1 97.69 26 PRO B O 1
ATOM 2611 N N . LEU B 1 27 ? 5.25 0.501 -7.715 1 98.12 27 LEU B N 1
ATOM 2612 C CA . LEU B 1 27 ? 6.66 0.218 -7.469 1 98.12 27 LEU B CA 1
ATOM 2613 C C . LEU B 1 27 ? 7.211 1.117 -6.367 1 98.12 27 LEU B C 1
ATOM 2615 O O . LEU B 1 27 ? 7.504 2.291 -6.609 1 98.12 27 LEU B O 1
ATOM 2619 N N . LEU B 1 28 ? 7.367 0.541 -5.172 1 98.06 28 LEU B N 1
ATOM 2620 C CA . LEU B 1 28 ? 7.641 1.312 -3.965 1 98.06 28 LEU B CA 1
ATOM 2621 C C . LEU B 1 28 ? 9.141 1.486 -3.764 1 98.06 28 LEU B C 1
ATOM 2623 O O . LEU B 1 28 ? 9.93 0.627 -4.164 1 98.06 28 LEU B O 1
ATOM 2627 N N . GLU B 1 29 ? 9.477 2.553 -3.139 1 95.81 29 GLU B N 1
ATOM 2628 C CA . GLU B 1 29 ? 10.859 2.846 -2.779 1 95.81 29 GLU B CA 1
ATOM 2629 C C . GLU B 1 29 ? 10.945 3.521 -1.414 1 95.81 29 GLU B C 1
ATOM 2631 O O . GLU B 1 29 ? 10.109 4.359 -1.078 1 95.81 29 GLU B O 1
ATOM 2636 N N . SER B 1 30 ? 11.844 3.113 -0.63 1 93.38 30 SER B N 1
ATOM 2637 C CA . SER B 1 30 ? 12.125 3.693 0.679 1 93.38 30 SER B CA 1
ATOM 2638 C C . SER B 1 30 ? 13.57 4.18 0.769 1 93.38 30 SER B C 1
ATOM 2640 O O . SER B 1 30 ? 14.508 3.398 0.593 1 93.38 30 SER B O 1
ATOM 2642 N N . PRO B 1 31 ? 13.781 5.457 1.097 1 88.88 31 PRO B N 1
ATOM 2643 C CA . PRO B 1 31 ? 15.148 5.945 1.271 1 88.88 31 PRO B CA 1
ATOM 2644 C C . PRO B 1 31 ? 15.922 5.18 2.344 1 88.88 31 PRO B C 1
ATOM 2646 O O . PRO B 1 31 ? 17.125 4.938 2.193 1 88.88 31 PRO B O 1
ATOM 2649 N N . ARG B 1 32 ? 15.242 4.797 3.383 1 89.38 32 ARG B N 1
ATOM 2650 C CA . ARG B 1 32 ? 15.883 4.055 4.465 1 89.38 32 ARG B CA 1
ATOM 2651 C C . ARG B 1 32 ? 16.328 2.676 3.998 1 89.38 32 ARG B C 1
ATOM 2653 O O . ARG B 1 32 ? 17.406 2.209 4.363 1 89.38 32 ARG B O 1
ATOM 2660 N N . LEU B 1 33 ? 15.523 2.018 3.217 1 95.31 33 LEU B N 1
ATOM 2661 C CA . LEU B 1 33 ? 15.898 0.711 2.688 1 95.31 33 LEU B CA 1
ATOM 2662 C C . LEU B 1 33 ? 17.031 0.843 1.678 1 95.31 33 LEU B C 1
ATOM 2664 O O . LEU B 1 33 ? 17.922 -0.018 1.609 1 95.31 33 LEU B O 1
ATOM 2668 N N . ASN B 1 34 ? 16.938 1.894 0.884 1 95.25 34 ASN B N 1
ATOM 2669 C CA . ASN B 1 34 ? 18.047 2.158 -0.035 1 95.25 34 ASN B CA 1
ATOM 2670 C C . ASN B 1 34 ? 19.375 2.293 0.706 1 95.25 34 ASN B C 1
ATOM 2672 O O . ASN B 1 34 ? 20.375 1.718 0.29 1 95.25 34 ASN B O 1
ATOM 2676 N N . GLU B 1 35 ? 19.328 3.059 1.776 1 92.44 35 GLU B N 1
ATOM 2677 C CA . GLU B 1 35 ? 20.531 3.219 2.584 1 92.44 35 GLU B CA 1
ATOM 2678 C C . GLU B 1 35 ? 21 1.882 3.156 1 92.44 35 GLU B C 1
ATOM 2680 O O . GLU B 1 35 ? 22.188 1.569 3.131 1 92.44 35 GLU B O 1
ATOM 2685 N N . ARG B 1 36 ? 20.094 1.109 3.633 1 94.06 36 ARG B N 1
ATOM 2686 C CA . ARG B 1 36 ? 20.391 -0.177 4.254 1 94.06 36 ARG B CA 1
ATOM 2687 C C . ARG B 1 36 ? 21.062 -1.124 3.266 1 94.06 36 ARG B C 1
ATOM 2689 O O . ARG B 1 36 ? 22 -1.834 3.619 1 94.06 36 ARG B O 1
ATOM 2696 N N . VAL B 1 37 ? 20.56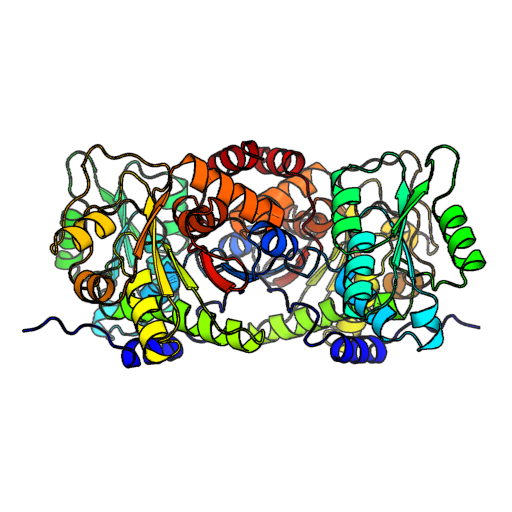2 -1.098 1.973 1 97.31 37 VAL B N 1
ATOM 2697 C CA . VAL B 1 37 ? 21.047 -2.094 1.026 1 97.31 37 VAL B CA 1
ATOM 2698 C C . VAL B 1 37 ? 22.172 -1.497 0.19 1 97.31 37 VAL B C 1
ATOM 2700 O O . VAL B 1 37 ? 22.828 -2.205 -0.589 1 97.31 37 VAL B O 1
ATOM 2703 N N . GLY B 1 38 ? 22.469 -0.225 0.257 1 97.31 38 GLY B N 1
ATOM 2704 C CA . GLY B 1 38 ? 23.562 0.435 -0.443 1 97.31 38 GLY B CA 1
ATOM 2705 C C . GLY B 1 38 ? 23.281 0.626 -1.923 1 97.31 38 GLY B C 1
ATOM 2706 O O . GLY B 1 38 ? 24.219 0.667 -2.73 1 97.31 38 GLY B O 1
ATOM 2707 N N . GLY B 1 39 ? 22.109 0.708 -2.346 1 98 39 GLY B N 1
ATOM 2708 C CA . GLY B 1 39 ? 21.609 0.864 -3.703 1 98 39 GLY B CA 1
ATOM 2709 C C . GLY B 1 39 ? 20.156 1.278 -3.762 1 98 39 GLY B C 1
ATOM 2710 O O . GLY B 1 39 ? 19.609 1.774 -2.775 1 98 39 GLY B O 1
ATOM 2711 N N . ARG B 1 40 ? 19.578 1.261 -4.906 1 97.88 40 ARG B N 1
ATOM 2712 C CA . ARG B 1 40 ? 18.156 1.557 -5.07 1 97.88 40 ARG B CA 1
ATOM 2713 C C . ARG B 1 40 ? 17.328 0.278 -5.051 1 97.88 40 ARG B C 1
ATOM 2715 O O . ARG B 1 40 ? 17.516 -0.608 -5.883 1 97.88 40 ARG B O 1
ATOM 2722 N N . LEU B 1 41 ? 16.547 0.124 -4.098 1 98.75 41 LEU B N 1
ATOM 2723 C CA . LEU B 1 41 ? 15.641 -1.016 -3.979 1 98.75 41 LEU B CA 1
ATOM 2724 C C . LEU B 1 41 ? 14.211 -0.621 -4.344 1 98.75 41 LEU B C 1
ATOM 2726 O O . LEU B 1 41 ? 13.617 0.238 -3.691 1 98.75 41 LEU B O 1
ATOM 2730 N N . LEU B 1 42 ? 13.672 -1.181 -5.445 1 98.75 42 LEU B N 1
ATOM 2731 C CA . LEU B 1 42 ? 12.312 -0.958 -5.918 1 98.75 42 LEU B CA 1
ATOM 2732 C C . LEU B 1 42 ? 11.445 -2.184 -5.664 1 98.75 42 LEU B C 1
ATOM 2734 O O . LEU B 1 42 ? 11.781 -3.291 -6.09 1 98.75 42 LEU B O 1
ATOM 2738 N N . VAL B 1 43 ? 10.344 -1.999 -4.938 1 98.88 43 VAL B N 1
ATOM 2739 C CA . VAL B 1 43 ? 9.539 -3.139 -4.512 1 98.88 43 VAL B CA 1
ATOM 2740 C C . VAL B 1 43 ? 8.172 -3.094 -5.191 1 98.88 43 VAL B C 1
ATOM 2742 O O . VAL B 1 43 ? 7.391 -2.17 -4.965 1 98.88 43 VAL B O 1
ATOM 2745 N N . LYS B 1 44 ? 7.898 -4.082 -6.098 1 98.94 44 LYS B N 1
ATOM 2746 C CA . LYS B 1 44 ? 6.602 -4.207 -6.754 1 98.94 44 LYS B CA 1
ATOM 2747 C C . LYS B 1 44 ? 5.559 -4.793 -5.801 1 98.94 44 LYS B C 1
ATOM 2749 O O . LYS B 1 44 ? 5.621 -5.977 -5.457 1 98.94 44 LYS B O 1
ATOM 2754 N N . ALA B 1 45 ? 4.559 -3.986 -5.414 1 98.81 45 ALA B N 1
ATOM 2755 C CA . ALA B 1 45 ? 3.635 -4.344 -4.34 1 98.81 45 ALA B CA 1
ATOM 2756 C C . ALA B 1 45 ? 2.385 -5.023 -4.895 1 98.81 45 ALA B C 1
ATOM 2758 O O . ALA B 1 45 ? 1.28 -4.484 -4.789 1 98.81 45 ALA B O 1
ATOM 2759 N N . GLU B 1 46 ? 2.5 -6.246 -5.285 1 98.5 46 GLU B N 1
ATOM 2760 C CA . GLU B 1 46 ? 1.401 -6.992 -5.891 1 98.5 46 GLU B CA 1
ATOM 2761 C C . GLU B 1 46 ? 0.389 -7.438 -4.84 1 98.5 46 GLU B C 1
ATOM 2763 O O . GLU B 1 46 ? -0.686 -7.938 -5.176 1 98.5 46 GLU B O 1
ATOM 2768 N N . SER B 1 47 ? 0.71 -7.234 -3.559 1 98 47 SER B N 1
ATOM 2769 C CA . SER B 1 47 ? -0.287 -7.406 -2.508 1 98 47 SER B CA 1
ATOM 2770 C C . SER B 1 47 ? -1.446 -6.43 -2.68 1 98 47 SER B C 1
ATOM 2772 O O . SER B 1 47 ? -2.51 -6.609 -2.08 1 98 47 SER B O 1
ATOM 2774 N N . LEU B 1 48 ? -1.254 -5.406 -3.504 1 98.25 48 LEU B N 1
ATOM 2775 C CA . LEU B 1 48 ? -2.291 -4.406 -3.725 1 98.25 48 LEU B CA 1
ATOM 2776 C C . LEU B 1 48 ? -3.045 -4.68 -5.023 1 98.25 48 LEU B C 1
ATOM 2778 O O . LEU B 1 48 ? -3.824 -3.844 -5.48 1 98.25 48 LEU B O 1
ATOM 2782 N N . GLN B 1 49 ? -2.84 -5.82 -5.648 1 97.75 49 GLN B N 1
ATOM 2783 C CA . GLN B 1 49 ? -3.613 -6.285 -6.793 1 97.75 49 GLN B CA 1
ATOM 2784 C C . GLN B 1 49 ? -4.973 -6.828 -6.359 1 97.75 49 GLN B C 1
ATOM 2786 O O . GLN B 1 49 ? -5.203 -7.051 -5.168 1 97.75 49 GLN B O 1
ATOM 2791 N N . LYS B 1 50 ? -5.895 -7.004 -7.297 1 95.44 50 LYS B N 1
ATOM 2792 C CA . LYS B 1 50 ? -7.133 -7.727 -7.016 1 95.44 50 LYS B CA 1
ATOM 2793 C C . LYS B 1 50 ? -6.848 -9.07 -6.348 1 95.44 50 LYS B C 1
ATOM 2795 O O . LYS B 1 50 ? -5.898 -9.766 -6.715 1 95.44 50 LYS B O 1
ATOM 2800 N N . VAL B 1 51 ? -7.625 -9.359 -5.316 1 93.81 51 VAL B N 1
ATOM 2801 C CA . VAL B 1 51 ? -7.555 -10.555 -4.488 1 93.81 51 VAL B CA 1
ATOM 2802 C C . VAL B 1 51 ? -6.254 -10.555 -3.686 1 93.81 51 VAL B C 1
ATOM 2804 O O . VAL B 1 51 ? -5.844 -11.586 -3.15 1 93.81 51 VAL B O 1
ATOM 2807 N N . ALA B 1 52 ? -5.465 -9.438 -3.725 1 95.69 52 ALA B N 1
ATOM 2808 C CA . ALA B 1 52 ? -4.238 -9.211 -2.965 1 95.69 52 ALA B CA 1
ATOM 2809 C C . ALA B 1 52 ? -3.133 -10.164 -3.416 1 95.69 52 ALA B C 1
ATOM 2811 O O . ALA B 1 52 ? -2.35 -10.648 -2.598 1 95.69 52 ALA B O 1
ATOM 2812 N N . ALA B 1 53 ? -3.143 -10.469 -4.789 1 96.69 53 ALA B N 1
ATOM 2813 C CA . ALA B 1 53 ? -2.094 -11.359 -5.281 1 96.69 53 ALA B CA 1
ATOM 2814 C C . ALA B 1 53 ? -1.941 -11.242 -6.793 1 96.69 53 ALA B C 1
ATOM 2816 O O . ALA B 1 53 ? -2.906 -10.945 -7.5 1 96.69 53 ALA B O 1
ATOM 2817 N N . PHE B 1 54 ? -0.79 -11.633 -7.266 1 98.5 54 PHE B N 1
ATOM 2818 C CA . PHE B 1 54 ? -0.437 -11.578 -8.68 1 98.5 54 PHE B CA 1
ATOM 2819 C C . PHE B 1 54 ? -1.289 -12.547 -9.484 1 98.5 54 PHE B C 1
ATOM 2821 O O . PHE B 1 54 ? -1.437 -12.391 -10.703 1 98.5 54 PHE B O 1
ATOM 2828 N N . LYS B 1 55 ? -1.883 -13.539 -8.828 1 97.88 55 LYS B N 1
ATOM 2829 C CA . LYS B 1 55 ? -2.58 -14.633 -9.5 1 97.88 55 LYS B CA 1
ATOM 2830 C C . LYS B 1 55 ? -3.756 -14.117 -10.328 1 97.88 55 LYS B C 1
ATOM 2832 O O . LYS B 1 55 ? -4.184 -14.758 -11.281 1 97.88 55 LYS B O 1
ATOM 2837 N N . PHE B 1 56 ? -4.285 -12.961 -9.961 1 98.25 56 PHE B N 1
ATOM 2838 C CA . PHE B 1 56 ? -5.398 -12.391 -10.711 1 98.25 56 PHE B CA 1
ATOM 2839 C C . PHE B 1 56 ? -5.027 -12.195 -12.18 1 98.25 56 PHE B C 1
ATOM 2841 O O . PHE B 1 56 ? -5.848 -12.438 -13.07 1 98.25 56 PHE B O 1
ATOM 2848 N N . ARG B 1 57 ? -3.768 -11.75 -12.5 1 98.81 57 ARG B N 1
ATOM 2849 C CA . ARG B 1 57 ? -3.332 -11.422 -13.852 1 98.81 57 ARG B CA 1
ATOM 2850 C C . ARG B 1 57 ? -3.49 -12.617 -14.789 1 98.81 57 ARG B C 1
ATOM 2852 O O . ARG B 1 57 ? -4.109 -12.508 -15.844 1 98.81 57 ARG B O 1
ATOM 2859 N N . GLY B 1 58 ? -2.932 -13.75 -14.391 1 98.75 58 GLY B N 1
ATOM 2860 C CA . GLY B 1 58 ? -3.006 -14.953 -15.203 1 98.75 58 GLY B CA 1
ATOM 2861 C C . GLY B 1 58 ? -4.406 -15.531 -15.297 1 98.75 58 GLY B C 1
ATOM 2862 O O . GLY B 1 58 ? -4.852 -15.93 -16.375 1 98.75 58 GLY B O 1
ATOM 2863 N N . ALA B 1 59 ? -5.105 -15.578 -14.102 1 98.5 59 ALA B N 1
ATOM 2864 C CA . ALA B 1 59 ? -6.469 -16.109 -14.078 1 98.5 59 ALA B CA 1
ATOM 2865 C C . ALA B 1 59 ? -7.379 -15.32 -15.016 1 98.5 59 ALA B C 1
ATOM 2867 O O . ALA B 1 59 ? -8.109 -15.898 -15.812 1 98.5 59 ALA B O 1
ATOM 2868 N N . PHE B 1 60 ? -7.293 -14.008 -14.93 1 98.69 60 PHE B N 1
ATOM 2869 C CA . PHE B 1 60 ? -8.141 -13.164 -15.773 1 98.69 60 PHE B CA 1
ATOM 2870 C C . PHE B 1 60 ? -7.777 -13.344 -17.25 1 98.69 60 PHE B C 1
ATOM 2872 O O . PHE B 1 60 ? -8.664 -13.445 -18.094 1 98.69 60 PHE B O 1
ATOM 2879 N N . ASN B 1 61 ? -6.457 -13.359 -17.578 1 98.88 61 ASN B N 1
ATOM 2880 C CA . ASN B 1 61 ? -6.031 -13.555 -18.953 1 98.88 61 ASN B CA 1
ATOM 2881 C C . ASN B 1 61 ? -6.566 -14.867 -19.531 1 98.88 61 ASN B C 1
ATOM 2883 O O . ASN B 1 61 ? -7.09 -14.891 -20.641 1 98.88 61 ASN B O 1
ATOM 2887 N N . ARG B 1 62 ? -6.445 -15.961 -18.75 1 98.69 62 ARG B N 1
ATOM 2888 C CA . ARG B 1 62 ? -6.902 -17.266 -19.203 1 98.69 62 ARG B CA 1
ATOM 2889 C C . ARG B 1 62 ? -8.414 -17.281 -19.406 1 98.69 62 ARG B C 1
ATOM 2891 O O . ARG B 1 62 ? -8.898 -17.719 -20.453 1 98.69 62 ARG B O 1
ATOM 2898 N N . ILE B 1 63 ? -9.141 -16.734 -18.5 1 98.5 63 ILE B N 1
ATOM 2899 C CA . ILE B 1 63 ? -10.602 -16.828 -18.516 1 98.5 63 ILE B CA 1
ATOM 2900 C C . ILE B 1 63 ? -11.164 -15.883 -19.578 1 98.5 63 ILE B C 1
ATOM 2902 O O . ILE B 1 63 ? -12.156 -16.203 -20.234 1 98.5 63 ILE B O 1
ATOM 2906 N N . SER B 1 64 ? -10.492 -14.742 -19.797 1 97.81 64 SER B N 1
ATOM 2907 C CA . SER B 1 64 ? -10.961 -13.781 -20.797 1 97.81 64 SER B CA 1
ATOM 2908 C C . SER B 1 64 ? -10.852 -14.359 -22.203 1 97.81 64 SER B C 1
ATOM 2910 O O . SER B 1 64 ? -11.453 -13.836 -23.141 1 97.81 64 SER B O 1
ATOM 2912 N N . ARG B 1 65 ? -10.109 -15.469 -22.391 1 97.81 65 ARG B N 1
ATOM 2913 C CA . ARG B 1 65 ? -9.844 -16.031 -23.703 1 97.81 65 ARG B CA 1
ATOM 2914 C C . ARG B 1 65 ? -10.742 -17.234 -23.984 1 97.81 65 ARG B C 1
ATOM 2916 O O . ARG B 1 65 ? -10.602 -17.891 -25.016 1 97.81 65 ARG B O 1
ATOM 2923 N N . LEU B 1 66 ? -11.586 -17.547 -23.078 1 98.12 66 LEU B N 1
ATOM 2924 C CA . LEU B 1 66 ? -12.484 -18.688 -23.266 1 98.12 66 LEU B CA 1
ATOM 2925 C C . LEU B 1 66 ? -13.438 -18.453 -24.422 1 98.12 66 LEU B C 1
ATOM 2927 O O . LEU B 1 66 ? -13.891 -17.328 -24.641 1 98.12 66 LEU B O 1
ATOM 2931 N N . THR B 1 67 ? -13.766 -19.516 -25.109 1 97.44 67 THR B N 1
ATOM 2932 C CA . THR B 1 67 ? -14.836 -19.469 -26.094 1 97.44 67 THR B CA 1
ATOM 2933 C C . THR B 1 67 ? -16.203 -19.359 -25.422 1 97.44 67 THR B C 1
ATOM 2935 O O . THR B 1 67 ? -16.312 -19.609 -24.219 1 97.44 67 THR B O 1
ATOM 2938 N N . GLU B 1 68 ? -17.156 -19.016 -26.203 1 97.44 68 GLU B N 1
ATOM 2939 C CA . GLU B 1 68 ? -18.516 -18.938 -25.656 1 97.44 68 GLU B CA 1
ATOM 2940 C C . GLU B 1 68 ? -18.969 -20.281 -25.109 1 97.44 68 GLU B C 1
ATOM 2942 O O . GLU B 1 68 ? -19.656 -20.344 -24.078 1 97.44 68 GLU B O 1
ATOM 2947 N N . GLU B 1 69 ? -18.594 -21.312 -25.797 1 97.44 69 GLU B N 1
ATOM 2948 C CA . GLU B 1 69 ? -18.922 -22.656 -25.344 1 97.44 69 GLU B CA 1
ATOM 2949 C C . GLU B 1 69 ? -18.266 -22.984 -24 1 97.44 69 GLU B C 1
ATOM 2951 O O . GLU B 1 69 ? -18.891 -23.531 -23.094 1 97.44 69 GLU B O 1
ATOM 2956 N N . GLU B 1 70 ? -17.016 -22.641 -23.891 1 97.62 70 GLU B N 1
ATOM 2957 C CA . GLU B 1 70 ? -16.281 -22.844 -22.641 1 97.62 70 GLU B CA 1
ATOM 2958 C C . GLU B 1 70 ? -16.891 -22.016 -21.5 1 97.62 70 GLU B C 1
ATOM 2960 O O . GLU B 1 70 ? -16.984 -22.5 -20.375 1 97.62 70 GLU B O 1
ATOM 2965 N N . LYS B 1 71 ? -17.25 -20.812 -21.828 1 97.69 71 LYS B N 1
ATOM 2966 C CA . LYS B 1 71 ? -17.859 -19.938 -20.828 1 97.69 71 LYS B CA 1
ATOM 2967 C C . LYS B 1 71 ? -19.156 -20.531 -20.281 1 97.69 71 LYS B C 1
ATOM 2969 O O . LYS B 1 71 ? -19.438 -20.453 -19.094 1 97.69 71 LYS B O 1
ATOM 2974 N N . ARG B 1 72 ? -19.891 -21.094 -21.156 1 97 72 ARG B N 1
ATOM 2975 C CA . ARG B 1 72 ? -21.156 -21.703 -20.766 1 97 72 ARG B CA 1
ATOM 2976 C C . ARG B 1 72 ? -20.922 -22.906 -19.844 1 97 72 ARG B C 1
ATOM 2978 O O . ARG B 1 72 ? -21.703 -23.156 -18.922 1 97 72 ARG B O 1
ATOM 2985 N N . ALA B 1 73 ? -19.875 -23.594 -20.125 1 97.44 73 ALA B N 1
ATOM 2986 C CA . ALA B 1 73 ? -19.547 -24.781 -19.328 1 97.44 73 ALA B CA 1
ATOM 2987 C C . ALA B 1 73 ? -19.016 -24.391 -17.953 1 97.44 73 ALA B C 1
ATOM 2989 O O . ALA B 1 73 ? -19.234 -25.109 -16.969 1 97.44 73 ALA B O 1
ATOM 2990 N N . GLY B 1 74 ? -18.281 -23.297 -17.891 1 98 74 GLY B N 1
ATOM 2991 C CA . GLY B 1 74 ? -17.703 -22.828 -16.641 1 98 74 GLY B CA 1
ATOM 2992 C C . GLY B 1 74 ? -16.266 -23.25 -16.438 1 98 74 GLY B C 1
ATOM 2993 O O . GLY B 1 74 ? -15.703 -23.969 -17.281 1 98 74 GLY B O 1
ATOM 2994 N N . VAL B 1 75 ? -15.664 -22.75 -15.344 1 98.31 75 VAL B N 1
ATOM 2995 C CA . VAL B 1 75 ? -14.258 -23.047 -15.094 1 98.31 75 VAL B CA 1
ATOM 2996 C C . VAL B 1 75 ? -14.109 -23.719 -13.734 1 98.31 75 VAL B C 1
ATOM 2998 O O . VAL B 1 75 ? -14.992 -23.609 -12.875 1 98.31 75 VAL B O 1
ATOM 3001 N N . LEU B 1 76 ? -13.016 -24.453 -13.586 1 97.56 76 LEU B N 1
ATOM 3002 C CA . LEU B 1 76 ? -12.703 -25.156 -12.352 1 97.56 76 LEU B CA 1
ATOM 3003 C C . LEU B 1 76 ? -11.234 -24.984 -11.977 1 97.56 76 LEU B C 1
ATOM 3005 O O . LEU B 1 76 ? -10.359 -25.031 -12.844 1 97.56 76 LEU B O 1
ATOM 3009 N N . ALA B 1 77 ? -10.992 -24.672 -10.758 1 95.69 77 ALA B N 1
ATOM 3010 C CA . ALA B 1 77 ? -9.633 -24.656 -10.227 1 95.69 77 ALA B CA 1
ATOM 3011 C C . ALA B 1 77 ? -9.539 -25.453 -8.93 1 95.69 77 ALA B C 1
ATOM 3013 O O . ALA B 1 77 ? -10.531 -25.625 -8.227 1 95.69 77 ALA B O 1
ATOM 3014 N N . PHE B 1 78 ? -8.398 -26.016 -8.719 1 88.75 78 PHE B N 1
ATOM 3015 C CA . PHE B 1 78 ? -8.148 -26.641 -7.438 1 88.75 78 PHE B CA 1
ATOM 3016 C C . PHE B 1 78 ? -7.035 -25.922 -6.684 1 88.75 78 PHE B C 1
ATOM 3018 O O . PHE B 1 78 ? -5.887 -25.906 -7.133 1 88.75 78 PHE B O 1
ATOM 3025 N N . SER B 1 79 ? -7.387 -25.25 -5.727 1 80.12 79 SER B N 1
ATOM 3026 C CA . SER B 1 79 ? -6.52 -24.422 -4.895 1 80.12 79 SER B CA 1
ATOM 3027 C C . SER B 1 79 ? -7.227 -24 -3.609 1 80.12 79 SER B C 1
ATOM 3029 O O . SER B 1 79 ? -8.461 -23.969 -3.555 1 80.12 79 SER B O 1
ATOM 3031 N N . SER B 1 80 ? -6.375 -23.797 -2.652 1 68.5 80 SER B N 1
ATOM 3032 C CA . SER B 1 80 ? -6.945 -23.219 -1.442 1 68.5 80 SER B CA 1
ATOM 3033 C C . SER B 1 80 ? -6.402 -21.812 -1.192 1 68.5 80 SER B C 1
ATOM 3035 O O . SER B 1 80 ? -6.645 -21.234 -0.134 1 68.5 80 SER B O 1
ATOM 3037 N N . GLY B 1 81 ? -5.824 -21.25 -2.068 1 87.06 81 GLY B N 1
ATOM 3038 C CA . GLY B 1 81 ? -5.148 -20 -1.764 1 87.06 81 GLY B CA 1
ATOM 3039 C C . GLY B 1 81 ? -5.414 -18.906 -2.789 1 87.06 81 GLY B C 1
ATOM 3040 O O . GLY B 1 81 ? -6.562 -18.688 -3.176 1 87.06 81 GLY B O 1
ATOM 3041 N N . ASN B 1 82 ? -4.398 -18.203 -3.199 1 91.25 82 ASN B N 1
ATOM 3042 C CA . ASN B 1 82 ? -4.473 -17.016 -4.047 1 91.25 82 ASN B CA 1
ATOM 3043 C C . ASN B 1 82 ? -5.055 -17.344 -5.418 1 91.25 82 ASN B C 1
ATOM 3045 O O . ASN B 1 82 ? -5.809 -16.547 -5.984 1 91.25 82 ASN B O 1
ATOM 3049 N N . HIS B 1 83 ? -4.738 -18.5 -5.902 1 94.44 83 HIS B N 1
ATOM 3050 C CA . HIS B 1 83 ? -5.234 -18.891 -7.215 1 94.44 83 HIS B CA 1
ATOM 3051 C C . HIS B 1 83 ? -6.746 -19.109 -7.188 1 94.44 83 HIS B C 1
ATOM 3053 O O . HIS B 1 83 ? -7.449 -18.719 -8.117 1 94.44 83 HIS B O 1
ATOM 3059 N N . ALA B 1 84 ? -7.227 -19.766 -6.117 1 93.25 84 ALA B N 1
ATOM 3060 C CA . ALA B 1 84 ? -8.664 -19.969 -5.961 1 93.25 84 ALA B CA 1
ATOM 3061 C C . ALA B 1 84 ? -9.422 -18.656 -5.996 1 93.25 84 ALA B C 1
ATOM 3063 O O . ALA B 1 84 ? -10.414 -18.516 -6.715 1 93.25 84 ALA B O 1
ATOM 3064 N N . GLN B 1 85 ? -8.969 -17.688 -5.277 1 92.31 85 GLN B N 1
ATOM 3065 C CA . GLN B 1 85 ? -9.617 -16.391 -5.215 1 92.31 85 GLN B CA 1
ATOM 3066 C C . GLN B 1 85 ? -9.531 -15.664 -6.555 1 92.31 85 GLN B C 1
ATOM 3068 O O . GLN B 1 85 ? -10.5 -15.023 -6.984 1 92.31 85 GLN B O 1
ATOM 3073 N N . ALA B 1 86 ? -8.414 -15.758 -7.203 1 95.81 86 ALA B N 1
ATOM 3074 C CA . ALA B 1 86 ? -8.203 -15.109 -8.5 1 95.81 86 ALA B CA 1
ATOM 3075 C C . ALA B 1 86 ? -9.156 -15.664 -9.547 1 95.81 86 ALA B C 1
ATOM 3077 O O . ALA B 1 86 ? -9.773 -14.898 -10.297 1 95.81 86 ALA B O 1
ATOM 3078 N N . VAL B 1 87 ? -9.266 -17 -9.578 1 97 87 VAL B N 1
ATOM 3079 C CA . VAL B 1 87 ? -10.148 -17.641 -10.547 1 97 87 VAL B CA 1
ATOM 3080 C C . VAL B 1 87 ? -11.602 -17.266 -10.266 1 97 87 VAL B C 1
ATOM 3082 O O . VAL B 1 87 ? -12.352 -16.938 -11.18 1 97 87 VAL B O 1
ATOM 3085 N N . ALA B 1 88 ? -11.961 -17.312 -9 1 95.19 88 ALA B N 1
ATOM 3086 C CA . ALA B 1 88 ? -13.328 -16.969 -8.617 1 95.19 88 ALA B CA 1
ATOM 3087 C C . ALA B 1 88 ? -13.68 -15.547 -9.055 1 95.19 88 ALA B C 1
ATOM 3089 O O . ALA B 1 88 ? -14.719 -15.328 -9.688 1 95.19 88 ALA B O 1
ATOM 3090 N N . LEU B 1 89 ? -12.844 -14.609 -8.758 1 94.94 89 LEU B N 1
ATOM 3091 C CA . LEU B 1 89 ? -13.117 -13.219 -9.102 1 94.94 89 LEU B CA 1
ATOM 3092 C C . LEU B 1 89 ? -13.117 -13.016 -10.609 1 94.94 89 LEU B C 1
ATOM 3094 O O . LEU B 1 89 ? -14.008 -12.352 -11.156 1 94.94 89 LEU B O 1
ATOM 3098 N N . ALA B 1 90 ? -12.078 -13.539 -11.305 1 97 90 ALA B N 1
ATOM 3099 C CA . ALA B 1 90 ? -11.984 -13.398 -12.758 1 97 90 ALA B CA 1
ATOM 3100 C C . ALA B 1 90 ? -13.211 -13.977 -13.453 1 97 90 ALA B C 1
ATOM 3102 O O . ALA B 1 90 ? -13.727 -13.391 -14.406 1 97 90 ALA B O 1
ATOM 3103 N N . ALA B 1 91 ? -13.648 -15.148 -12.977 1 97.38 91 ALA B N 1
ATOM 3104 C CA . ALA B 1 91 ? -14.836 -15.781 -13.539 1 97.38 91 ALA B CA 1
ATOM 3105 C C . ALA B 1 91 ? -16.062 -14.898 -13.359 1 97.38 91 ALA B C 1
ATOM 3107 O O . ALA B 1 91 ? -16.828 -14.68 -14.305 1 97.38 91 ALA B O 1
ATOM 3108 N N . ARG B 1 92 ? -16.234 -14.406 -12.188 1 94.75 92 ARG B N 1
ATOM 3109 C CA . ARG B 1 92 ? -17.359 -13.516 -11.906 1 94.75 92 ARG B CA 1
ATOM 3110 C C . ARG B 1 92 ? -17.344 -12.312 -12.844 1 94.75 92 ARG B C 1
ATOM 3112 O O . ARG B 1 92 ? -18.375 -11.945 -13.406 1 94.75 92 ARG B O 1
ATOM 3119 N N . MET B 1 93 ? -16.203 -11.727 -13.031 1 94.06 93 MET B N 1
ATOM 3120 C CA . MET B 1 93 ? -16.047 -10.539 -13.875 1 94.06 93 MET B CA 1
ATOM 3121 C C . MET B 1 93 ? -16.375 -10.867 -15.328 1 94.06 93 MET B C 1
ATOM 3123 O O . MET B 1 93 ? -16.844 -10.008 -16.078 1 94.06 93 MET B O 1
ATOM 3127 N N . ALA B 1 94 ? -16.109 -12.125 -15.711 1 95.88 94 ALA B N 1
ATOM 3128 C CA . ALA B 1 94 ? -16.328 -12.547 -17.094 1 95.88 94 ALA B CA 1
ATOM 3129 C C . ALA B 1 94 ? -17.719 -13.125 -17.266 1 95.88 94 ALA B C 1
ATOM 3131 O O . ALA B 1 94 ? -18.109 -13.516 -18.375 1 95.88 94 ALA B O 1
ATOM 3132 N N . GLY B 1 95 ? -18.484 -13.234 -16.203 1 95.38 95 GLY B N 1
ATOM 3133 C CA . GLY B 1 95 ? -19.812 -13.836 -16.266 1 95.38 95 GLY B CA 1
ATOM 3134 C C . GLY B 1 95 ? -19.766 -15.344 -16.438 1 95.38 95 GLY B C 1
ATOM 3135 O O . GLY B 1 95 ? -20.625 -15.914 -17.125 1 95.38 95 GLY B O 1
ATOM 3136 N N . VAL B 1 96 ? -18.766 -15.992 -15.945 1 97.25 96 VAL B N 1
ATOM 3137 C CA . VAL B 1 96 ? -18.547 -17.438 -16.078 1 97.25 96 VAL B CA 1
ATOM 3138 C C . VAL B 1 96 ? -18.703 -18.109 -14.711 1 97.25 96 VAL B C 1
ATOM 3140 O O . VAL B 1 96 ? -18.266 -17.562 -13.688 1 97.25 96 VAL B O 1
ATOM 3143 N N . SER B 1 97 ? -19.328 -19.234 -14.641 1 96.88 97 SER B N 1
ATOM 3144 C CA . SER B 1 97 ? -19.422 -19.984 -13.398 1 96.88 97 SER B CA 1
ATOM 3145 C C . SER B 1 97 ? -18.078 -20.609 -13.023 1 96.88 97 SER B C 1
ATOM 3147 O O . SER B 1 97 ? -17.312 -21.016 -13.898 1 96.88 97 SER B O 1
ATOM 3149 N N . ALA B 1 98 ? -17.828 -20.641 -11.727 1 97.31 98 ALA B N 1
ATOM 3150 C CA . ALA B 1 98 ? -16.562 -21.188 -11.258 1 97.31 98 ALA B CA 1
ATOM 3151 C C . ALA B 1 98 ? -16.797 -22.219 -10.148 1 97.31 98 ALA B C 1
ATOM 3153 O O . ALA B 1 98 ? -17.641 -22.031 -9.281 1 97.31 98 ALA B O 1
ATOM 3154 N N . VAL B 1 99 ? -16.062 -23.312 -10.227 1 96.25 99 VAL B N 1
ATOM 3155 C CA . VAL B 1 99 ? -15.984 -24.328 -9.18 1 96.25 99 VAL B CA 1
ATOM 3156 C C . VAL B 1 99 ? -14.562 -24.391 -8.625 1 96.25 99 VAL B C 1
ATOM 3158 O O . VAL B 1 99 ? -13.594 -24.469 -9.391 1 96.25 99 VAL B O 1
ATOM 3161 N N . ILE B 1 100 ? -14.469 -24.266 -7.328 1 95.62 100 ILE B N 1
ATOM 3162 C CA . ILE B 1 100 ? -13.172 -24.375 -6.676 1 95.62 100 ILE B CA 1
ATOM 3163 C C . ILE B 1 100 ? -13.141 -25.594 -5.77 1 95.62 100 ILE B C 1
ATOM 3165 O O . ILE B 1 100 ? -13.977 -25.734 -4.871 1 95.62 100 ILE B O 1
ATOM 3169 N N . VAL B 1 101 ? -12.141 -26.453 -6 1 93.38 101 VAL B N 1
ATOM 3170 C CA . VAL B 1 101 ? -11.961 -27.641 -5.188 1 93.38 101 VAL B CA 1
ATOM 3171 C C . VAL B 1 101 ? -11 -27.344 -4.035 1 93.38 101 VAL B C 1
ATOM 3173 O O . VAL B 1 101 ? -9.859 -26.938 -4.258 1 93.38 101 VAL B O 1
ATOM 3176 N N . MET B 1 102 ? -11.484 -27.453 -2.846 1 89.94 102 MET B N 1
ATOM 3177 C CA . MET B 1 102 ? -10.711 -27.141 -1.647 1 89.94 102 MET B CA 1
ATOM 3178 C C . MET B 1 102 ? -10.773 -28.297 -0.646 1 89.94 102 MET B C 1
ATOM 3180 O O . MET B 1 102 ? -11.719 -29.078 -0.647 1 89.94 102 MET B O 1
ATOM 3184 N N . PRO B 1 103 ? -9.727 -28.391 0.188 1 86.56 103 PRO B N 1
ATOM 3185 C CA . PRO B 1 103 ? -9.805 -29.438 1.217 1 86.56 103 PRO B CA 1
ATOM 3186 C C . PRO B 1 103 ? -10.891 -29.156 2.256 1 86.56 103 PRO B C 1
ATOM 3188 O O . PRO B 1 103 ? -11.164 -27.984 2.568 1 86.56 103 PRO B O 1
ATOM 3191 N N . GLU B 1 104 ? -11.359 -30.156 2.809 1 85 104 GLU B N 1
ATOM 3192 C CA . GLU B 1 104 ? -12.43 -30.047 3.793 1 85 104 GLU B CA 1
ATOM 3193 C C . GLU B 1 104 ? -11.961 -29.297 5.035 1 85 104 GLU B C 1
ATOM 3195 O O . GLU B 1 104 ? -12.758 -28.656 5.715 1 85 104 GLU B O 1
ATOM 3200 N N . ASP B 1 105 ? -10.688 -29.328 5.273 1 79.31 105 ASP B N 1
ATOM 3201 C CA . ASP B 1 105 ? -10.164 -28.703 6.488 1 79.31 105 ASP B CA 1
ATOM 3202 C C . ASP B 1 105 ? -9.508 -27.359 6.176 1 79.31 105 ASP B C 1
ATOM 3204 O O . ASP B 1 105 ? -8.711 -26.859 6.969 1 79.31 105 ASP B O 1
ATOM 3208 N N . ALA B 1 106 ? -9.75 -26.906 4.988 1 76.19 106 ALA B N 1
ATOM 3209 C CA . ALA B 1 106 ? -9.234 -25.578 4.652 1 76.19 106 ALA B CA 1
ATOM 3210 C C . ALA B 1 106 ? -9.711 -24.531 5.652 1 76.19 106 ALA B C 1
ATOM 3212 O O . ALA B 1 106 ? -10.836 -24.625 6.164 1 76.19 106 ALA B O 1
ATOM 3213 N N . PRO B 1 107 ? -8.859 -23.641 6 1 70 107 PRO B N 1
ATOM 3214 C CA . PRO B 1 107 ? -9.297 -22.562 6.887 1 70 107 PRO B CA 1
ATOM 3215 C C . PRO B 1 107 ? -10.594 -21.906 6.422 1 70 107 PRO B C 1
ATOM 3217 O O . PRO B 1 107 ? -10.766 -21.656 5.227 1 70 107 PRO B O 1
ATOM 3220 N N . ALA B 1 108 ? -11.43 -21.703 7.406 1 70 108 ALA B N 1
ATOM 3221 C CA . ALA B 1 108 ? -12.766 -21.172 7.137 1 70 108 ALA B CA 1
ATOM 3222 C C . ALA B 1 108 ? -12.68 -19.859 6.352 1 70 108 ALA B C 1
ATOM 3224 O O . ALA B 1 108 ? -13.492 -19.609 5.461 1 70 108 ALA B O 1
ATOM 3225 N N . MET B 1 109 ? -11.688 -19.109 6.617 1 67.69 109 MET B N 1
ATOM 3226 C CA . MET B 1 109 ? -11.539 -17.812 5.973 1 67.69 109 MET B CA 1
ATOM 3227 C C . MET B 1 109 ? -11.305 -17.969 4.473 1 67.69 109 MET B C 1
ATOM 3229 O O . MET B 1 109 ? -11.844 -17.203 3.672 1 67.69 109 MET B O 1
ATOM 3233 N N . LYS B 1 110 ? -10.633 -18.922 4.062 1 71 110 LYS B N 1
ATOM 3234 C CA . LYS B 1 110 ? -10.359 -19.156 2.646 1 71 110 LYS B CA 1
ATOM 3235 C C . LYS B 1 110 ? -11.609 -19.625 1.908 1 71 110 LYS B C 1
ATOM 3237 O O . LYS B 1 110 ? -11.852 -19.219 0.771 1 71 110 LYS B O 1
ATOM 3242 N N . LEU B 1 111 ? -12.344 -20.469 2.678 1 75.5 111 LEU B N 1
ATOM 3243 C CA . LEU B 1 111 ? -13.609 -20.938 2.125 1 75.5 111 LEU B CA 1
ATOM 3244 C C . LEU B 1 111 ? -14.586 -19.781 1.934 1 75.5 111 LEU B C 1
ATOM 3246 O O . LEU B 1 111 ? -15.172 -19.641 0.857 1 75.5 111 LEU B O 1
ATOM 3250 N N . THR B 1 112 ? -14.648 -19 2.994 1 75.12 112 THR B N 1
ATOM 3251 C CA . THR B 1 112 ? -15.562 -17.875 2.963 1 75.12 112 THR B CA 1
ATOM 3252 C C . THR B 1 112 ? -15.164 -16.875 1.876 1 75.12 112 THR B C 1
ATOM 3254 O O . THR B 1 112 ? -16 -16.422 1.094 1 75.12 112 THR B O 1
ATOM 3257 N N . ASN B 1 113 ? -13.953 -16.594 1.716 1 77.06 113 ASN B N 1
ATOM 3258 C CA . ASN B 1 113 ? -13.461 -15.648 0.716 1 77.06 113 ASN B CA 1
ATOM 3259 C C . ASN B 1 113 ? -13.766 -16.125 -0.701 1 77.06 113 ASN B C 1
ATOM 3261 O O . ASN B 1 113 ? -14.188 -15.336 -1.549 1 77.06 113 ASN B O 1
ATOM 3265 N N . THR B 1 114 ? -13.594 -17.359 -0.866 1 79.25 114 THR B N 1
ATOM 3266 C CA . THR B 1 114 ? -13.82 -17.953 -2.182 1 79.25 114 THR B CA 1
ATOM 3267 C C . THR B 1 114 ? -15.305 -17.906 -2.541 1 79.25 114 THR B C 1
ATOM 3269 O O . THR B 1 114 ? -15.664 -17.547 -3.666 1 79.25 114 THR B O 1
ATOM 3272 N N . ARG B 1 115 ? -16.109 -18.203 -1.601 1 82.25 115 ARG B N 1
ATOM 3273 C CA . ARG B 1 115 ? -17.562 -18.188 -1.82 1 82.25 115 ARG B CA 1
ATOM 3274 C C . ARG B 1 115 ? -18.062 -16.766 -2.043 1 82.25 115 ARG B C 1
ATOM 3276 O O . ARG B 1 115 ? -19 -16.562 -2.816 1 82.25 115 ARG B O 1
ATOM 3283 N N . GLU B 1 116 ? -17.406 -15.891 -1.387 1 81.56 116 GLU B N 1
ATOM 3284 C CA . GLU B 1 116 ? -17.812 -14.492 -1.492 1 81.56 116 GLU B CA 1
ATOM 3285 C C . GLU B 1 116 ? -17.609 -13.961 -2.906 1 81.56 116 GLU B C 1
ATOM 3287 O O . GLU B 1 116 ? -18.297 -13.039 -3.34 1 81.56 116 GLU B O 1
ATOM 3292 N N . TYR B 1 117 ? -16.781 -14.586 -3.594 1 84.88 117 TYR B N 1
ATOM 3293 C CA . TYR B 1 117 ? -16.562 -14.195 -4.98 1 84.88 117 TYR B CA 1
ATOM 3294 C C . TYR B 1 117 ? -17.562 -14.883 -5.906 1 84.88 117 TYR B C 1
ATOM 3296 O O . TYR B 1 117 ? -17.531 -14.664 -7.121 1 84.88 117 TYR B O 1
ATOM 3304 N N . GLY B 1 118 ? -18.406 -15.797 -5.367 1 85.56 118 GLY B N 1
ATOM 3305 C CA . GLY B 1 118 ? -19.484 -16.391 -6.133 1 85.56 118 GLY B CA 1
ATOM 3306 C C . GLY B 1 118 ? -19.156 -17.781 -6.652 1 85.56 118 GLY B C 1
ATOM 3307 O O . GLY B 1 118 ? -19.953 -18.359 -7.398 1 85.56 118 GLY B O 1
ATOM 3308 N N . ALA B 1 119 ? -18.062 -18.297 -6.266 1 93.06 119 ALA B N 1
ATOM 3309 C CA . ALA B 1 119 ? -17.656 -19.594 -6.773 1 93.06 119 ALA B CA 1
ATOM 3310 C C . ALA B 1 119 ? -18.281 -20.719 -5.961 1 93.06 119 ALA B C 1
ATOM 3312 O O . ALA B 1 119 ? -18.531 -20.578 -4.762 1 93.06 119 ALA B O 1
ATOM 3313 N N . GLU B 1 120 ? -18.641 -21.75 -6.648 1 94 120 GLU B N 1
ATOM 3314 C CA . GLU B 1 120 ? -19.016 -23 -5.973 1 94 120 GLU B CA 1
ATOM 3315 C C . GLU B 1 120 ? -17.781 -23.688 -5.387 1 94 120 GLU B C 1
ATOM 3317 O O . GLU B 1 120 ? -16.75 -23.781 -6.039 1 94 120 GLU B O 1
ATOM 3322 N N . VAL B 1 121 ? -17.891 -24.125 -4.121 1 92.81 121 VAL B N 1
ATOM 3323 C CA . VAL B 1 121 ? -16.781 -24.812 -3.473 1 92.81 121 VAL B CA 1
ATOM 3324 C C . VAL B 1 121 ? -17.094 -26.297 -3.371 1 92.81 121 VAL B C 1
ATOM 3326 O O . VAL B 1 121 ? -18.141 -26.688 -2.875 1 92.81 121 VAL B O 1
ATOM 3329 N N . VAL B 1 122 ? -16.203 -27.078 -3.9 1 92 122 VAL B N 1
ATOM 3330 C CA . VAL B 1 122 ? -16.25 -28.531 -3.756 1 92 122 VAL B CA 1
ATOM 3331 C C . VAL B 1 122 ? -15.148 -29 -2.809 1 92 122 VAL B C 1
ATOM 3333 O O . VAL B 1 122 ? -13.969 -28.719 -3.029 1 92 122 VAL B O 1
ATOM 3336 N N . LEU B 1 123 ? -15.625 -29.688 -1.823 1 90.38 123 LEU B N 1
ATOM 3337 C CA . LEU B 1 123 ? -14.672 -30.109 -0.795 1 90.38 123 LEU B CA 1
ATOM 3338 C C . LEU B 1 123 ? -14.164 -31.531 -1.067 1 90.38 123 LEU B C 1
ATOM 3340 O O . LEU B 1 123 ? -14.867 -32.344 -1.67 1 90.38 123 LEU B O 1
ATOM 3344 N N . TYR B 1 124 ? -12.938 -31.781 -0.714 1 89.19 124 TYR B N 1
ATOM 3345 C CA . TYR B 1 124 ? -12.367 -33.125 -0.796 1 89.19 124 TYR B CA 1
ATOM 3346 C C . TYR B 1 124 ? -11.586 -33.438 0.467 1 89.19 124 TYR B C 1
ATOM 3348 O O . TYR B 1 124 ? -11.195 -32.562 1.221 1 89.19 124 TYR B O 1
ATOM 3356 N N . ASP B 1 125 ? -11.414 -34.719 0.727 1 88.75 125 ASP B N 1
ATOM 3357 C CA . ASP B 1 125 ? -10.609 -35.188 1.848 1 88.75 125 ASP B CA 1
ATOM 3358 C C . ASP B 1 125 ? -9.141 -35.344 1.441 1 88.75 125 ASP B C 1
ATOM 3360 O O . ASP B 1 125 ? -8.781 -36.312 0.757 1 88.75 125 ASP B O 1
ATOM 3364 N N . ARG B 1 126 ? -8.258 -34.469 2.014 1 80.56 126 ARG B N 1
ATOM 3365 C CA . ARG B 1 126 ? -6.867 -34.438 1.561 1 80.56 126 ARG B CA 1
ATOM 3366 C C . ARG B 1 126 ? -6.102 -35.656 1.993 1 80.56 126 ARG B C 1
ATOM 3368 O O . ARG B 1 126 ? -5.012 -35.938 1.485 1 80.56 126 ARG B O 1
ATOM 3375 N N . TYR B 1 127 ? -6.645 -36.438 2.928 1 83.44 127 TYR B N 1
ATOM 3376 C CA . TYR B 1 127 ? -5.949 -37.625 3.428 1 83.44 127 TYR B CA 1
ATOM 3377 C C . TYR B 1 127 ? -6.297 -38.844 2.596 1 83.44 127 TYR B C 1
ATOM 3379 O O . TYR B 1 127 ? -5.512 -39.781 2.525 1 83.44 127 TYR B O 1
ATOM 3387 N N . THR B 1 128 ? -7.375 -38.75 1.918 1 86.5 128 THR B N 1
ATOM 3388 C CA . THR B 1 128 ? -7.816 -39.969 1.226 1 86.5 128 THR B CA 1
ATOM 3389 C C . THR B 1 128 ? -7.996 -39.688 -0.266 1 86.5 128 THR B C 1
ATOM 3391 O O . THR B 1 128 ? -8.102 -40.625 -1.062 1 86.5 128 THR B O 1
ATOM 3394 N N . GLN B 1 129 ? -8.031 -38.375 -0.577 1 86.69 129 GLN B N 1
ATOM 3395 C CA . GLN B 1 129 ? -8.312 -38 -1.962 1 86.69 129 GLN B CA 1
ATOM 3396 C C . GLN B 1 129 ? -7.234 -37.062 -2.508 1 86.69 129 GLN B C 1
ATOM 3398 O O . GLN B 1 129 ? -6.582 -36.344 -1.745 1 86.69 129 GLN B O 1
ATOM 3403 N N . ASP B 1 130 ? -7.145 -37.188 -3.791 1 84.5 130 ASP B N 1
ATOM 3404 C CA . ASP B 1 130 ? -6.266 -36.281 -4.523 1 84.5 130 ASP B CA 1
ATOM 3405 C C . ASP B 1 130 ? -7.051 -35.125 -5.121 1 84.5 130 ASP B C 1
ATOM 3407 O O . ASP B 1 130 ? -8.016 -35.344 -5.863 1 84.5 130 ASP B O 1
ATOM 3411 N N . ARG B 1 131 ? -6.629 -33.906 -4.785 1 83.31 131 ARG B N 1
ATOM 3412 C CA . ARG B 1 131 ? -7.355 -32.719 -5.211 1 83.31 131 ARG B CA 1
ATOM 3413 C C . ARG B 1 131 ? -7.453 -32.656 -6.73 1 83.31 131 ARG B C 1
ATOM 3415 O O . ARG B 1 131 ? -8.492 -32.281 -7.277 1 83.31 131 ARG B O 1
ATOM 3422 N N . GLU B 1 132 ? -6.383 -32.969 -7.41 1 84.81 132 GLU B N 1
ATOM 3423 C CA . GLU B 1 132 ? -6.391 -32.906 -8.867 1 84.81 132 GLU B CA 1
ATOM 3424 C C . GLU B 1 132 ? -7.332 -33.938 -9.469 1 84.81 132 GLU B C 1
ATOM 3426 O O . GLU B 1 132 ? -8.062 -33.656 -10.414 1 84.81 132 GLU B O 1
ATOM 3431 N N . ALA B 1 133 ? -7.316 -35.094 -8.906 1 88.31 133 ALA B N 1
ATOM 3432 C CA . ALA B 1 133 ? -8.188 -36.156 -9.391 1 88.31 133 ALA B CA 1
ATOM 3433 C C . ALA B 1 133 ? -9.656 -35.781 -9.188 1 88.31 133 ALA B C 1
ATOM 3435 O O . ALA B 1 133 ? -10.484 -36 -10.078 1 88.31 133 ALA B O 1
ATOM 3436 N N . VAL B 1 134 ? -9.914 -35.281 -8.016 1 90.06 134 VAL B N 1
ATOM 3437 C CA . VAL B 1 134 ? -11.273 -34.875 -7.711 1 90.06 134 VAL B CA 1
ATOM 3438 C C . VAL B 1 134 ? -11.703 -33.75 -8.664 1 90.06 134 VAL B C 1
ATOM 3440 O O . VAL B 1 134 ? -12.797 -33.812 -9.242 1 90.06 134 VAL B O 1
ATOM 3443 N N . GLY B 1 135 ? -10.906 -32.781 -8.812 1 90.5 135 GLY B N 1
ATOM 3444 C CA . GLY B 1 135 ? -11.203 -31.672 -9.688 1 90.5 135 GLY B CA 1
ATOM 3445 C C . GLY B 1 135 ? -11.398 -32.094 -11.141 1 90.5 135 GLY B C 1
ATOM 3446 O O . GLY B 1 135 ? -12.336 -31.625 -11.797 1 90.5 135 GLY B O 1
ATOM 3447 N N . MET B 1 136 ? -10.523 -32.938 -11.586 1 91.88 136 MET B N 1
ATOM 3448 C CA . MET B 1 136 ? -10.602 -33.406 -12.969 1 91.88 136 MET B CA 1
ATOM 3449 C C . MET B 1 136 ? -11.891 -34.188 -13.203 1 91.88 136 MET B C 1
ATOM 3451 O O . MET B 1 136 ? -12.5 -34.094 -14.273 1 91.88 136 MET B O 1
ATOM 3455 N N . ALA B 1 137 ? -12.258 -34.938 -12.242 1 93.06 137 ALA B N 1
ATOM 3456 C CA . ALA B 1 137 ? -13.5 -35.719 -12.352 1 93.06 137 ALA B CA 1
ATOM 3457 C C . ALA B 1 137 ? -14.703 -34.781 -12.484 1 93.06 137 ALA B C 1
ATOM 3459 O O . ALA B 1 137 ? -15.578 -35 -13.312 1 93.06 137 ALA B O 1
ATOM 3460 N N . VAL B 1 138 ? -14.703 -33.812 -11.664 1 93.44 138 VAL B N 1
ATOM 3461 C CA . VAL B 1 138 ? -15.797 -32.844 -11.695 1 93.44 138 VAL B CA 1
ATOM 3462 C C . VAL B 1 138 ? -15.781 -32.094 -13.031 1 93.44 138 VAL B C 1
ATOM 3464 O O . VAL B 1 138 ? -16.828 -31.906 -13.648 1 93.44 138 VAL B O 1
ATOM 3467 N N . ALA B 1 139 ? -14.609 -31.656 -13.453 1 95 139 ALA B N 1
ATOM 3468 C CA . ALA B 1 139 ? -14.477 -30.906 -14.703 1 95 139 ALA B CA 1
ATOM 3469 C C . ALA B 1 139 ? -14.961 -31.734 -15.891 1 95 139 ALA B C 1
ATOM 3471 O O . ALA B 1 139 ? -15.641 -31.219 -16.781 1 95 139 ALA B O 1
ATOM 3472 N N . GLU B 1 140 ? -14.578 -33 -15.914 1 94.94 140 GLU B N 1
ATOM 3473 C CA . GLU B 1 140 ? -14.977 -33.906 -17 1 94.94 140 GLU B CA 1
ATOM 3474 C C . GLU B 1 140 ? -16.484 -34.125 -17 1 94.94 140 GLU B C 1
ATOM 3476 O O . GLU B 1 140 ? -17.125 -34.094 -18.047 1 94.94 140 GLU B O 1
ATOM 3481 N N . GLU B 1 141 ? -16.969 -34.406 -15.852 1 95.06 141 GLU B N 1
ATOM 3482 C CA . GLU B 1 141 ? -18.406 -34.656 -15.719 1 95.06 141 GLU B CA 1
ATOM 3483 C C . GLU B 1 141 ? -19.219 -33.438 -16.172 1 95.06 141 GLU B C 1
ATOM 3485 O O . GLU B 1 141 ? -20.25 -33.594 -16.844 1 95.06 141 GLU B O 1
ATOM 3490 N N . ARG B 1 142 ? -18.703 -32.281 -15.898 1 94.94 142 ARG B N 1
ATOM 3491 C CA . ARG B 1 142 ? -19.484 -31.078 -16.141 1 94.94 142 ARG B CA 1
ATOM 3492 C C . ARG B 1 142 ? -19 -30.359 -17.406 1 94.94 142 ARG B C 1
ATOM 3494 O O . ARG B 1 142 ? -19.578 -29.344 -17.797 1 94.94 142 ARG B O 1
ATOM 3501 N N . GLY B 1 143 ? -17.938 -30.891 -18 1 96.5 143 GLY B N 1
ATOM 3502 C CA . GLY B 1 143 ? -17.391 -30.266 -19.203 1 96.5 143 GLY B CA 1
ATOM 3503 C C . GLY B 1 143 ? -16.734 -28.938 -18.922 1 96.5 143 GLY B C 1
ATOM 3504 O O . GLY B 1 143 ? -16.734 -28.047 -19.797 1 96.5 143 GLY B O 1
ATOM 3505 N N . MET B 1 144 ? -16.25 -28.719 -17.75 1 97.69 144 MET B N 1
ATOM 3506 C CA . MET B 1 144 ? -15.688 -27.438 -17.344 1 97.69 144 MET B CA 1
ATOM 3507 C C . MET B 1 144 ? -14.242 -27.297 -17.812 1 97.69 144 MET B C 1
ATOM 3509 O O . MET B 1 144 ? -13.578 -28.297 -18.078 1 97.69 144 MET B O 1
ATOM 3513 N N . VAL B 1 145 ? -13.812 -26.109 -17.953 1 97.81 145 VAL B N 1
ATOM 3514 C CA . VAL B 1 145 ? -12.422 -25.812 -18.281 1 97.81 145 VAL B CA 1
ATOM 3515 C C . VAL B 1 145 ? -11.594 -25.703 -17 1 97.81 145 VAL B C 1
ATOM 3517 O O . VAL B 1 145 ? -11.914 -24.922 -16.109 1 97.81 145 VAL B O 1
ATOM 3520 N N . VAL B 1 146 ? -10.547 -26.5 -16.938 1 96.94 146 VAL B N 1
ATOM 3521 C CA . VAL B 1 146 ? -9.648 -26.422 -15.797 1 96.94 146 VAL B CA 1
ATOM 3522 C C . VAL B 1 146 ? -8.688 -25.25 -15.969 1 96.94 146 VAL B C 1
ATOM 3524 O O . VAL B 1 146 ? -8.078 -25.078 -17.031 1 96.94 146 VAL B O 1
ATOM 3527 N N . VAL B 1 147 ? -8.602 -24.422 -14.945 1 97.38 147 VAL B N 1
ATOM 3528 C CA . VAL B 1 147 ? -7.648 -23.312 -14.922 1 97.38 147 VAL B CA 1
ATOM 3529 C C . VAL B 1 147 ? -6.508 -23.625 -13.953 1 97.38 147 VAL B C 1
ATOM 3531 O O . VAL B 1 147 ? -6.652 -23.484 -12.742 1 97.38 147 VAL B O 1
ATOM 3534 N N . PRO B 1 148 ? -5.398 -24.031 -14.5 1 95.44 148 PRO B N 1
ATOM 3535 C CA . PRO B 1 148 ? -4.289 -24.406 -13.625 1 95.44 148 PRO B CA 1
ATOM 3536 C C . PRO B 1 148 ? -3.617 -23.203 -12.969 1 95.44 148 PRO B C 1
ATOM 3538 O O . PRO B 1 148 ? -3.746 -22.078 -13.453 1 95.44 148 PRO B O 1
ATOM 3541 N N . PRO B 1 149 ? -2.945 -23.453 -11.922 1 94.75 149 PRO B N 1
ATOM 3542 C CA . PRO B 1 149 ? -2.41 -22.344 -11.133 1 94.75 149 PRO B CA 1
ATOM 3543 C C . PRO B 1 149 ? -1.185 -21.703 -11.773 1 94.75 149 PRO B C 1
ATOM 3545 O O . PRO B 1 149 ? -0.87 -20.547 -11.477 1 94.75 149 PRO B O 1
ATOM 3548 N N . PHE B 1 150 ? -0.394 -22.453 -12.609 1 96.12 150 PHE B N 1
ATOM 3549 C CA . PHE B 1 150 ? 0.817 -21.812 -13.109 1 96.12 150 PHE B CA 1
ATOM 3550 C C . PHE B 1 150 ? 1.229 -22.406 -14.453 1 96.12 150 PHE B C 1
ATOM 3552 O O . PHE B 1 150 ? 1.822 -21.719 -15.289 1 96.12 150 PHE B O 1
ATOM 3559 N N . ASP B 1 151 ? 0.83 -23.672 -14.742 1 96.25 151 ASP B N 1
ATOM 3560 C CA . ASP B 1 151 ? 1.421 -24.406 -15.859 1 96.25 151 ASP B CA 1
ATOM 3561 C C . ASP B 1 151 ? 0.508 -24.359 -17.078 1 96.25 151 ASP B C 1
ATOM 3563 O O . ASP B 1 151 ? 0.097 -25.406 -17.594 1 96.25 151 ASP B O 1
ATOM 3567 N N . HIS B 1 152 ? 0.263 -23.25 -17.531 1 97.44 152 HIS B N 1
ATOM 3568 C CA . HIS B 1 152 ? -0.555 -22.953 -18.703 1 97.44 152 HIS B CA 1
ATOM 3569 C C . HIS B 1 152 ? -0.054 -21.719 -19.438 1 97.44 152 HIS B C 1
ATOM 3571 O O . HIS B 1 152 ? 0.288 -20.719 -18.797 1 97.44 152 HIS B O 1
ATOM 3577 N N . PRO B 1 153 ? 0.018 -21.781 -20.812 1 98.31 153 PRO B N 1
ATOM 3578 C CA . PRO B 1 153 ? 0.606 -20.672 -21.547 1 98.31 153 PRO B CA 1
ATOM 3579 C C . PRO B 1 153 ? -0.085 -19.344 -21.266 1 98.31 153 PRO B C 1
ATOM 3581 O O . PRO B 1 153 ? 0.583 -18.312 -21.109 1 98.31 153 PRO B O 1
ATOM 3584 N N . ASN B 1 154 ? -1.405 -19.359 -21.125 1 98.44 154 ASN B N 1
ATOM 3585 C CA . ASN B 1 154 ? -2.145 -18.125 -20.875 1 98.44 154 ASN B CA 1
ATOM 3586 C C . ASN B 1 154 ? -1.949 -17.625 -19.453 1 98.44 154 ASN B C 1
ATOM 3588 O O . ASN B 1 154 ? -1.988 -16.406 -19.203 1 98.44 154 ASN B O 1
ATOM 3592 N N . ILE B 1 155 ? -1.813 -18.562 -18.516 1 98.56 155 ILE B N 1
ATOM 3593 C CA . ILE B 1 155 ? -1.54 -18.188 -17.141 1 98.56 155 ILE B CA 1
ATOM 3594 C C . ILE B 1 155 ? -0.159 -17.531 -17.047 1 98.56 155 ILE B C 1
ATOM 3596 O O . ILE B 1 155 ? -0.011 -16.453 -16.484 1 98.56 155 ILE B O 1
ATOM 3600 N N . ILE B 1 156 ? 0.813 -18.172 -17.672 1 98.88 156 ILE B N 1
ATOM 3601 C CA . ILE B 1 156 ? 2.186 -17.672 -17.656 1 98.88 156 ILE B CA 1
ATOM 3602 C C . ILE B 1 156 ? 2.234 -16.281 -18.297 1 98.88 156 ILE B C 1
ATOM 3604 O O . ILE B 1 156 ? 2.826 -15.359 -17.734 1 98.88 156 ILE B O 1
ATOM 3608 N N . ALA B 1 157 ? 1.577 -16.125 -19.438 1 98.88 157 ALA B N 1
ATOM 3609 C CA . ALA B 1 157 ? 1.562 -14.844 -20.141 1 98.88 157 ALA B CA 1
ATOM 3610 C C . ALA B 1 157 ? 0.934 -13.75 -19.281 1 98.88 157 ALA B C 1
ATOM 3612 O O . ALA B 1 157 ? 1.459 -12.641 -19.188 1 98.88 157 ALA B O 1
ATOM 3613 N N . GLY B 1 158 ? -0.199 -14.07 -18.656 1 98.88 158 GLY B N 1
ATOM 3614 C CA . GLY B 1 158 ? -0.852 -13.117 -17.781 1 98.88 158 GLY B CA 1
ATOM 3615 C C . GLY B 1 158 ? 0.023 -12.68 -16.609 1 98.88 158 GLY B C 1
ATOM 3616 O O . GLY B 1 158 ? 0.126 -11.484 -16.328 1 98.88 158 GLY B O 1
ATOM 3617 N N . GLN B 1 159 ? 0.676 -13.656 -15.992 1 98.81 159 GLN B N 1
ATOM 3618 C CA . GLN B 1 159 ? 1.548 -13.344 -14.859 1 98.81 159 GLN B CA 1
ATOM 3619 C C . GLN B 1 159 ? 2.732 -12.484 -15.305 1 98.81 159 GLN B C 1
ATOM 3621 O O . GLN B 1 159 ? 3.201 -11.633 -14.547 1 98.81 159 GLN B O 1
ATOM 3626 N N . GLY B 1 160 ? 3.154 -12.664 -16.562 1 98.94 160 GLY B N 1
ATOM 3627 C CA . GLY B 1 160 ? 4.309 -11.969 -17.109 1 98.94 160 GLY B CA 1
ATOM 3628 C C . GLY B 1 160 ? 4.086 -10.477 -17.266 1 98.94 160 GLY B C 1
ATOM 3629 O O . GLY B 1 160 ? 5.043 -9.711 -17.422 1 98.94 160 GLY B O 1
ATOM 3630 N N . THR B 1 161 ? 2.83 -10.008 -17.266 1 98.94 161 THR B N 1
ATOM 3631 C CA . THR B 1 161 ? 2.529 -8.586 -17.422 1 98.94 161 THR B CA 1
ATOM 3632 C C . THR B 1 161 ? 3.104 -7.789 -16.25 1 98.94 161 THR B C 1
ATOM 3634 O O . THR B 1 161 ? 3.391 -6.598 -16.391 1 98.94 161 THR B O 1
ATOM 3637 N N . LEU B 1 162 ? 3.279 -8.484 -15.109 1 98.94 162 LEU B N 1
ATOM 3638 C CA . LEU B 1 162 ? 3.936 -7.875 -13.961 1 98.94 162 LEU B CA 1
ATOM 3639 C C . LEU B 1 162 ? 5.34 -7.406 -14.32 1 98.94 162 LEU B C 1
ATOM 3641 O O . LEU B 1 162 ? 5.734 -6.289 -13.984 1 98.94 162 LEU B O 1
ATOM 3645 N N . GLY B 1 163 ? 6.066 -8.266 -15.047 1 98.94 163 GLY B N 1
ATOM 3646 C CA . GLY B 1 163 ? 7.406 -7.902 -15.484 1 98.94 163 GLY B CA 1
ATOM 3647 C C . GLY B 1 163 ? 7.43 -6.691 -16.391 1 98.94 163 GLY B C 1
ATOM 3648 O O . GLY B 1 163 ? 8.289 -5.82 -16.25 1 98.94 163 GLY B O 1
ATOM 3649 N N . LEU B 1 164 ? 6.477 -6.609 -17.312 1 98.88 164 LEU B N 1
ATOM 3650 C CA . LEU B 1 164 ? 6.363 -5.449 -18.188 1 98.88 164 LEU B CA 1
ATOM 3651 C C . LEU B 1 164 ? 6.176 -4.172 -17.375 1 98.88 164 LEU B C 1
ATOM 3653 O O . LEU B 1 164 ? 6.832 -3.158 -17.641 1 98.88 164 LEU B O 1
ATOM 3657 N N . GLU B 1 165 ? 5.301 -4.242 -16.422 1 98.75 165 GLU B N 1
ATOM 3658 C CA . GLU B 1 165 ? 5.004 -3.076 -15.586 1 98.75 165 GLU B CA 1
ATOM 3659 C C . GLU B 1 165 ? 6.234 -2.619 -14.82 1 98.75 165 GLU B C 1
ATOM 3661 O O . GLU B 1 165 ? 6.504 -1.419 -14.719 1 98.75 165 GLU B O 1
ATOM 3666 N N . VAL B 1 166 ? 6.977 -3.582 -14.25 1 98.88 166 VAL B N 1
ATOM 3667 C CA . VAL B 1 166 ? 8.148 -3.238 -13.445 1 98.88 166 VAL B CA 1
ATOM 3668 C C . VAL B 1 166 ? 9.164 -2.502 -14.312 1 98.88 166 VAL B C 1
ATOM 3670 O O . VAL B 1 166 ? 9.727 -1.482 -13.898 1 98.88 166 VAL B O 1
ATOM 3673 N N . ILE B 1 167 ? 9.406 -3.018 -15.523 1 98.81 167 ILE B N 1
ATOM 3674 C CA . ILE B 1 167 ? 10.352 -2.4 -16.438 1 98.81 167 ILE B CA 1
ATOM 3675 C C . ILE B 1 167 ? 9.906 -0.978 -16.766 1 98.81 167 ILE B C 1
ATOM 3677 O O . ILE B 1 167 ? 10.703 -0.036 -16.688 1 98.81 167 ILE B O 1
ATOM 3681 N N . GLU B 1 168 ? 8.641 -0.834 -17.078 1 98.38 168 GLU B N 1
ATOM 3682 C CA . GLU B 1 168 ? 8.086 0.465 -17.438 1 98.38 168 GLU B CA 1
ATOM 3683 C C . GLU B 1 168 ? 8.148 1.441 -16.281 1 98.38 168 GLU B C 1
ATOM 3685 O O . GLU B 1 168 ? 8.555 2.592 -16.438 1 98.38 168 GLU B O 1
ATOM 3690 N N . GLN B 1 169 ? 7.738 1.016 -15.125 1 97.81 169 GLN B N 1
ATOM 3691 C CA . GLN B 1 169 ? 7.688 1.864 -13.938 1 97.81 169 GLN B CA 1
ATOM 3692 C C . GLN B 1 169 ? 9.094 2.27 -13.5 1 97.81 169 GLN B C 1
ATOM 3694 O O . GLN B 1 169 ? 9.305 3.393 -13.031 1 97.81 169 GLN B O 1
ATOM 3699 N N . ALA B 1 170 ? 10.031 1.319 -13.57 1 98.12 170 ALA B N 1
ATOM 3700 C CA . ALA B 1 170 ? 11.422 1.675 -13.281 1 98.12 170 ALA B CA 1
ATOM 3701 C C . ALA B 1 170 ? 11.914 2.777 -14.219 1 98.12 170 ALA B C 1
ATOM 3703 O O . ALA B 1 170 ? 12.539 3.74 -13.773 1 98.12 170 ALA B O 1
ATOM 3704 N N . ALA B 1 171 ? 11.57 2.652 -15.484 1 97.31 171 ALA B N 1
ATOM 3705 C CA . ALA B 1 171 ? 11.953 3.668 -16.469 1 97.31 171 ALA B CA 1
ATOM 3706 C C . ALA B 1 171 ? 11.32 5.016 -16.125 1 97.31 171 ALA B C 1
ATOM 3708 O O . ALA B 1 171 ? 11.961 6.062 -16.281 1 97.31 171 ALA B O 1
ATOM 3709 N N . GLU B 1 172 ? 10.062 4.996 -15.711 1 95.06 172 GLU B N 1
ATOM 3710 C CA . GLU B 1 172 ? 9.359 6.211 -15.312 1 95.06 172 GLU B CA 1
ATOM 3711 C C . GLU B 1 172 ? 10.062 6.906 -14.156 1 95.06 172 GLU B C 1
ATOM 3713 O O . GLU B 1 172 ? 9.992 8.125 -14.016 1 95.06 172 GLU B O 1
ATOM 3718 N N . LEU B 1 173 ? 10.758 6.117 -13.336 1 93.88 173 LEU B N 1
ATOM 3719 C CA . LEU B 1 173 ? 11.492 6.648 -12.195 1 93.88 173 LEU B CA 1
ATOM 3720 C C . LEU B 1 173 ? 12.914 7.035 -12.602 1 93.88 173 LEU B C 1
ATOM 3722 O O . LEU B 1 173 ? 13.727 7.391 -11.75 1 93.88 173 LEU B O 1
ATOM 3726 N N . GLY B 1 174 ? 13.273 6.859 -13.859 1 94.12 174 GLY B N 1
ATOM 3727 C CA . GLY B 1 174 ? 14.602 7.168 -14.367 1 94.12 174 GLY B CA 1
ATOM 3728 C C . GLY B 1 174 ? 15.633 6.105 -14.023 1 94.12 174 GLY B C 1
ATOM 3729 O O . GLY B 1 174 ? 16.828 6.402 -13.922 1 94.12 174 GLY B O 1
ATOM 3730 N N . ALA B 1 175 ? 15.125 4.938 -13.805 1 95.31 175 ALA B N 1
ATOM 3731 C CA . ALA B 1 175 ? 16.016 3.869 -13.383 1 95.31 175 ALA B CA 1
ATOM 3732 C C . ALA B 1 175 ? 16.172 2.807 -14.469 1 95.31 175 ALA B C 1
ATOM 3734 O O . ALA B 1 175 ? 15.219 2.531 -15.203 1 95.31 175 ALA B O 1
ATOM 3735 N N . THR B 1 176 ? 17.359 2.242 -14.547 1 95.75 176 THR B N 1
ATOM 3736 C CA . THR B 1 176 ? 17.625 1.018 -15.297 1 95.75 176 THR B CA 1
ATOM 3737 C C . THR B 1 176 ? 17.844 -0.159 -14.344 1 95.75 176 THR B C 1
ATOM 3739 O O . THR B 1 176 ? 18.672 -0.086 -13.438 1 95.75 176 THR B O 1
ATOM 3742 N N . LEU B 1 177 ? 17.156 -1.215 -14.602 1 98.56 177 LEU B N 1
ATOM 3743 C CA . LEU B 1 177 ? 17.219 -2.355 -13.695 1 98.56 177 LEU B CA 1
ATOM 3744 C C . LEU B 1 177 ? 18.547 -3.102 -13.852 1 98.56 177 LEU B C 1
ATOM 3746 O O . LEU B 1 177 ? 18.906 -3.488 -14.969 1 98.56 177 LEU B O 1
ATOM 3750 N N . ASP B 1 178 ? 19.234 -3.305 -12.758 1 98.88 178 ASP B N 1
ATOM 3751 C CA . ASP B 1 178 ? 20.422 -4.16 -12.734 1 98.88 178 ASP B CA 1
ATOM 3752 C C . ASP B 1 178 ? 20.062 -5.59 -12.336 1 98.88 178 ASP B C 1
ATOM 3754 O O . ASP B 1 178 ? 20.656 -6.547 -12.828 1 98.88 178 ASP B O 1
ATOM 3758 N N . THR B 1 179 ? 19.156 -5.703 -11.422 1 98.94 179 THR B N 1
ATOM 3759 C CA . THR B 1 179 ? 18.75 -7 -10.891 1 98.94 179 THR B CA 1
ATOM 3760 C C . THR B 1 179 ? 17.25 -7.059 -10.672 1 98.94 179 THR B C 1
ATOM 3762 O O . THR B 1 179 ? 16.641 -6.066 -10.266 1 98.94 179 THR B O 1
ATOM 3765 N N . PHE B 1 180 ? 16.672 -8.148 -11.062 1 98.94 180 PHE B N 1
ATOM 3766 C CA . PHE B 1 180 ? 15.273 -8.461 -10.812 1 98.94 180 PHE B CA 1
ATOM 3767 C C . PHE B 1 180 ? 15.148 -9.734 -9.984 1 98.94 180 PHE B C 1
ATOM 3769 O O . PHE B 1 180 ? 15.711 -10.773 -10.336 1 98.94 180 PHE B O 1
ATOM 3776 N N . VAL B 1 181 ? 14.414 -9.625 -8.828 1 99 181 VAL B N 1
ATOM 3777 C CA . VAL B 1 181 ? 14.281 -10.742 -7.898 1 99 181 VAL B CA 1
ATOM 3778 C C . VAL B 1 181 ? 12.805 -11.086 -7.715 1 99 181 VAL B C 1
ATOM 3780 O O . VAL B 1 181 ? 11.984 -10.211 -7.406 1 99 181 VAL B O 1
ATOM 3783 N N . VAL B 1 182 ? 12.453 -12.352 -7.879 1 98.94 182 VAL B N 1
ATOM 3784 C CA . VAL B 1 182 ? 11.055 -12.758 -7.879 1 98.94 182 VAL B CA 1
ATOM 3785 C C . VAL B 1 182 ? 10.898 -14.07 -7.117 1 98.94 182 VAL B C 1
ATOM 3787 O O . VAL B 1 182 ? 11.766 -14.945 -7.184 1 98.94 182 VAL B O 1
ATOM 3790 N N . PRO B 1 183 ? 9.781 -14.203 -6.309 1 98.88 183 PRO B N 1
ATOM 3791 C CA . PRO B 1 183 ? 9.508 -15.523 -5.734 1 98.88 183 PRO B CA 1
ATOM 3792 C C . PRO B 1 183 ? 9.195 -16.578 -6.797 1 98.88 183 PRO B C 1
ATOM 3794 O O . PRO B 1 183 ? 8.68 -16.25 -7.867 1 98.88 183 PRO B O 1
ATOM 3797 N N . ILE B 1 184 ? 9.539 -17.828 -6.488 1 98.69 184 ILE B N 1
ATOM 3798 C CA . ILE B 1 184 ? 9.242 -18.891 -7.449 1 98.69 184 ILE B CA 1
ATOM 3799 C C . ILE B 1 184 ? 8.734 -20.125 -6.711 1 98.69 184 ILE B C 1
ATOM 3801 O O . ILE B 1 184 ? 9.227 -20.453 -5.629 1 98.69 184 ILE B O 1
ATOM 3805 N N . SER B 1 185 ? 7.738 -20.734 -7.164 1 96.5 185 SER B N 1
ATOM 3806 C CA . SER B 1 185 ? 7.172 -22.031 -6.766 1 96.5 185 SER B CA 1
ATOM 3807 C C . SER B 1 185 ? 6.938 -22.922 -7.977 1 96.5 185 SER B C 1
ATOM 3809 O O . SER B 1 185 ? 7.887 -23.438 -8.57 1 96.5 185 SER B O 1
ATOM 3811 N N . GLY B 1 186 ? 5.711 -22.891 -8.5 1 95.69 186 GLY B N 1
ATOM 3812 C CA . GLY B 1 186 ? 5.453 -23.609 -9.742 1 95.69 186 GLY B CA 1
ATOM 3813 C C . GLY B 1 186 ? 6.066 -22.938 -10.953 1 95.69 186 GLY B C 1
ATOM 3814 O O . GLY B 1 186 ? 6.199 -23.562 -12.008 1 95.69 186 GLY B O 1
ATOM 3815 N N . GLY B 1 187 ? 6.395 -21.75 -10.828 1 98.31 187 GLY B N 1
ATOM 3816 C CA . GLY B 1 187 ? 7.238 -21.047 -11.797 1 98.31 187 GLY B CA 1
ATOM 3817 C C . GLY B 1 187 ? 6.449 -20.188 -12.758 1 98.31 187 GLY B C 1
ATOM 3818 O O . GLY B 1 187 ? 7.023 -19.562 -13.656 1 98.31 187 GLY B O 1
ATOM 3819 N N . GLY B 1 188 ? 5.148 -20.094 -12.602 1 98.31 188 GLY B N 1
ATOM 3820 C CA . GLY B 1 188 ? 4.332 -19.328 -13.539 1 98.31 188 GLY B CA 1
ATOM 3821 C C . GLY B 1 188 ? 4.656 -17.859 -13.562 1 98.31 188 GLY B C 1
ATOM 3822 O O . GLY B 1 188 ? 4.801 -17.25 -14.625 1 98.31 188 GLY B O 1
ATOM 3823 N N . LEU B 1 189 ? 4.77 -17.234 -12.383 1 98.81 189 LEU B N 1
ATOM 3824 C CA . LEU B 1 189 ? 5.102 -15.82 -12.289 1 98.81 189 LEU B CA 1
ATOM 3825 C C . LEU B 1 189 ? 6.504 -15.547 -12.828 1 98.81 189 LEU B C 1
ATOM 3827 O O . LEU B 1 189 ? 6.688 -14.68 -13.68 1 98.81 189 LEU B O 1
ATOM 3831 N N . SER B 1 190 ? 7.469 -16.344 -12.352 1 98.88 190 SER B N 1
ATOM 3832 C CA . SER B 1 190 ? 8.852 -16.141 -12.773 1 98.88 190 SER B CA 1
ATOM 3833 C C . SER B 1 190 ? 9 -16.344 -14.281 1 98.88 190 SER B C 1
ATOM 3835 O O . SER B 1 190 ? 9.641 -15.523 -14.953 1 98.88 190 SER B O 1
ATOM 3837 N N . ALA B 1 191 ? 8.391 -17.375 -14.781 1 98.88 191 ALA B N 1
ATOM 3838 C CA . ALA B 1 191 ? 8.516 -17.641 -16.219 1 98.88 191 ALA B CA 1
ATOM 3839 C C . ALA B 1 191 ? 7.988 -16.453 -17.031 1 98.88 191 ALA B C 1
ATOM 3841 O O . ALA B 1 191 ? 8.648 -16.016 -17.984 1 98.88 191 ALA B O 1
ATOM 3842 N N . GLY B 1 192 ? 6.812 -15.992 -16.703 1 98.94 192 GLY B N 1
ATOM 3843 C CA . GLY B 1 192 ? 6.262 -14.836 -17.391 1 98.94 192 GLY B CA 1
ATOM 3844 C C . GLY B 1 192 ? 7.148 -13.609 -17.312 1 98.94 192 GLY B C 1
ATOM 3845 O O . GLY B 1 192 ? 7.398 -12.945 -18.312 1 98.94 192 GLY B O 1
ATOM 3846 N N . CYS B 1 193 ? 7.621 -13.297 -16.109 1 98.94 193 CYS B N 1
ATOM 3847 C CA . CYS B 1 193 ? 8.484 -12.141 -15.906 1 98.94 193 CYS B CA 1
ATOM 3848 C C . CYS B 1 193 ? 9.789 -12.297 -16.688 1 98.94 193 CYS B C 1
ATOM 3850 O O . CYS B 1 193 ? 10.312 -11.32 -17.234 1 98.94 193 CYS B O 1
ATOM 3852 N N . MET B 1 194 ? 10.328 -13.555 -16.75 1 98.88 194 MET B N 1
ATOM 3853 C CA . MET B 1 194 ? 11.562 -13.797 -17.469 1 98.88 194 MET B CA 1
ATOM 3854 C C . MET B 1 194 ? 11.398 -13.477 -18.953 1 98.88 194 MET B C 1
ATOM 3856 O O . MET B 1 194 ? 12.305 -12.922 -19.578 1 98.88 194 MET B O 1
ATOM 3860 N N . LEU B 1 195 ? 10.258 -13.859 -19.516 1 98.88 195 LEU B N 1
ATOM 3861 C CA . LEU B 1 195 ? 10 -13.555 -20.906 1 98.88 195 LEU B CA 1
ATOM 3862 C C . LEU B 1 195 ? 10 -12.047 -21.156 1 98.88 195 LEU B C 1
ATOM 3864 O O . LEU B 1 195 ? 10.578 -11.57 -22.125 1 98.88 195 LEU B O 1
ATOM 3868 N N . ALA B 1 196 ? 9.359 -11.297 -20.234 1 98.94 196 ALA B N 1
ATOM 3869 C CA . ALA B 1 196 ? 9.328 -9.836 -20.344 1 98.94 196 ALA B CA 1
ATOM 3870 C C . ALA B 1 196 ? 10.727 -9.242 -20.234 1 98.94 196 ALA B C 1
ATOM 3872 O O . ALA B 1 196 ? 11.109 -8.383 -21.031 1 98.94 196 ALA B O 1
ATOM 3873 N N . LEU B 1 197 ? 11.508 -9.719 -19.266 1 98.88 197 LEU B N 1
ATOM 3874 C CA . LEU B 1 197 ? 12.836 -9.18 -19.016 1 98.88 197 LEU B CA 1
ATOM 3875 C C . LEU B 1 197 ? 13.789 -9.523 -20.156 1 98.88 197 LEU B C 1
ATOM 3877 O O . LEU B 1 197 ? 14.602 -8.695 -20.562 1 98.88 197 LEU B O 1
ATOM 3881 N N . GLU B 1 198 ? 13.68 -10.742 -20.641 1 98.75 198 GLU B N 1
ATOM 3882 C CA . GLU B 1 198 ? 14.523 -11.133 -21.766 1 98.75 198 GLU B CA 1
ATOM 3883 C C . GLU B 1 198 ? 14.336 -10.18 -22.938 1 98.75 198 GLU B C 1
ATOM 3885 O O . GLU B 1 198 ? 15.305 -9.812 -23.609 1 98.75 198 GLU B O 1
ATOM 3890 N N . ALA B 1 199 ? 13.148 -9.773 -23.203 1 98.69 199 ALA B N 1
ATOM 3891 C CA . ALA B 1 199 ? 12.812 -8.969 -24.375 1 98.69 199 ALA B CA 1
ATOM 3892 C C . ALA B 1 199 ? 13.117 -7.492 -24.141 1 98.69 199 ALA B C 1
ATOM 3894 O O . ALA B 1 199 ? 13.688 -6.82 -25 1 98.69 199 ALA B O 1
ATOM 3895 N N . ASP B 1 200 ? 12.773 -6.961 -22.922 1 98.5 200 ASP B N 1
ATOM 3896 C CA . ASP B 1 200 ? 12.719 -5.512 -22.766 1 98.5 200 ASP B CA 1
ATOM 3897 C C . ASP B 1 200 ? 13.797 -5.016 -21.797 1 98.5 200 ASP B C 1
ATOM 3899 O O . ASP B 1 200 ? 14.023 -3.812 -21.688 1 98.5 200 ASP B O 1
ATOM 3903 N N . SER B 1 201 ? 14.492 -5.852 -21.125 1 98.62 201 SER B N 1
ATOM 3904 C CA . SER B 1 201 ? 15.57 -5.516 -20.203 1 98.62 201 SER B CA 1
ATOM 3905 C C . SER B 1 201 ? 16.609 -6.625 -20.141 1 98.62 201 SER B C 1
ATOM 3907 O O . SER B 1 201 ? 16.906 -7.152 -19.078 1 98.62 201 SER B O 1
ATOM 3909 N N . PRO B 1 202 ? 17.188 -6.961 -21.297 1 98.31 202 PRO B N 1
ATOM 3910 C CA . PRO B 1 202 ? 18.062 -8.141 -21.406 1 98.31 202 PRO B CA 1
ATOM 3911 C C . PRO B 1 202 ? 19.297 -8.039 -20.516 1 98.31 202 PRO B C 1
ATOM 3913 O O . PRO B 1 202 ? 19.906 -9.062 -20.188 1 98.31 202 PRO B O 1
ATOM 3916 N N . GLY B 1 203 ? 19.656 -6.875 -20.062 1 98.31 203 GLY B N 1
ATOM 3917 C CA . GLY B 1 203 ? 20.828 -6.691 -19.234 1 98.31 203 GLY B CA 1
ATOM 3918 C C . GLY B 1 203 ? 20.562 -6.938 -17.75 1 98.31 203 GLY B C 1
ATOM 3919 O O . GLY B 1 203 ? 21.484 -6.953 -16.938 1 98.31 203 GLY B O 1
ATOM 3920 N N . THR B 1 204 ? 19.344 -7.133 -17.375 1 98.81 204 THR B N 1
ATOM 3921 C CA . THR B 1 204 ? 18.953 -7.316 -15.984 1 98.81 204 THR B CA 1
ATOM 3922 C C . THR B 1 204 ? 19.312 -8.719 -15.508 1 98.81 204 THR B C 1
ATOM 3924 O O . THR B 1 204 ? 18.969 -9.711 -16.156 1 98.81 204 THR B O 1
ATOM 3927 N N . ARG B 1 205 ? 20.016 -8.82 -14.422 1 98.88 205 ARG B N 1
ATOM 3928 C CA . ARG B 1 205 ? 20.219 -10.109 -13.766 1 98.88 205 ARG B CA 1
ATOM 3929 C C . ARG B 1 205 ? 18.906 -10.648 -13.203 1 98.88 205 ARG B C 1
ATOM 3931 O O . ARG B 1 205 ? 18.188 -9.93 -12.508 1 98.88 205 ARG B O 1
ATOM 3938 N N . ARG B 1 206 ? 18.594 -11.859 -13.539 1 98.88 206 ARG B N 1
ATOM 3939 C CA . ARG B 1 206 ? 17.297 -12.453 -13.203 1 98.88 206 ARG B CA 1
ATOM 3940 C C . ARG B 1 206 ? 17.453 -13.516 -12.117 1 98.88 206 ARG B C 1
ATOM 3942 O O . ARG B 1 206 ? 18.094 -14.547 -12.336 1 98.88 206 ARG B O 1
ATOM 3949 N N . VAL B 1 207 ? 16.875 -13.211 -10.891 1 98.94 207 VAL B N 1
ATOM 3950 C CA . VAL B 1 207 ? 17.062 -14.047 -9.711 1 98.94 207 VAL B CA 1
ATOM 3951 C C . VAL B 1 207 ? 15.703 -14.5 -9.18 1 98.94 207 VAL B C 1
ATOM 3953 O O . VAL B 1 207 ? 14.758 -13.711 -9.125 1 98.94 207 VAL B O 1
ATOM 3956 N N . ALA B 1 208 ? 15.555 -15.773 -8.891 1 98.94 208 ALA B N 1
ATOM 3957 C CA . ALA B 1 208 ? 14.375 -16.281 -8.203 1 98.94 208 ALA B CA 1
ATOM 3958 C C . ALA B 1 208 ? 14.711 -16.719 -6.785 1 98.94 208 ALA B C 1
ATOM 3960 O O . ALA B 1 208 ? 15.875 -16.984 -6.469 1 98.94 208 ALA B O 1
ATOM 3961 N N . VAL B 1 209 ? 13.703 -16.75 -5.918 1 98.94 209 VAL B N 1
ATOM 3962 C CA . VAL B 1 209 ? 13.93 -17.094 -4.52 1 98.94 209 VAL B CA 1
ATOM 3963 C C . VAL B 1 209 ? 12.891 -18.109 -4.062 1 98.94 209 VAL B C 1
ATOM 3965 O O . VAL B 1 209 ? 11.711 -18 -4.387 1 98.94 209 VAL B O 1
ATOM 3968 N N . GLU B 1 210 ? 13.336 -19.141 -3.412 1 98.75 210 GLU B N 1
ATOM 3969 C CA . GLU B 1 210 ? 12.531 -20.203 -2.816 1 98.75 210 GLU B CA 1
ATOM 3970 C C . GLU B 1 210 ? 12.758 -20.297 -1.311 1 98.75 210 GLU B C 1
ATOM 3972 O O . GLU B 1 210 ? 13.789 -19.844 -0.806 1 98.75 210 GLU B O 1
ATOM 3977 N N . PRO B 1 211 ? 11.75 -20.922 -0.563 1 98.12 211 PRO B N 1
ATOM 3978 C CA . PRO B 1 211 ? 12.07 -21.266 0.826 1 98.12 211 PRO B CA 1
ATOM 3979 C C . PRO B 1 211 ? 13.102 -22.375 0.937 1 98.12 211 PRO B C 1
ATOM 3981 O O . PRO B 1 211 ? 13.188 -23.234 0.05 1 98.12 211 PRO B O 1
ATOM 3984 N N . ASP B 1 212 ? 13.969 -22.484 1.955 1 97.12 212 ASP B N 1
ATOM 3985 C CA . ASP B 1 212 ? 15.055 -23.438 2.17 1 97.12 212 ASP B CA 1
ATOM 3986 C C . ASP B 1 212 ? 14.57 -24.875 1.93 1 97.12 212 ASP B C 1
ATOM 3988 O O . ASP B 1 212 ? 15.273 -25.672 1.306 1 97.12 212 ASP B O 1
ATOM 3992 N N . ASP B 1 213 ? 13.406 -25.328 2.312 1 94.75 213 ASP B N 1
ATOM 3993 C CA . ASP B 1 213 ? 12.977 -26.734 2.215 1 94.75 213 ASP B CA 1
ATOM 3994 C C . ASP B 1 213 ? 12.047 -26.938 1.021 1 94.75 213 ASP B C 1
ATOM 3996 O O . ASP B 1 213 ? 11.539 -28.031 0.804 1 94.75 213 ASP B O 1
ATOM 4000 N N . PHE B 1 214 ? 11.984 -25.953 0.258 1 97.06 214 PHE B N 1
ATOM 4001 C CA . PHE B 1 214 ? 11.18 -26.047 -0.957 1 97.06 214 PHE B CA 1
ATOM 4002 C C . PHE B 1 214 ? 11.953 -25.5 -2.154 1 97.06 214 PHE B C 1
ATOM 4004 O O . PHE B 1 214 ? 11.43 -24.688 -2.924 1 97.06 214 PHE B O 1
ATOM 4011 N N . ASP B 1 215 ? 13.219 -26 -2.275 1 97.81 215 ASP B N 1
ATOM 4012 C CA . ASP B 1 215 ? 14.141 -25.453 -3.275 1 97.81 215 ASP B CA 1
ATOM 4013 C C . ASP B 1 215 ? 14.203 -26.359 -4.504 1 97.81 215 ASP B C 1
ATOM 4015 O O . ASP B 1 215 ? 15.289 -26.656 -5.008 1 97.81 215 ASP B O 1
ATOM 4019 N N . ASP B 1 216 ? 13.039 -26.875 -4.934 1 98 216 ASP B N 1
ATOM 4020 C CA . ASP B 1 216 ? 12.961 -27.781 -6.074 1 98 216 ASP B CA 1
ATOM 4021 C C . ASP B 1 216 ? 13.523 -27.125 -7.336 1 98 216 ASP B C 1
ATOM 4023 O O . ASP B 1 216 ? 14.227 -27.781 -8.117 1 98 216 ASP B O 1
ATOM 4027 N N . THR B 1 217 ? 13.234 -25.828 -7.617 1 98.56 217 THR B N 1
ATOM 4028 C CA . THR B 1 217 ? 13.719 -25.172 -8.836 1 98.56 217 THR B CA 1
ATOM 4029 C C . THR B 1 217 ? 15.234 -25.078 -8.82 1 98.56 217 THR B C 1
ATOM 4031 O O . THR B 1 217 ? 15.891 -25.375 -9.82 1 98.56 217 THR B O 1
ATOM 4034 N N . ARG B 1 218 ? 15.805 -24.641 -7.684 1 98.44 218 ARG B N 1
ATOM 4035 C CA . ARG B 1 218 ? 17.25 -24.547 -7.562 1 98.44 218 ARG B CA 1
ATOM 4036 C C . ARG B 1 218 ? 17.922 -25.891 -7.84 1 98.44 218 ARG B C 1
ATOM 4038 O O . ARG B 1 218 ? 18.828 -25.969 -8.672 1 98.44 218 ARG B O 1
ATOM 4045 N N . ARG B 1 219 ? 17.453 -26.922 -7.184 1 98.38 219 ARG B N 1
ATOM 4046 C CA . ARG B 1 219 ? 18.031 -28.266 -7.332 1 98.38 219 ARG B CA 1
ATOM 4047 C C . ARG B 1 219 ? 17.828 -28.781 -8.75 1 98.38 219 ARG B C 1
ATOM 4049 O O . ARG B 1 219 ? 18.703 -29.484 -9.289 1 98.38 219 ARG B O 1
ATOM 4056 N N . SER B 1 220 ? 16.656 -28.5 -9.273 1 98.75 220 SER B N 1
ATOM 4057 C CA . SER B 1 220 ? 16.344 -28.938 -10.625 1 98.75 220 SER B CA 1
ATOM 4058 C C . SER B 1 220 ? 17.312 -28.328 -11.641 1 98.75 220 SER B C 1
ATOM 4060 O O . SER B 1 220 ? 17.781 -29 -12.555 1 98.75 220 SER B O 1
ATOM 4062 N N . ILE B 1 221 ? 17.562 -27.031 -11.508 1 98.31 221 ILE B N 1
ATOM 4063 C CA . ILE B 1 221 ? 18.484 -26.344 -12.422 1 98.31 221 ILE B CA 1
ATOM 4064 C C . ILE B 1 221 ? 19.875 -26.969 -12.312 1 98.31 221 ILE B C 1
ATOM 4066 O O . ILE B 1 221 ? 20.531 -27.219 -13.328 1 98.31 221 ILE B O 1
ATOM 4070 N N . GLU B 1 222 ? 20.297 -27.25 -11.125 1 97.75 222 GLU B N 1
ATOM 4071 C CA . GLU B 1 222 ? 21.609 -27.859 -10.898 1 97.75 222 GLU B CA 1
ATOM 4072 C C . GLU B 1 222 ? 21.672 -29.25 -11.523 1 97.75 222 GLU B C 1
ATOM 4074 O O . GLU B 1 222 ? 22.703 -29.641 -12.07 1 97.75 222 GLU B O 1
ATOM 4079 N N . ALA B 1 223 ? 20.609 -29.938 -11.477 1 98.12 223 ALA B N 1
ATOM 4080 C CA . ALA B 1 223 ? 20.578 -31.328 -11.945 1 98.12 223 ALA B CA 1
ATOM 4081 C C . ALA B 1 223 ? 20.281 -31.391 -13.445 1 98.12 223 ALA B C 1
ATOM 4083 O O . ALA B 1 223 ? 20.516 -32.406 -14.086 1 98.12 223 ALA B O 1
ATOM 4084 N N . GLY B 1 224 ? 19.703 -30.359 -14.008 1 97.69 224 GLY B N 1
ATOM 4085 C CA . GLY B 1 224 ? 19.312 -30.328 -15.414 1 97.69 224 GLY B CA 1
ATOM 4086 C C . GLY B 1 224 ? 18.016 -31.062 -15.703 1 97.69 224 GLY B C 1
ATOM 4087 O O . GLY B 1 224 ? 17.734 -31.391 -16.859 1 97.69 224 GLY B O 1
ATOM 4088 N N . GLU B 1 225 ? 17.266 -31.375 -14.617 1 97.88 225 GLU B N 1
ATOM 4089 C CA . GLU B 1 225 ? 15.969 -32.031 -14.727 1 97.88 225 GLU B CA 1
ATOM 4090 C C . GLU B 1 225 ? 15.047 -31.641 -13.57 1 97.88 225 GLU B C 1
ATOM 4092 O O . GLU B 1 225 ? 15.516 -31.203 -12.523 1 97.88 225 GLU B O 1
ATOM 4097 N N . ARG B 1 226 ? 13.781 -31.797 -13.758 1 98.06 226 ARG B N 1
ATOM 4098 C CA . ARG B 1 226 ? 12.82 -31.438 -12.719 1 98.06 226 ARG B CA 1
ATOM 4099 C C . ARG B 1 226 ? 12.883 -32.438 -11.555 1 98.06 226 ARG B C 1
ATOM 4101 O O . ARG B 1 226 ? 12.742 -33.625 -11.75 1 98.06 226 ARG B O 1
ATOM 4108 N N . LEU B 1 227 ? 13.078 -31.922 -10.406 1 97.94 227 LEU B N 1
ATOM 4109 C CA . LEU B 1 227 ? 13.141 -32.719 -9.18 1 97.94 227 LEU B CA 1
ATOM 4110 C C . LEU B 1 227 ? 12.008 -32.344 -8.234 1 97.94 227 LEU B C 1
ATOM 4112 O O . LEU B 1 227 ? 11.484 -31.219 -8.289 1 97.94 227 LEU B O 1
ATOM 4116 N N . ARG B 1 228 ? 11.664 -33.25 -7.375 1 96.81 228 ARG B N 1
ATOM 4117 C CA . ARG B 1 228 ? 10.57 -33.062 -6.426 1 96.81 228 ARG B CA 1
ATOM 4118 C C . ARG B 1 228 ? 11.094 -32.625 -5.055 1 96.81 228 ARG B C 1
ATOM 4120 O O . ARG B 1 228 ? 12.164 -33.062 -4.641 1 96.81 228 ARG B O 1
ATOM 4127 N N . ASN B 1 229 ? 10.328 -31.812 -4.352 1 96.31 229 ASN B N 1
ATOM 4128 C CA . ASN B 1 229 ? 10.617 -31.516 -2.955 1 96.31 229 ASN B CA 1
ATOM 4129 C C . ASN B 1 229 ? 10.328 -32.688 -2.049 1 96.31 229 ASN B C 1
ATOM 4131 O O . ASN B 1 229 ? 9.523 -33.562 -2.398 1 96.31 229 ASN B O 1
ATOM 4135 N N . ASP B 1 230 ? 11.023 -32.719 -0.972 1 95 230 ASP B N 1
ATOM 4136 C CA . ASP B 1 230 ? 10.75 -33.688 0.074 1 95 230 ASP B CA 1
ATOM 4137 C C . ASP B 1 230 ? 9.312 -33.562 0.572 1 95 230 ASP B C 1
ATOM 4139 O O . ASP B 1 230 ? 8.867 -32.5 0.958 1 95 230 ASP B O 1
ATOM 4143 N N . PRO B 1 231 ? 8.539 -34.656 0.52 1 91 231 PRO B N 1
ATOM 4144 C CA . PRO B 1 231 ? 7.148 -34.625 0.978 1 91 231 PRO B CA 1
ATOM 4145 C C . PRO B 1 231 ? 7.023 -34.156 2.432 1 91 231 PRO B C 1
ATOM 4147 O O . PRO B 1 231 ? 5.957 -33.719 2.85 1 91 231 PRO B O 1
ATOM 4150 N N . ASP B 1 232 ? 8.062 -34.25 3.242 1 92.88 232 ASP B N 1
ATOM 4151 C CA . ASP B 1 232 ? 8.039 -33.906 4.66 1 92.88 232 ASP B CA 1
ATOM 4152 C C . ASP B 1 232 ? 8.523 -32.469 4.875 1 92.88 232 ASP B C 1
ATOM 4154 O O . ASP B 1 232 ? 8.586 -31.984 6.012 1 92.88 232 ASP B O 1
ATOM 4158 N N . ALA B 1 233 ? 8.789 -31.781 3.74 1 93.75 233 ALA B N 1
ATOM 4159 C CA . ALA B 1 233 ? 9.234 -30.391 3.852 1 93.75 233 ALA B CA 1
ATOM 4160 C C . ALA B 1 233 ? 8.156 -29.516 4.484 1 93.75 233 ALA B C 1
ATOM 4162 O O . ALA B 1 233 ? 6.961 -29.766 4.312 1 93.75 233 ALA B O 1
ATOM 4163 N N . ARG B 1 234 ? 8.578 -28.547 5.348 1 93.81 234 ARG B N 1
ATOM 4164 C CA . ARG B 1 234 ? 7.676 -27.609 5.996 1 93.81 234 ARG B CA 1
ATOM 4165 C C . ARG B 1 234 ? 8.195 -26.172 5.871 1 93.81 234 ARG B C 1
ATOM 4167 O O . ARG B 1 234 ? 9.406 -25.938 5.863 1 93.81 234 ARG B O 1
ATOM 4174 N N . SER B 1 235 ? 7.312 -25.281 5.777 1 95.88 235 SER B N 1
ATOM 4175 C CA . SER B 1 235 ? 7.609 -23.859 5.75 1 95.88 235 SER B CA 1
ATOM 4176 C C . SER B 1 235 ? 6.363 -23.031 6.055 1 95.88 235 SER B C 1
ATOM 4178 O O . SER B 1 235 ? 5.242 -23.469 5.816 1 95.88 235 SER B O 1
ATOM 4180 N N . ILE B 1 236 ? 6.555 -21.812 6.602 1 95.81 236 ILE B N 1
ATOM 4181 C CA . ILE B 1 236 ? 5.441 -20.906 6.832 1 95.81 236 ILE B CA 1
ATOM 4182 C C . ILE B 1 236 ? 4.988 -20.297 5.508 1 95.81 236 ILE B C 1
ATOM 4184 O O . ILE B 1 236 ? 3.941 -19.656 5.438 1 95.81 236 ILE B O 1
ATOM 4188 N N . CYS B 1 237 ? 5.789 -20.469 4.441 1 95.81 237 CYS B N 1
ATOM 4189 C CA . CYS B 1 237 ? 5.488 -19.938 3.121 1 95.81 237 CYS B CA 1
ATOM 4190 C C . CYS B 1 237 ? 4.547 -20.859 2.357 1 95.81 237 CYS B C 1
ATOM 4192 O O . CYS B 1 237 ? 4.918 -21.406 1.324 1 95.81 237 CYS B O 1
ATOM 4194 N N . ASP B 1 238 ? 3.367 -20.859 2.754 1 88.31 238 ASP B N 1
ATOM 4195 C CA . ASP B 1 238 ? 2.381 -21.828 2.299 1 88.31 238 ASP B CA 1
ATOM 4196 C C . ASP B 1 238 ? 2.061 -21.641 0.818 1 88.31 238 ASP B C 1
ATOM 4198 O O . ASP B 1 238 ? 1.723 -22.609 0.122 1 88.31 238 ASP B O 1
ATOM 4202 N N . ALA B 1 239 ? 2.254 -20.469 0.292 1 87.5 239 ALA B N 1
ATOM 4203 C CA . ALA B 1 239 ? 1.851 -20.141 -1.075 1 87.5 239 ALA B CA 1
ATOM 4204 C C . ALA B 1 239 ? 2.926 -20.562 -2.076 1 87.5 239 ALA B C 1
ATOM 4206 O O . ALA B 1 239 ? 2.713 -20.5 -3.289 1 87.5 239 ALA B O 1
ATOM 4207 N N . VAL B 1 240 ? 4.098 -21.031 -1.572 1 93.81 240 VAL B N 1
ATOM 4208 C CA . VAL B 1 240 ? 5.199 -21.344 -2.475 1 93.81 240 VAL B CA 1
ATOM 4209 C C . VAL B 1 240 ? 5.754 -22.734 -2.145 1 93.81 240 VAL B C 1
ATOM 4211 O O . VAL B 1 240 ? 6.973 -22.922 -2.092 1 93.81 240 VAL B O 1
ATOM 4214 N N . GLN B 1 241 ? 4.828 -23.688 -1.871 1 91.62 241 GLN B N 1
ATOM 4215 C CA . GLN B 1 241 ? 5.227 -25.047 -1.514 1 91.62 241 GLN B CA 1
ATOM 4216 C C . GLN B 1 241 ? 4.891 -26.031 -2.631 1 91.62 241 GLN B C 1
ATOM 4218 O O . GLN B 1 241 ? 4.375 -27.125 -2.371 1 91.62 241 GLN B O 1
ATOM 4223 N N . THR B 1 242 ? 5.254 -25.719 -3.82 1 89.56 242 THR B N 1
ATOM 4224 C CA . THR B 1 242 ? 4.984 -26.609 -4.934 1 89.56 242 THR B CA 1
ATOM 4225 C C . THR B 1 242 ? 5.887 -27.844 -4.867 1 89.56 242 THR B C 1
ATOM 4227 O O . THR B 1 242 ? 7.016 -27.766 -4.387 1 89.56 242 THR B O 1
ATOM 4230 N N . GLU B 1 243 ? 5.406 -28.906 -5.414 1 91.31 243 GLU B N 1
ATOM 4231 C CA . GLU B 1 243 ? 6.113 -30.188 -5.352 1 91.31 243 GLU B CA 1
ATOM 4232 C C . GLU B 1 243 ? 7.27 -30.234 -6.344 1 91.31 243 GLU B C 1
ATOM 4234 O O . GLU B 1 243 ? 8.336 -30.766 -6.043 1 91.31 243 GLU B O 1
ATOM 4239 N N . THR B 1 244 ? 7.016 -29.812 -7.527 1 95.88 244 THR B N 1
ATOM 4240 C CA . THR B 1 244 ? 7.957 -29.891 -8.641 1 95.88 244 THR B CA 1
ATOM 4241 C C . THR B 1 244 ? 7.754 -28.734 -9.609 1 95.88 244 THR B C 1
ATOM 4243 O O . THR B 1 244 ? 6.645 -28.219 -9.742 1 95.88 244 THR B O 1
ATOM 4246 N N . PRO B 1 245 ? 8.844 -28.203 -10.234 1 97.62 245 PRO B N 1
ATOM 4247 C CA . PRO B 1 245 ? 8.641 -27.156 -11.25 1 97.62 245 PRO B CA 1
ATOM 4248 C C . PRO B 1 245 ? 7.633 -27.562 -12.32 1 97.62 245 PRO B C 1
ATOM 4250 O O . PRO B 1 245 ? 7.508 -28.75 -12.633 1 97.62 245 PRO B O 1
ATOM 4253 N N . GLY B 1 246 ? 6.93 -26.656 -12.883 1 96.75 246 GLY B N 1
ATOM 4254 C CA . GLY B 1 246 ? 5.953 -26.938 -13.922 1 96.75 246 GLY B CA 1
ATOM 4255 C C . GLY B 1 246 ? 6.574 -27.469 -15.195 1 96.75 246 GLY B C 1
ATOM 4256 O O . GLY B 1 246 ? 7.773 -27.312 -15.43 1 96.75 246 GLY B O 1
ATOM 4257 N N . ARG B 1 247 ? 5.762 -28.156 -15.961 1 96.25 247 ARG B N 1
ATOM 4258 C CA . ARG B 1 247 ? 6.227 -28.703 -17.234 1 96.25 247 ARG B CA 1
ATOM 4259 C C . ARG B 1 247 ? 6.477 -27.609 -18.25 1 96.25 247 ARG B C 1
ATOM 4261 O O . ARG B 1 247 ? 7.422 -27.688 -19.047 1 96.25 247 ARG B O 1
ATOM 4268 N N . LEU B 1 248 ? 5.629 -26.641 -18.203 1 97.62 248 LEU B N 1
ATOM 4269 C CA . LEU B 1 248 ? 5.75 -25.547 -19.172 1 97.62 248 LEU B CA 1
ATOM 4270 C C . LEU B 1 248 ? 6.648 -24.438 -18.641 1 97.62 248 LEU B C 1
ATOM 4272 O O . LEU B 1 248 ? 7.324 -23.766 -19.422 1 97.62 248 LEU B O 1
ATOM 4276 N N . THR B 1 249 ? 6.641 -24.25 -17.312 1 98.31 249 THR B N 1
ATOM 4277 C CA . THR B 1 249 ? 7.418 -23.156 -16.734 1 98.31 249 THR B CA 1
ATOM 4278 C C . THR B 1 249 ? 8.906 -23.516 -16.703 1 98.31 249 THR B C 1
ATOM 4280 O O . THR B 1 249 ? 9.758 -22.641 -16.812 1 98.31 249 THR B O 1
ATOM 4283 N N . TRP B 1 250 ? 9.234 -24.812 -16.688 1 97.88 250 TRP B N 1
ATOM 4284 C CA . TRP B 1 250 ? 10.594 -25.312 -16.484 1 97.88 250 TRP B CA 1
ATOM 4285 C C . TRP B 1 250 ? 11.5 -24.906 -17.641 1 97.88 250 TRP B C 1
ATOM 4287 O O . TRP B 1 250 ? 12.555 -24.312 -17.438 1 97.88 250 TRP B O 1
ATOM 4297 N N . PRO B 1 251 ? 11.07 -25.156 -18.875 1 97.94 251 PRO B N 1
ATOM 4298 C CA . PRO B 1 251 ? 11.977 -24.812 -19.969 1 97.94 251 PRO B CA 1
ATOM 4299 C C . PRO B 1 251 ? 12.242 -23.312 -20.062 1 97.94 251 PRO B C 1
ATOM 4301 O O . PRO B 1 251 ? 13.297 -22.891 -20.547 1 97.94 251 PRO B O 1
ATOM 4304 N N . ILE B 1 252 ? 11.352 -22.469 -19.578 1 98.62 252 ILE B N 1
ATOM 4305 C CA . ILE B 1 252 ? 11.539 -21.016 -19.594 1 98.62 252 ILE B CA 1
ATOM 4306 C C . ILE B 1 252 ? 12.469 -20.609 -18.469 1 98.62 252 ILE B C 1
ATOM 4308 O O . ILE B 1 252 ? 13.492 -19.969 -18.688 1 98.62 252 ILE B O 1
ATOM 4312 N N . ASN B 1 253 ? 12.172 -21.031 -17.25 1 98.75 253 ASN B N 1
ATOM 4313 C CA . ASN B 1 253 ? 12.922 -20.641 -16.062 1 98.75 253 ASN B CA 1
ATOM 4314 C C . ASN B 1 253 ? 14.336 -21.203 -16.078 1 9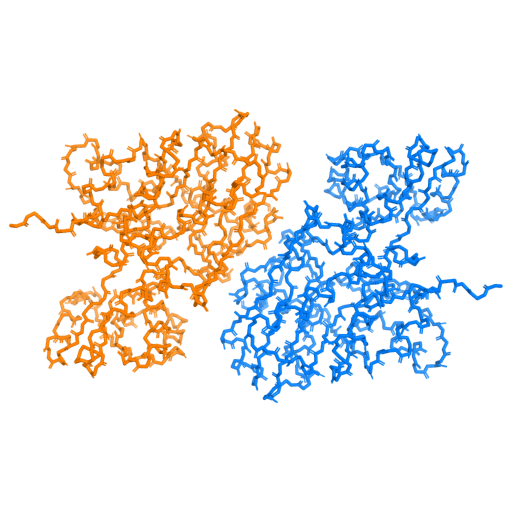8.75 253 ASN B C 1
ATOM 4316 O O . ASN B 1 253 ? 15.289 -20.5 -15.742 1 98.75 253 ASN B O 1
ATOM 4320 N N . SER B 1 254 ? 14.477 -22.484 -16.484 1 98.5 254 SER B N 1
ATOM 4321 C CA . SER B 1 254 ? 15.789 -23.125 -16.484 1 98.5 254 SER B CA 1
ATOM 4322 C C . SER B 1 254 ? 16.734 -22.438 -17.469 1 98.5 254 SER B C 1
ATOM 4324 O O . SER B 1 254 ? 17.938 -22.375 -17.25 1 98.5 254 SER B O 1
ATOM 4326 N N . ARG B 1 255 ? 16.172 -21.875 -18.5 1 98.06 255 ARG B N 1
ATOM 4327 C CA . ARG B 1 255 ? 16.969 -21.203 -19.531 1 98.06 255 ARG B CA 1
ATOM 4328 C C . ARG B 1 255 ? 17.281 -19.766 -19.125 1 98.06 255 ARG B C 1
ATOM 4330 O O . ARG B 1 255 ? 18.375 -19.266 -19.391 1 98.06 255 ARG B O 1
ATOM 4337 N N . LEU B 1 256 ? 16.328 -19.109 -18.438 1 98.75 256 LEU B N 1
ATOM 4338 C CA . LEU B 1 256 ? 16.406 -17.656 -18.391 1 98.75 256 LEU B CA 1
ATOM 4339 C C . LEU B 1 256 ? 16.812 -17.172 -17.016 1 98.75 256 LEU B C 1
ATOM 4341 O O . LEU B 1 256 ? 17.25 -16.016 -16.859 1 98.75 256 LEU B O 1
ATOM 4345 N N . LEU B 1 257 ? 16.641 -17.969 -16 1 98.81 257 LEU B N 1
ATOM 4346 C CA . LEU B 1 257 ? 17.078 -17.578 -14.672 1 98.81 257 LEU B CA 1
ATOM 4347 C C . LEU B 1 257 ? 18.594 -17.609 -14.57 1 98.81 257 LEU B C 1
ATOM 4349 O O . LEU B 1 257 ? 19.234 -18.547 -15.062 1 98.81 257 LEU B O 1
ATOM 4353 N N . HIS B 1 258 ? 19.156 -16.625 -13.945 1 98.69 258 HIS B N 1
ATOM 4354 C CA . HIS B 1 258 ? 20.594 -16.609 -13.703 1 98.69 258 HIS B CA 1
ATOM 4355 C C . HIS B 1 258 ? 20.938 -17.297 -12.391 1 98.69 258 HIS B C 1
ATOM 4357 O O . HIS B 1 258 ? 22.031 -17.844 -12.25 1 98.69 258 HIS B O 1
ATOM 4363 N N . GLU B 1 259 ? 20.016 -17.203 -11.43 1 98.5 259 GLU B N 1
ATOM 4364 C CA . GLU B 1 259 ? 20.281 -17.719 -10.094 1 98.5 259 GLU B CA 1
ATOM 4365 C C . GLU B 1 259 ? 18.984 -18 -9.352 1 98.5 259 GLU B C 1
ATOM 4367 O O . GLU B 1 259 ? 17.969 -17.344 -9.586 1 98.5 259 GLU B O 1
ATOM 4372 N N . VAL B 1 260 ? 18.984 -19.047 -8.555 1 98.88 260 VAL B N 1
ATOM 4373 C CA . VAL B 1 260 ? 17.906 -19.328 -7.617 1 98.88 260 VAL B CA 1
ATOM 4374 C C . VAL B 1 260 ? 18.453 -19.406 -6.195 1 98.88 260 VAL B C 1
ATOM 4376 O O . VAL B 1 260 ? 19.359 -20.203 -5.914 1 98.88 260 VAL B O 1
ATOM 4379 N N . LEU B 1 261 ? 17.969 -18.531 -5.352 1 98.88 261 LEU B N 1
ATOM 4380 C CA . LEU B 1 261 ? 18.391 -18.453 -3.959 1 98.88 261 LEU B CA 1
ATOM 4381 C C . LEU B 1 261 ? 17.328 -19.031 -3.031 1 98.88 261 LEU B C 1
ATOM 4383 O O . LEU B 1 261 ? 16.188 -19.281 -3.455 1 98.88 261 LEU B O 1
ATOM 4387 N N . THR B 1 262 ? 17.719 -19.328 -1.823 1 98.75 262 THR B N 1
ATOM 4388 C CA . THR B 1 262 ? 16.766 -19.781 -0.814 1 98.75 262 THR B CA 1
ATOM 4389 C C . THR B 1 262 ? 16.828 -18.891 0.426 1 98.75 262 THR B C 1
ATOM 4391 O O . THR B 1 262 ? 17.828 -18.234 0.672 1 98.75 262 THR B O 1
ATOM 4394 N N . VAL B 1 263 ? 15.734 -18.812 1.174 1 98.81 263 VAL B N 1
ATOM 4395 C CA . VAL B 1 263 ? 15.68 -18.062 2.422 1 98.81 263 VAL B CA 1
ATOM 4396 C C . VAL B 1 263 ? 14.977 -18.891 3.496 1 98.81 263 VAL B C 1
ATOM 4398 O O . VAL B 1 263 ? 14.164 -19.766 3.184 1 98.81 263 VAL B O 1
ATOM 4401 N N . SER B 1 264 ? 15.266 -18.609 4.738 1 98.69 264 SER B N 1
ATOM 4402 C CA . SER B 1 264 ? 14.633 -19.266 5.879 1 98.69 264 SER B CA 1
ATOM 4403 C C . SER B 1 264 ? 13.289 -18.641 6.215 1 98.69 264 SER B C 1
ATOM 4405 O O . SER B 1 264 ? 12.984 -17.531 5.762 1 98.69 264 SER B O 1
ATOM 4407 N N . ASP B 1 265 ? 12.523 -19.391 6.996 1 98.31 265 ASP B N 1
ATOM 4408 C CA . ASP B 1 265 ? 11.258 -18.859 7.488 1 98.31 265 ASP B CA 1
ATOM 4409 C C . ASP B 1 265 ? 11.477 -17.578 8.297 1 98.31 265 ASP B C 1
ATOM 4411 O O . ASP B 1 265 ? 10.68 -16.641 8.227 1 98.31 265 ASP B O 1
ATOM 4415 N N . ASP B 1 266 ? 12.555 -17.562 9.055 1 98.56 266 ASP B N 1
ATOM 4416 C CA . ASP B 1 266 ? 12.859 -16.391 9.867 1 98.56 266 ASP B CA 1
ATOM 4417 C C . ASP B 1 266 ? 13.164 -15.172 8.984 1 98.56 266 ASP B C 1
ATOM 4419 O O . ASP B 1 266 ? 12.727 -14.055 9.281 1 98.56 266 ASP B O 1
ATOM 4423 N N . GLU B 1 267 ? 13.922 -15.359 7.926 1 98.69 267 GLU B N 1
ATOM 4424 C CA . GLU B 1 267 ? 14.203 -14.289 6.98 1 98.69 267 GLU B CA 1
ATOM 4425 C C . GLU B 1 267 ? 12.922 -13.766 6.332 1 98.69 267 GLU B C 1
ATOM 4427 O O . GLU B 1 267 ? 12.766 -12.562 6.121 1 98.69 267 GLU B O 1
ATOM 4432 N N . ALA B 1 268 ? 12.016 -14.695 6.012 1 98.75 268 ALA B N 1
ATOM 4433 C CA . ALA B 1 268 ? 10.727 -14.305 5.441 1 98.75 268 ALA B CA 1
ATOM 4434 C C . ALA B 1 268 ? 9.93 -13.445 6.418 1 98.75 268 ALA B C 1
ATOM 4436 O O . ALA B 1 268 ? 9.367 -12.422 6.031 1 98.75 268 ALA B O 1
ATOM 4437 N N . LEU B 1 269 ? 9.93 -13.883 7.68 1 98.75 269 LEU B N 1
ATOM 4438 C CA . LEU B 1 269 ? 9.211 -13.133 8.703 1 98.75 269 LEU B CA 1
ATOM 4439 C C . LEU B 1 269 ? 9.789 -11.727 8.844 1 98.75 269 LEU B C 1
ATOM 4441 O O . LEU B 1 269 ? 9.047 -10.75 8.961 1 98.75 269 LEU B O 1
ATOM 4445 N N . HIS B 1 270 ? 11.094 -11.609 8.844 1 98.62 270 HIS B N 1
ATOM 4446 C CA . HIS B 1 270 ? 11.75 -10.312 8.93 1 98.62 270 HIS B CA 1
ATOM 4447 C C . HIS B 1 270 ? 11.367 -9.422 7.75 1 98.62 270 HIS B C 1
ATOM 4449 O O . HIS B 1 270 ? 11.156 -8.219 7.914 1 98.62 270 HIS B O 1
ATOM 4455 N N . ALA B 1 271 ? 11.344 -10 6.566 1 98.81 271 ALA B N 1
ATOM 4456 C CA . ALA B 1 271 ? 10.969 -9.25 5.375 1 98.81 271 ALA B CA 1
ATOM 4457 C C . ALA B 1 271 ? 9.523 -8.773 5.457 1 98.81 271 ALA B C 1
ATOM 4459 O O . ALA B 1 271 ? 9.211 -7.656 5.039 1 98.81 271 ALA B O 1
ATOM 4460 N N . MET B 1 272 ? 8.648 -9.633 6.008 1 98.88 272 MET B N 1
ATOM 4461 C CA . MET B 1 272 ? 7.266 -9.219 6.23 1 98.88 272 MET B CA 1
ATOM 4462 C C . MET B 1 272 ? 7.203 -7.996 7.141 1 98.88 272 MET B C 1
ATOM 4464 O O . MET B 1 272 ? 6.504 -7.031 6.836 1 98.88 272 MET B O 1
ATOM 4468 N N . ALA B 1 273 ? 7.922 -8.07 8.211 1 98.62 273 ALA B N 1
ATOM 4469 C CA . ALA B 1 273 ? 7.957 -6.957 9.156 1 98.62 273 ALA B CA 1
ATOM 4470 C C . ALA B 1 273 ? 8.484 -5.688 8.492 1 98.62 273 ALA B C 1
ATOM 4472 O O . ALA B 1 273 ? 7.93 -4.605 8.672 1 98.62 273 ALA B O 1
ATOM 4473 N N . THR B 1 274 ? 9.555 -5.836 7.727 1 98.25 274 THR B N 1
ATOM 4474 C CA . THR B 1 274 ? 10.148 -4.703 7.031 1 98.25 274 THR B CA 1
ATOM 4475 C C . THR B 1 274 ? 9.156 -4.09 6.047 1 98.25 274 THR B C 1
ATOM 4477 O O . THR B 1 274 ? 9.062 -2.865 5.934 1 98.25 274 THR B O 1
ATOM 4480 N N . ALA B 1 275 ? 8.391 -4.934 5.324 1 98.75 275 ALA B N 1
ATOM 4481 C CA . ALA B 1 275 ? 7.383 -4.441 4.395 1 98.75 275 ALA B CA 1
ATOM 4482 C C . ALA B 1 275 ? 6.336 -3.594 5.117 1 98.75 275 ALA B C 1
ATOM 4484 O O . ALA B 1 275 ? 5.949 -2.529 4.633 1 98.75 275 ALA B O 1
ATOM 4485 N N . MET B 1 276 ? 5.895 -4.023 6.293 1 98.5 276 MET B N 1
ATOM 4486 C CA . MET B 1 276 ? 4.887 -3.289 7.051 1 98.5 276 MET B CA 1
ATOM 4487 C C . MET B 1 276 ? 5.461 -1.988 7.602 1 98.5 276 MET B C 1
ATOM 4489 O O . MET B 1 276 ? 4.852 -0.926 7.461 1 98.5 276 MET B O 1
ATOM 4493 N N . VAL B 1 277 ? 6.645 -2.053 8.117 1 96.12 277 VAL B N 1
ATOM 4494 C CA . VAL B 1 277 ? 7.188 -0.946 8.898 1 96.12 277 VAL B CA 1
ATOM 4495 C C . VAL B 1 277 ? 7.801 0.094 7.965 1 96.12 277 VAL B C 1
ATOM 4497 O O . VAL B 1 277 ? 7.641 1.299 8.172 1 96.12 277 VAL B O 1
ATOM 4500 N N . GLU B 1 278 ? 8.461 -0.33 6.879 1 95.25 278 GLU B N 1
ATOM 4501 C CA . GLU B 1 278 ? 9.227 0.581 6.031 1 95.25 278 GLU B CA 1
ATOM 4502 C C . GLU B 1 278 ? 8.461 0.92 4.758 1 95.25 278 GLU B C 1
ATOM 4504 O O . GLU B 1 278 ? 8.555 2.041 4.25 1 95.25 278 GLU B O 1
ATOM 4509 N N . LEU B 1 279 ? 7.723 -0.035 4.234 1 98.06 279 LEU B N 1
ATOM 4510 C CA . LEU B 1 279 ? 7.07 0.158 2.947 1 98.06 279 LEU B CA 1
ATOM 4511 C C . LEU B 1 279 ? 5.574 0.39 3.127 1 98.06 279 LEU B C 1
ATOM 4513 O O . LEU B 1 279 ? 4.883 0.783 2.184 1 98.06 279 LEU B O 1
ATOM 4517 N N . LYS B 1 280 ? 5.086 0.125 4.312 1 98.5 280 LYS B N 1
ATOM 4518 C CA . LYS B 1 280 ? 3.705 0.379 4.715 1 98.5 280 LYS B CA 1
ATOM 4519 C C . LYS B 1 280 ? 2.734 -0.511 3.945 1 98.5 280 LYS B C 1
ATOM 4521 O O . LYS B 1 280 ? 1.602 -0.111 3.672 1 98.5 280 LYS B O 1
ATOM 4526 N N . VAL B 1 281 ? 3.16 -1.749 3.547 1 98.81 281 VAL B N 1
ATOM 4527 C CA . VAL B 1 281 ? 2.279 -2.717 2.902 1 98.81 281 VAL B CA 1
ATOM 4528 C C . VAL B 1 281 ? 2.361 -4.055 3.631 1 98.81 281 VAL B C 1
ATOM 4530 O O . VAL B 1 281 ? 3.344 -4.336 4.324 1 98.81 281 VAL B O 1
ATOM 4533 N N . VAL B 1 282 ? 1.326 -4.824 3.51 1 98.62 282 VAL B N 1
ATOM 4534 C CA . VAL B 1 282 ? 1.255 -6.172 4.059 1 98.62 282 VAL B CA 1
ATOM 4535 C C . VAL B 1 282 ? 1.578 -7.195 2.969 1 98.62 282 VAL B C 1
ATOM 4537 O O . VAL B 1 282 ? 1.024 -7.133 1.869 1 98.62 282 VAL B O 1
ATOM 4540 N N . VAL B 1 283 ? 2.49 -8.047 3.271 1 98.56 283 VAL B N 1
ATOM 4541 C CA . VAL B 1 283 ? 2.846 -9.133 2.357 1 98.56 283 VAL B CA 1
ATOM 4542 C C . VAL B 1 283 ? 2.799 -10.469 3.094 1 98.56 283 VAL B C 1
ATOM 4544 O O . VAL B 1 283 ? 3.117 -10.539 4.281 1 98.56 283 VAL B O 1
ATOM 4547 N N . GLU B 1 284 ? 2.342 -11.531 2.42 1 97.75 284 GLU B N 1
ATOM 4548 C CA . GLU B 1 284 ? 2.32 -12.859 3.021 1 97.75 284 GLU B CA 1
ATOM 4549 C C . GLU B 1 284 ? 3.699 -13.508 2.971 1 97.75 284 GLU B C 1
ATOM 4551 O O . GLU B 1 284 ? 4.562 -13.094 2.195 1 97.75 284 GLU B O 1
ATOM 4556 N N . PRO B 1 285 ? 3.953 -14.586 3.727 1 98 285 PRO B N 1
ATOM 4557 C CA . PRO B 1 285 ? 5.309 -15.125 3.867 1 98 285 PRO B CA 1
ATOM 4558 C C . PRO B 1 285 ? 5.934 -15.508 2.529 1 98 285 PRO B C 1
ATOM 4560 O O . PRO B 1 285 ? 7.051 -15.078 2.219 1 98 285 PRO B O 1
ATOM 4563 N N . GLY B 1 286 ? 5.199 -16.266 1.718 1 97.5 286 GLY B N 1
ATOM 4564 C CA . GLY B 1 286 ? 5.727 -16.703 0.437 1 97.5 286 GLY B CA 1
ATOM 4565 C C . GLY B 1 286 ? 6.016 -15.555 -0.516 1 97.5 286 GLY B C 1
ATOM 4566 O O . GLY B 1 286 ? 6.875 -15.672 -1.393 1 97.5 286 GLY B O 1
ATOM 4567 N N . ALA B 1 287 ? 5.316 -14.453 -0.33 1 98.31 287 ALA B N 1
ATOM 4568 C CA . ALA B 1 287 ? 5.461 -13.281 -1.184 1 98.31 287 ALA B CA 1
ATOM 4569 C C . ALA B 1 287 ? 6.629 -12.406 -0.728 1 98.31 287 ALA B C 1
ATOM 4571 O O . ALA B 1 287 ? 7.102 -11.555 -1.477 1 98.31 287 ALA B O 1
ATOM 4572 N N . ALA B 1 288 ? 7.141 -12.648 0.479 1 98.75 288 ALA B N 1
ATOM 4573 C CA . ALA B 1 288 ? 8.164 -11.789 1.076 1 98.75 288 ALA B CA 1
ATOM 4574 C C . ALA B 1 288 ? 9.562 -12.328 0.782 1 98.75 288 ALA B C 1
ATOM 4576 O O . ALA B 1 288 ? 10.562 -11.641 1.015 1 98.75 288 ALA B O 1
ATOM 4577 N N . ILE B 1 289 ? 9.664 -13.461 0.19 1 98.88 289 ILE B N 1
ATOM 4578 C CA . ILE B 1 289 ? 10.938 -14.18 0.193 1 98.88 289 ILE B CA 1
ATOM 4579 C C . ILE B 1 289 ? 11.914 -13.484 -0.75 1 98.88 289 ILE B C 1
ATOM 4581 O O . ILE B 1 289 ? 13.125 -13.508 -0.52 1 98.88 289 ILE B O 1
ATOM 4585 N N . ALA B 1 290 ? 11.461 -12.906 -1.862 1 98.94 290 ALA B N 1
ATOM 4586 C CA . ALA B 1 290 ? 12.367 -12.141 -2.715 1 98.94 290 ALA B CA 1
ATOM 4587 C C . ALA B 1 290 ? 12.961 -10.961 -1.958 1 98.94 290 ALA B C 1
ATOM 4589 O O . ALA B 1 290 ? 14.172 -10.711 -2.023 1 98.94 290 ALA B O 1
ATOM 4590 N N . LEU B 1 291 ? 12.133 -10.227 -1.233 1 98.94 291 LEU B N 1
ATOM 4591 C CA . LEU B 1 291 ? 12.602 -9.125 -0.391 1 98.94 291 LEU B CA 1
ATOM 4592 C C . LEU B 1 291 ? 13.539 -9.633 0.695 1 98.94 291 LEU B C 1
ATOM 4594 O O . LEU B 1 291 ? 14.555 -9 0.989 1 98.94 291 LEU B O 1
ATOM 4598 N N . ALA B 1 292 ? 13.188 -10.781 1.243 1 98.94 292 ALA B N 1
ATOM 4599 C CA . ALA B 1 292 ? 14 -11.398 2.291 1 98.94 292 ALA B CA 1
ATOM 4600 C C . ALA B 1 292 ? 15.422 -11.656 1.804 1 98.94 292 ALA B C 1
ATOM 4602 O O . ALA B 1 292 ? 16.391 -11.391 2.521 1 98.94 292 ALA B O 1
ATOM 4603 N N . ALA B 1 293 ? 15.539 -12.18 0.596 1 98.94 293 ALA B N 1
ATOM 4604 C CA . ALA B 1 293 ? 16.859 -12.484 0.048 1 98.94 293 ALA B CA 1
ATOM 4605 C C . ALA B 1 293 ? 17.719 -11.227 -0.055 1 98.94 293 ALA B C 1
ATOM 4607 O O . ALA B 1 293 ? 18.906 -11.25 0.268 1 98.94 293 ALA B O 1
ATOM 4608 N N . VAL B 1 294 ? 17.125 -10.148 -0.507 1 98.94 294 VAL B N 1
ATOM 4609 C CA . VAL B 1 294 ? 17.844 -8.883 -0.65 1 98.94 294 VAL B CA 1
ATOM 4610 C C . VAL B 1 294 ? 18.25 -8.352 0.727 1 98.94 294 VAL B C 1
ATOM 4612 O O . VAL B 1 294 ? 19.391 -7.973 0.947 1 98.94 294 VAL B O 1
ATOM 4615 N N . LEU B 1 295 ? 17.312 -8.391 1.666 1 98.62 295 LEU B N 1
ATOM 4616 C CA . LEU B 1 295 ? 17.547 -7.844 2.998 1 98.62 295 LEU B CA 1
ATOM 4617 C C . LEU B 1 295 ? 18.578 -8.672 3.75 1 98.62 295 LEU B C 1
ATOM 4619 O O . LEU B 1 295 ? 19.297 -8.148 4.598 1 98.62 295 LEU B O 1
ATOM 4623 N N . ALA B 1 296 ? 18.641 -9.953 3.426 1 98.56 296 ALA B N 1
ATOM 4624 C CA . ALA B 1 296 ? 19.594 -10.852 4.078 1 98.56 296 ALA B CA 1
ATOM 4625 C C . ALA B 1 296 ? 20.969 -10.742 3.441 1 98.56 296 ALA B C 1
ATOM 4627 O O . ALA B 1 296 ? 21.906 -11.438 3.85 1 98.56 296 ALA B O 1
ATOM 4628 N N . GLY B 1 297 ? 21.141 -9.945 2.428 1 98.56 297 GLY B N 1
ATOM 4629 C CA . GLY B 1 297 ? 22.438 -9.711 1.799 1 98.56 297 GLY B CA 1
ATOM 4630 C C . GLY B 1 297 ? 22.812 -10.797 0.806 1 98.56 297 GLY B C 1
ATOM 4631 O O . GLY B 1 297 ? 23.984 -10.93 0.445 1 98.56 297 GLY B O 1
ATOM 4632 N N . LYS B 1 298 ? 21.812 -11.578 0.384 1 98.75 298 LYS B N 1
ATOM 4633 C CA . LYS B 1 298 ? 22.109 -12.695 -0.506 1 98.75 298 LYS B CA 1
ATOM 4634 C C . LYS B 1 298 ? 22.156 -12.242 -1.963 1 98.75 298 LYS B C 1
ATOM 4636 O O . LYS B 1 298 ? 22.625 -12.977 -2.834 1 98.75 298 LYS B O 1
ATOM 4641 N N . VAL B 1 299 ? 21.656 -11.062 -2.266 1 98.75 299 VAL B N 1
ATOM 4642 C CA . VAL B 1 299 ? 21.688 -10.438 -3.586 1 98.75 299 VAL B CA 1
ATOM 4643 C C . VAL B 1 299 ? 22.562 -9.188 -3.551 1 98.75 299 VAL B C 1
ATOM 4645 O O . VAL B 1 299 ? 22.344 -8.289 -2.74 1 98.75 299 VAL B O 1
ATOM 4648 N N . PRO B 1 300 ? 23.562 -9.102 -4.387 1 98.38 300 PRO B N 1
ATOM 4649 C CA . PRO B 1 300 ? 24.328 -7.855 -4.449 1 98.38 300 PRO B CA 1
ATOM 4650 C C . PRO B 1 300 ? 23.484 -6.656 -4.855 1 98.38 300 PRO B C 1
ATOM 4652 O O . PRO B 1 300 ? 22.75 -6.719 -5.844 1 98.38 300 PRO B O 1
ATOM 4655 N N . THR B 1 301 ? 23.578 -5.531 -4.055 1 98.56 301 THR B N 1
ATOM 4656 C CA . THR B 1 301 ? 22.703 -4.395 -4.32 1 98.56 301 THR B CA 1
ATOM 4657 C C . THR B 1 301 ? 23.516 -3.094 -4.352 1 98.56 301 THR B C 1
ATOM 4659 O O . THR B 1 301 ? 23 -2.057 -4.781 1 98.56 301 THR B O 1
ATOM 4662 N N . GLU B 1 302 ? 24.734 -3.059 -3.846 1 98.12 302 GLU B N 1
ATOM 4663 C CA . GLU B 1 302 ? 25.5 -1.826 -3.695 1 98.12 302 GLU B CA 1
ATOM 4664 C C . GLU B 1 302 ? 25.656 -1.106 -5.031 1 98.12 302 GLU B C 1
ATOM 4666 O O . GLU B 1 302 ? 26.203 -1.665 -5.984 1 98.12 302 GLU B O 1
ATOM 4671 N N . GLY B 1 303 ? 25.172 0.133 -5.121 1 98.06 303 GLY B N 1
ATOM 4672 C CA . GLY B 1 303 ? 25.297 0.956 -6.316 1 98.06 303 GLY B CA 1
ATOM 4673 C C . GLY B 1 303 ? 24.406 0.482 -7.453 1 98.06 303 GLY B C 1
ATOM 4674 O O . GLY B 1 303 ? 24.5 0.992 -8.57 1 98.06 303 GLY B O 1
ATOM 4675 N N . LEU B 1 304 ? 23.531 -0.484 -7.18 1 98.69 304 LEU B N 1
ATOM 4676 C CA . LEU B 1 304 ? 22.719 -1.086 -8.227 1 98.69 304 LEU B CA 1
ATOM 4677 C C . LEU B 1 304 ? 21.234 -0.789 -7.992 1 98.69 304 LEU B C 1
ATOM 4679 O O . LEU B 1 304 ? 20.844 -0.403 -6.891 1 98.69 304 LEU B O 1
ATOM 4683 N N . THR B 1 305 ? 20.484 -0.823 -9.062 1 98.75 305 THR B N 1
ATOM 4684 C CA . THR B 1 305 ? 19.031 -0.773 -8.961 1 98.75 305 THR B CA 1
ATOM 4685 C C . THR B 1 305 ? 18.438 -2.18 -8.992 1 98.75 305 THR B C 1
ATOM 4687 O O . THR B 1 305 ? 18.562 -2.889 -9.992 1 98.75 305 THR B O 1
ATOM 4690 N N . THR B 1 306 ? 17.875 -2.582 -7.906 1 98.94 306 THR B N 1
ATOM 4691 C CA . THR B 1 306 ? 17.281 -3.906 -7.746 1 98.94 306 THR B CA 1
ATOM 4692 C C . THR B 1 306 ? 15.773 -3.807 -7.582 1 98.94 306 THR B C 1
ATOM 4694 O O . THR B 1 306 ? 15.281 -3.074 -6.723 1 98.94 306 THR B O 1
ATOM 4697 N N . ALA B 1 307 ? 15.039 -4.453 -8.492 1 98.94 307 ALA B N 1
ATOM 4698 C CA . ALA B 1 307 ? 13.594 -4.582 -8.328 1 98.94 307 ALA B CA 1
ATOM 4699 C C . ALA B 1 307 ? 13.227 -5.93 -7.715 1 98.94 307 ALA B C 1
ATOM 4701 O O . ALA B 1 307 ? 13.766 -6.965 -8.109 1 98.94 307 ALA B O 1
ATOM 4702 N N . VAL B 1 308 ? 12.375 -5.918 -6.73 1 98.94 308 VAL B N 1
ATOM 4703 C CA . VAL B 1 308 ? 11.906 -7.129 -6.062 1 98.94 308 VAL B CA 1
ATOM 4704 C C . VAL B 1 308 ? 10.383 -7.203 -6.141 1 98.94 308 VAL B C 1
ATOM 4706 O O . VAL B 1 308 ? 9.703 -6.176 -6.078 1 98.94 308 VAL B O 1
ATOM 4709 N N . VAL B 1 309 ? 9.867 -8.398 -6.27 1 98.94 309 VAL B N 1
ATOM 4710 C CA . VAL B 1 309 ? 8.43 -8.594 -6.352 1 98.94 309 VAL B CA 1
ATOM 4711 C C . VAL B 1 309 ? 7.898 -9.125 -5.02 1 98.94 309 VAL B C 1
ATOM 4713 O O . VAL B 1 309 ? 8.352 -10.172 -4.539 1 98.94 309 VAL B O 1
ATOM 4716 N N . CYS B 1 310 ? 7 -8.391 -4.395 1 98.88 310 CYS B N 1
ATOM 4717 C CA . CYS B 1 310 ? 6.148 -8.914 -3.332 1 98.88 310 CYS B CA 1
ATOM 4718 C C . CYS B 1 310 ? 4.805 -9.367 -3.889 1 98.88 310 CYS B C 1
ATOM 4720 O O . CYS B 1 310 ? 3.914 -8.547 -4.125 1 98.88 310 CYS B O 1
ATOM 4722 N N . SER B 1 311 ? 4.602 -10.672 -4.035 1 98.5 311 SER B N 1
ATOM 4723 C CA . SER B 1 311 ? 3.686 -11.242 -5.016 1 98.5 311 SER B CA 1
ATOM 4724 C C . SER B 1 311 ? 2.277 -11.375 -4.445 1 98.5 311 SER B C 1
ATOM 4726 O O . SER B 1 311 ? 1.326 -11.648 -5.184 1 98.5 311 SER B O 1
ATOM 4728 N N . GLY B 1 312 ? 2.08 -11.211 -3.141 1 97.44 312 GLY B N 1
ATOM 4729 C CA . GLY B 1 312 ? 0.77 -11.336 -2.521 1 97.44 312 GLY B CA 1
ATOM 4730 C C . GLY B 1 312 ? 0.737 -10.836 -1.09 1 97.44 312 GLY B C 1
ATOM 4731 O O . GLY B 1 312 ? 1.781 -10.539 -0.506 1 97.44 312 GLY B O 1
ATOM 4732 N N . GLY B 1 313 ? -0.476 -10.742 -0.533 1 96.69 313 GLY B N 1
ATOM 4733 C CA . GLY B 1 313 ? -0.601 -10.117 0.773 1 96.69 313 GLY B CA 1
ATOM 4734 C C . GLY B 1 313 ? -1.573 -10.836 1.689 1 96.69 313 GLY B C 1
ATOM 4735 O O . GLY B 1 313 ? -2.012 -10.273 2.697 1 96.69 313 GLY B O 1
ATOM 4736 N N . ASN B 1 314 ? -1.938 -12.094 1.343 1 93.06 314 ASN B N 1
ATOM 4737 C CA . ASN B 1 314 ? -2.961 -12.797 2.115 1 93.06 314 ASN B CA 1
ATOM 4738 C C . ASN B 1 314 ? -2.352 -13.578 3.275 1 93.06 314 ASN B C 1
ATOM 4740 O O . ASN B 1 314 ? -2.002 -14.75 3.123 1 93.06 314 ASN B O 1
ATOM 4744 N N . ALA B 1 315 ? -2.135 -12.922 4.352 1 93.56 315 ALA B N 1
ATOM 4745 C CA . ALA B 1 315 ? -1.66 -13.484 5.613 1 93.56 315 ALA B CA 1
ATOM 4746 C C . ALA B 1 315 ? -2.662 -13.234 6.734 1 93.56 315 ALA B C 1
ATOM 4748 O O . ALA B 1 315 ? -3.283 -12.172 6.793 1 93.56 315 ALA B O 1
ATOM 4749 N N . ASP B 1 316 ? -2.852 -14.234 7.594 1 92 316 ASP B N 1
ATOM 4750 C CA . ASP B 1 316 ? -3.771 -14.016 8.703 1 92 316 ASP B CA 1
ATOM 4751 C C . ASP B 1 316 ? -3.15 -13.109 9.758 1 92 316 ASP B C 1
ATOM 4753 O O . ASP B 1 316 ? -1.928 -12.961 9.82 1 92 316 ASP B O 1
ATOM 4757 N N . PRO B 1 317 ? -3.996 -12.492 10.578 1 95.5 317 PRO B N 1
ATOM 4758 C CA . PRO B 1 317 ? -3.512 -11.547 11.586 1 95.5 317 PRO B CA 1
ATOM 4759 C C . PRO B 1 317 ? -2.453 -12.156 12.508 1 95.5 317 PRO B C 1
ATOM 4761 O O . PRO B 1 317 ? -1.493 -11.477 12.883 1 95.5 317 PRO B O 1
ATOM 4764 N N . ALA B 1 318 ? -2.58 -13.438 12.883 1 95.56 318 ALA B N 1
ATOM 4765 C CA . ALA B 1 318 ? -1.615 -14.078 13.773 1 95.56 318 ALA B CA 1
ATOM 4766 C C . ALA B 1 318 ? -0.227 -14.117 13.141 1 95.56 318 ALA B C 1
ATOM 4768 O O . ALA B 1 318 ? 0.78 -13.93 13.828 1 95.56 318 ALA B O 1
ATOM 4769 N N . MET B 1 319 ? -0.159 -14.414 11.859 1 96.38 319 MET B N 1
ATOM 4770 C CA . MET B 1 319 ? 1.109 -14.422 11.141 1 96.38 319 MET B CA 1
ATOM 4771 C C . MET B 1 319 ? 1.721 -13.023 11.094 1 96.38 319 MET B C 1
ATOM 4773 O O . MET B 1 319 ? 2.938 -12.875 11.203 1 96.38 319 MET B O 1
ATOM 4777 N N . LEU B 1 320 ? 0.89 -11.953 10.906 1 98.12 320 LEU B N 1
ATOM 4778 C CA . LEU B 1 320 ? 1.372 -10.578 10.891 1 98.12 320 LEU B CA 1
ATOM 4779 C C . LEU B 1 320 ? 1.97 -10.195 12.242 1 98.12 320 LEU B C 1
ATOM 4781 O O . LEU B 1 320 ? 3.029 -9.57 12.305 1 98.12 320 LEU B O 1
ATOM 4785 N N . VAL B 1 321 ? 1.298 -10.602 13.305 1 98.19 321 VAL B N 1
ATOM 4786 C CA . VAL B 1 321 ? 1.803 -10.336 14.648 1 98.19 321 VAL B CA 1
ATOM 4787 C C . VAL B 1 321 ? 3.141 -11.039 14.852 1 98.19 321 VAL B C 1
ATOM 4789 O O . VAL B 1 321 ? 4.094 -10.445 15.359 1 98.19 321 VAL B O 1
ATOM 4792 N N . ARG B 1 322 ? 3.182 -12.289 14.414 1 97.75 322 ARG B N 1
ATOM 4793 C CA . ARG B 1 322 ? 4.414 -13.062 14.508 1 97.75 322 ARG B CA 1
ATOM 4794 C C . ARG B 1 322 ? 5.562 -12.359 13.797 1 97.75 322 ARG B C 1
ATOM 4796 O O . ARG B 1 322 ? 6.68 -12.305 14.312 1 97.75 322 ARG B O 1
ATOM 4803 N N . ALA B 1 323 ? 5.312 -11.836 12.625 1 98.44 323 ALA B N 1
ATOM 4804 C CA . ALA B 1 323 ? 6.32 -11.102 11.867 1 98.44 323 ALA B CA 1
ATOM 4805 C C . ALA B 1 323 ? 6.766 -9.852 12.609 1 98.44 323 ALA B C 1
ATOM 4807 O O . ALA B 1 323 ? 7.961 -9.594 12.75 1 98.44 323 ALA B O 1
ATOM 4808 N N . LEU B 1 324 ? 5.797 -9.062 13.109 1 98 324 LEU B N 1
ATOM 4809 C CA . LEU B 1 324 ? 6.078 -7.777 13.742 1 98 324 LEU B CA 1
ATOM 4810 C C . LEU B 1 324 ? 6.883 -7.969 15.023 1 98 324 LEU B C 1
ATOM 4812 O O . LEU B 1 324 ? 7.555 -7.043 15.484 1 98 324 LEU B O 1
ATOM 4816 N N . GLU B 1 325 ? 6.812 -9.117 15.57 1 95.31 325 GLU B N 1
ATOM 4817 C CA . GLU B 1 325 ? 7.566 -9.43 16.781 1 95.31 325 GLU B CA 1
ATOM 4818 C C . GLU B 1 325 ? 9.055 -9.586 16.484 1 95.31 325 GLU B C 1
ATOM 4820 O O . GLU B 1 325 ? 9.875 -9.609 17.406 1 95.31 325 GLU B O 1
ATOM 4825 N N . ARG B 1 326 ? 9.406 -9.602 15.234 1 91.75 326 ARG B N 1
ATOM 4826 C CA . ARG B 1 326 ? 10.805 -9.758 14.844 1 91.75 326 ARG B CA 1
ATOM 4827 C C . ARG B 1 326 ? 11.508 -8.406 14.781 1 91.75 326 ARG B C 1
ATOM 4829 O O . ARG B 1 326 ? 12.719 -8.344 14.555 1 91.75 326 ARG B O 1
ATOM 4836 N N . VAL B 1 327 ? 10.773 -7.316 14.93 1 87.88 327 VAL B N 1
ATOM 4837 C CA . VAL B 1 327 ? 11.367 -5.984 14.828 1 87.88 327 VAL B CA 1
ATOM 4838 C C . VAL B 1 327 ? 10.891 -5.121 15.992 1 87.88 327 VAL B C 1
ATOM 4840 O O . VAL B 1 327 ? 9.82 -5.359 16.562 1 87.88 327 VAL B O 1
#

Sequence (654 aa):
MTPDLPTIEDVRAAAGRIAGHAVRTPLLESPRLNERVGGRLLVKAESLQKVAAFKFRGAFNRISRLTEEEKRAGVLAFSSGNHAQAVALAARMAGVSAVIVMPEDAPAMKLTNTREYGAEVVLYDRYTQDREAVGMAVAEERGMVVVPPFDHPNIIAGQGTLGLEVIEQAAELGATLDTFVVPISGGGLSAGCMLALEADSPGTRRVAVEPDDFDDTRRSIEAGERLRNDPDARSICDAVQTETPGRLTWPINSRLLHEVLTVSDDEALHAMATAMVELKVVVEPGAAIALAAVLAGKVPTEGLTTAVVCSGGNADPAMLVRALERVMTPDLPTIEDVRAAAGRIAGHAVRTPLLESPRLNERVGGRLLVKAESLQKVAAFKFRGAFNRISRLTEEEKRAGVLAFSSGNHAQAVALAARMAGVSAVIVMPEDAPAMKLTNTREYGAEVVLYDRYTQDREAVGMAVAEERGMVVVPPFDHPNIIAGQGTLGLEVIEQAAELGATLDTFVVPISGGGLSAGCMLALEADSPGTRRVAVEPDDFDDTRRSIEAGERLRNDPDARSICDAVQTETPGRLTWPINSRLLHEVLTVSDDEALHAMATAMVELKVVVEPGAAIALAAVLAGKVPTEGLTTAVVCSGGNADPAMLVRALERV

Organism: NCBI:txid1608957

Solvent-accessible surface area (backbone atoms only — not comparable to full-atom values): 31768 Å² total; per-residue (Å²): 127,80,77,79,69,64,50,52,68,44,17,54,52,26,42,62,69,36,57,92,72,56,57,87,48,55,74,41,71,40,73,68,56,16,61,74,53,43,24,46,51,34,37,33,39,23,17,60,21,62,80,22,15,47,43,29,41,9,33,33,35,42,61,74,64,51,49,74,68,45,38,73,41,12,36,31,34,68,36,76,50,59,48,33,38,12,40,19,43,33,24,48,77,69,73,23,53,30,36,32,33,28,49,68,80,50,57,66,65,51,54,50,55,30,42,72,39,66,24,44,77,41,70,41,52,72,88,82,42,52,64,66,60,53,42,50,51,50,25,61,75,57,56,28,44,74,52,69,88,24,63,40,49,47,26,15,16,15,26,6,33,55,34,47,49,52,56,52,52,35,45,75,70,74,42,69,63,45,30,40,29,27,38,40,39,41,24,16,52,42,25,15,24,44,40,32,33,57,74,78,40,64,78,34,43,36,34,34,23,22,44,63,56,34,41,22,59,46,53,11,55,76,68,74,44,84,35,68,36,60,90,84,49,73,70,79,30,69,85,30,65,46,54,45,46,23,83,64,19,37,70,46,38,64,69,59,46,74,44,60,47,64,38,50,64,65,43,14,30,44,28,28,29,45,33,34,69,68,60,21,28,34,43,14,46,37,18,16,32,19,49,14,33,46,75,70,62,75,44,95,31,67,82,30,32,32,37,27,33,29,44,18,21,83,53,57,56,69,58,52,44,58,16,35,69,69,101,127,80,77,79,70,63,50,52,67,45,19,54,52,26,42,63,69,35,57,92,72,56,58,87,47,56,72,41,72,39,74,68,56,17,61,74,53,44,24,46,51,35,37,34,39,23,17,60,20,62,82,22,17,47,44,28,41,9,35,33,33,42,60,73,65,51,48,73,69,46,40,73,41,12,36,30,32,68,35,76,50,58,49,32,38,12,41,19,42,34,23,48,76,69,72,23,53,30,38,31,33,28,49,67,79,51,56,64,65,51,53,51,55,29,42,72,39,66,23,44,76,42,69,41,51,73,88,84,42,53,65,67,60,54,43,50,50,51,25,61,75,57,56,28,42,75,54,68,87,25,63,39,49,48,26,15,16,15,26,7,33,56,33,47,48,51,55,52,52,36,46,75,71,74,44,68,63,44,30,39,30,27,39,41,39,40,23,15,52,42,26,15,23,44,40,30,32,58,73,76,41,65,78,36,44,36,35,34,24,22,42,64,56,31,41,21,59,45,53,11,55,76,68,73,45,85,34,67,37,60,89,81,48,73,70,79,30,68,84,30,64,46,52,42,44,25,82,63,19,36,70,47,38,65,69,58,45,74,45,60,47,62,35,49,64,67,43,13,30,44,28,27,27,45,33,35,69,68,60,21,28,33,44,12,46,37,18,15,32,18,48,14,32,46,75,70,63,75,44,95,32,65,82,31,32,32,38,26,32,30,44,17,22,83,53,56,56,69,58,51,42,57,16,36,69,69,100

Secondary structure (DSSP, 8-state):
-------HHHHHHHHHHHTTTS----EEE-HHHHHHHTSEEEEEEGGGSGGGBTHHHHHHHHHHT--HHHHHH-EEEE-SSHHHHHHHHHHHHHT--EEEEEETTS-HHHHHHHHHTT-EEEEE-TTT--HHHHHHHHHHHHTPEE--SS-SHHHHHHHHHHHHHHHHHHHHTT---SEEEEE-SSSHHHHHHHHHHHHH-TTSEEEEEEEGGG-HHHHHHHHTS--PPPTT---S-GGG--SS--TTHHHHHHHH-SEEEEE-HHHHHHHHHHIIIII-B---HHHHHHHHHHHTT-S--TTSEEEEEE-B----HHHHHHHHTT-/-------HHHHHHHHHHHTTTS----EEE-HHHHHHHTSEEEEEEGGGSGGGBTHHHHHHHHHHT--HHHHHH-EEEE-SSHHHHHHHHHHHHHT--EEEEEETTS-HHHHHHHHHTT-EEEEE-TTT--HHHHHHHHHHHHTPEE--SS-SHHHHHHHHHHHHHHHHHHHHTT---SEEEEE-SSSHHHHHHHHHHHHH-TTSEEEEEEEGGG-HHHHHHHHTS--PPPTT---S-GGG--SS--TTHHHHHHHH-SEEEEE-HHHHHHHHHHIIIII-B---HHHHHHHHHHHTT-S--TTSEEEEEE-B----HHHHHHHHTT-

InterPro domains:
  IPR000634 Serine/threonine dehydratase, pyridoxal-phosphate-binding site [PS00165] (46-59)
  IPR001926 Tryptophan synthase beta chain-like, PALP domain [PF00291] (20-308)
  IPR036052 Tryptophan synthase beta chain-like, PALP domain superfamily [G3DSA:3.40.50.1100] (17-316)
  IPR036052 Tryptophan synthase beta chain-like, PALP domain superfamily [G3DSA:3.40.50.1100] (54-150)
  IPR036052 Tryptophan synthase beta chain-like, PALP domain superfamily [SSF53686] (7-319)

Radius of gyration: 25.45 Å; Cα contacts (8 Å, |Δi|>4): 1551; chains: 2; bounding box: 51×83×61 Å

Foldseek 3Di:
DPPPAAFLVLLVVLLVQCVVPWDLADFFWFPVVCVLLQFTETEGQCCPIVLRFLQLQLLLQVLSPDDPVQQALAEEEEDQDSNLLSNLQSNLVVVGAYEYEYEPPRPPVSVVSNVVSPYHYHYDHPVVDDRVVVRVVVCVVSVHHYDYRAQDNSSLSRLLNSLVSVCVNCVVVVHQAAEEEEEAALQSNLLSNLSNCVVRPVNYAYEYEEAPQQQQLQVCLVVVHKAFGDPPGDAQLVVRRHGIHHPSNNVRCSPRHPYYYHDYNLLLLQQQLCCCPRVVAAAGSSLRGRVSCSSVVVDRRNHGYYYYYSGGHDDDPVSSVVSNVSD/DPPPAAFLVLLVVLLVQCVVPWDLADFFWFPVVCVLLQFTETEGQCCPIVLRFLQLQLLLQVLSPDDPVQQALAEEEEDQDSNLLSNLQSNVVVVGAYEYEYEPPRPPVSVVSSVVSPYHYHYDHPVVDDRVVVRVVVCVVSVHHYDYRAQDNSSLSRLLNSLVSVCVNCVVVVHQAAEEEEEAALQSNLLSNLSSCVVRPVNYAYEYEEAPQQQQLQVCLVVVHKAFGD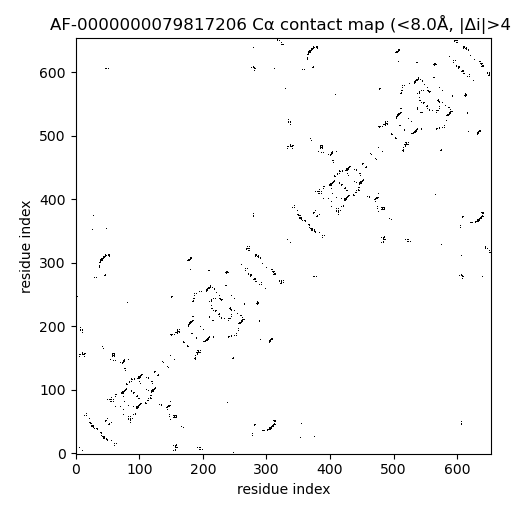PPGDAQLPVRRHGIHHPSNNVRCSPRHPYYYHDYNLLLLQQQLCCCPRVVAAAGSSLRGRVSCSSVVVDRRNHGYYYYYSGGHDDDPVSSVVSNVSD

Nearest PDB structures (foldseek):
  1ve5-assembly1_A  TM=9.566E-01  e=4.377E-36  Thermus thermophilus HB8
  1ve5-assembly1_B  TM=9.653E-01  e=1.137E-35  Thermus thermophilus HB8
  6lut-assembly1_A  TM=9.521E-01  e=3.500E-33  Dictyostelium discoideum
  1ve5-assembly1_D  TM=9.648E-01  e=8.482E-31  Thermus thermophilus HB8
  1ve5-assembly1_C  TM=9.649E-01  e=9.003E-31  Thermus thermophilus HB8

pLDDT: mean 95.05, std 7.24, range [36.78, 99.0]